Protein 3N5L (pdb70)

Organism: Pseudomonas aeruginosa (strain ATCC 15692 / DSM 22644 / CIP 104116 / JCM 14847 / LMG 12228 / 1C / PRS 101 / PAO1) (NCBI:txid208964)

Structure (mmCIF, N/CA/C/O backbone):
data_3N5L
#
_entry.id   3N5L
#
_cell.length_a   98.890
_cell.length_b   98.890
_cell.length_c   170.790
_cell.angle_alpha   90.000
_cell.angle_beta   90.000
_cell.angle_gamma   120.000
#
_symmetry.space_group_name_H-M   'P 32 2 1'
#
loop_
_entity.id
_entity.type
_entity.pdbx_description
1 polymer 'Binding protein component of ABC phosphonate transporter'
2 non-polymer 'UNKNOWN LIGAND'
3 non-polymer 'SULFATE ION'
4 non-polymer 1,2-ETHANEDIOL
5 non-polymer 'CHLORIDE ION'
6 water water
#
loop_
_atom_site.group_PDB
_atom_site.id
_atom_site.type_symbol
_atom_site.label_atom_id
_atom_site.label_alt_id
_atom_site.label_comp_id
_atom_site.label_asym_id
_atom_site.label_entity_id
_atom_site.label_seq_id
_atom_site.pdbx_PDB_ins_code
_atom_site.Cartn_x
_atom_site.Cartn_y
_atom_site.Cartn_z
_atom_site.occupancy
_atom_site.B_iso_or_equiv
_atom_site.auth_seq_id
_atom_site.auth_comp_id
_atom_site.auth_asym_id
_atom_site.auth_atom_id
_atom_site.pdbx_PDB_model_num
ATOM 1 N N . ASP A 1 2 ? -2.455 42.151 -28.197 1.00 73.52 26 ASP A N 1
ATOM 2 C CA . ASP A 1 2 ? -1.159 42.733 -27.751 1.00 72.07 26 ASP A CA 1
ATOM 3 C C . ASP A 1 2 ? -1.393 43.737 -26.602 1.00 70.47 26 ASP A C 1
ATOM 4 O O . ASP A 1 2 ? -0.746 44.791 -26.557 1.00 73.41 26 ASP A O 1
ATOM 6 N N . GLN A 1 3 ? -2.309 43.418 -25.676 1.00 66.39 27 GLN A N 1
ATOM 7 C CA . GLN A 1 3 ? -2.505 44.270 -24.471 1.00 63.06 27 GLN A CA 1
ATOM 8 C C . GLN A 1 3 ? -1.361 44.085 -23.459 1.00 57.28 27 GLN A C 1
ATOM 9 O O . GLN A 1 3 ? -0.894 42.950 -23.266 1.00 54.31 27 GLN A O 1
ATOM 15 N N . PRO A 1 4 ? -0.919 45.193 -22.814 1.00 51.38 28 PRO A N 1
ATOM 16 C CA . PRO A 1 4 ? 0.252 45.131 -21.924 1.00 47.81 28 PRO A CA 1
ATOM 17 C C . PRO A 1 4 ? 0.061 44.145 -20.753 1.00 43.18 28 PRO A C 1
ATOM 18 O O . PRO A 1 4 ? -1.064 43.985 -20.269 1.00 38.34 28 PRO A O 1
ATOM 22 N N . VAL A 1 5 ? 1.162 43.498 -20.337 1.00 40.28 29 VAL A N 1
ATOM 23 C CA . VAL A 1 5 ? 1.148 42.412 -19.345 1.00 34.97 29 VAL A CA 1
ATOM 24 C C . VAL A 1 5 ? 1.551 42.927 -17.953 1.00 33.03 29 VAL A C 1
ATOM 25 O O . VAL A 1 5 ? 2.511 43.667 -17.816 1.00 34.39 29 VAL A O 1
ATOM 29 N N . ILE A 1 6 ? 0.812 42.535 -16.923 1.00 29.41 30 ILE A N 1
ATOM 30 C CA . ILE A 1 6 ? 1.205 42.761 -15.523 1.00 26.99 30 ILE A CA 1
ATOM 31 C C . ILE A 1 6 ? 1.509 41.365 -14.936 1.00 25.20 30 ILE A C 1
ATOM 32 O O . ILE A 1 6 ? 0.658 40.470 -14.966 1.00 26.15 30 ILE A O 1
ATOM 37 N N . ASN A 1 7 ? 2.737 41.170 -14.475 1.00 22.91 31 ASN A N 1
ATOM 38 C CA . ASN A 1 7 ? 3.147 39.942 -13.825 1.00 20.95 31 ASN A CA 1
ATOM 39 C C . ASN A 1 7 ? 2.956 40.122 -12.324 1.00 19.95 31 ASN A C 1
ATOM 40 O O . ASN A 1 7 ? 3.630 40.960 -11.695 1.00 19.27 31 ASN A O 1
ATOM 45 N N . PHE A 1 8 ? 2.049 39.330 -11.771 1.00 18.78 32 PHE A N 1
ATOM 46 C CA . PHE A 1 8 ? 1.642 39.443 -10.377 1.00 17.58 32 PHE A CA 1
ATOM 47 C C . PHE A 1 8 ? 2.243 38.313 -9.527 1.00 18.77 32 PHE A C 1
ATOM 48 O O . PHE A 1 8 ? 1.870 37.161 -9.660 1.00 19.42 32 PHE A O 1
ATOM 56 N N . GLY A 1 9 ? 3.182 38.658 -8.647 1.00 18.08 33 GLY A N 1
ATOM 57 C CA . GLY A 1 9 ? 3.844 37.689 -7.803 1.00 17.60 33 GLY A CA 1
ATOM 58 C C . GLY A 1 9 ? 2.985 37.315 -6.598 1.00 17.10 33 GLY A C 1
ATOM 59 O O . GLY A 1 9 ? 2.364 38.168 -5.983 1.00 17.20 33 GLY A O 1
ATOM 60 N N . ILE A 1 10 ? 2.953 36.022 -6.302 1.00 17.17 34 ILE A N 1
ATOM 61 C CA . ILE A 1 10 ? 2.144 35.421 -5.263 1.00 16.78 34 ILE A CA 1
ATOM 62 C C . ILE A 1 10 ? 3.095 34.467 -4.486 1.00 19.15 34 ILE A C 1
ATOM 63 O O . ILE A 1 10 ? 3.557 33.454 -5.026 1.00 18.83 34 ILE A O 1
ATOM 68 N N . ILE A 1 11 ? 3.410 34.823 -3.243 1.00 18.35 35 ILE A N 1
ATOM 69 C CA . ILE A 1 11 ? 4.322 34.036 -2.411 1.00 17.81 35 ILE A CA 1
ATOM 70 C C . ILE A 1 11 ? 3.797 32.621 -2.139 1.00 16.65 35 ILE A C 1
ATOM 71 O O . ILE A 1 11 ? 2.579 32.371 -2.127 1.00 17.92 35 ILE A O 1
ATOM 76 N N . SER A 1 12 ? 4.735 31.708 -1.933 1.00 17.58 36 SER A N 1
ATOM 77 C CA . SER A 1 12 ? 4.488 30.269 -1.848 1.00 16.68 36 SER A CA 1
ATOM 78 C C . SER A 1 12 ? 4.005 29.808 -0.477 1.00 18.47 36 SER A C 1
ATOM 79 O O . SER A 1 12 ? 4.595 28.908 0.133 1.00 16.82 36 SER A O 1
ATOM 82 N N . THR A 1 13 ? 2.908 30.382 -0.002 1.00 17.69 37 THR A N 1
ATOM 83 C CA . THR A 1 13 ? 2.335 29.944 1.274 1.00 17.99 37 THR A CA 1
ATOM 84 C C . THR A 1 13 ? 1.735 28.550 1.166 1.00 16.55 37 THR A C 1
ATOM 85 O O . THR A 1 13 ? 1.692 27.816 2.140 1.00 16.60 37 THR A O 1
ATOM 89 N N . GLU A 1 14 ? 1.294 28.200 -0.043 1.00 18.63 38 GLU A N 1
ATOM 90 C CA . GLU A 1 14 ? 0.628 26.954 -0.366 1.00 18.49 38 GLU A CA 1
ATOM 91 C C . GLU A 1 14 ? 1.073 26.561 -1.784 1.00 18.73 38 GLU A C 1
ATOM 92 O O . GLU A 1 14 ? 1.715 27.345 -2.499 1.00 19.77 38 GLU A O 1
ATOM 98 N N . SER A 1 15 ? 0.688 25.373 -2.219 1.00 19.71 39 SER A N 1
ATOM 99 C CA . SER A 1 15 ? 1.052 24.921 -3.573 1.00 22.26 39 SER A CA 1
ATOM 100 C C . SER A 1 15 ? 0.454 25.884 -4.604 1.00 22.12 39 SER A C 1
ATOM 101 O O . SER A 1 15 ? -0.610 26.538 -4.355 1.00 21.31 39 SER A O 1
ATOM 104 N N . SER A 1 16 ? 1.076 25.967 -5.771 1.00 21.30 40 SER A N 1
ATOM 105 C CA A SER A 1 16 ? 0.572 26.849 -6.830 0.50 24.80 40 SER A CA 1
ATOM 106 C CA B SER A 1 16 ? 0.568 26.860 -6.820 0.50 23.70 40 SER A CA 1
ATOM 107 C C . SER A 1 16 ? -0.815 26.423 -7.302 1.00 23.00 40 SER A C 1
ATOM 108 O O . SER A 1 16 ? -1.635 27.245 -7.643 1.00 23.08 40 SER A O 1
ATOM 113 N N . GLN A 1 17 ? -1.067 25.129 -7.321 1.00 23.62 41 GLN A N 1
ATOM 114 C CA . GLN A 1 17 ? -2.382 24.624 -7.678 1.00 27.70 41 GLN A CA 1
ATOM 115 C C . GLN A 1 17 ? -3.475 25.150 -6.732 1.00 26.72 41 GLN A C 1
ATOM 116 O O . GLN A 1 17 ? -4.510 25.581 -7.190 1.00 25.92 41 GLN A O 1
ATOM 122 N N . ASN A 1 18 ? -3.237 25.091 -5.424 1.00 24.57 42 ASN A N 1
ATOM 123 C CA . ASN A 1 18 ? -4.136 25.678 -4.454 1.00 25.48 42 ASN A CA 1
ATOM 124 C C . ASN A 1 18 ? -4.314 27.203 -4.662 1.00 25.72 42 ASN A C 1
ATOM 125 O O . ASN A 1 18 ? -5.435 27.710 -4.636 1.00 23.39 42 ASN A O 1
ATOM 130 N N . LEU A 1 19 ? -3.205 27.921 -4.830 1.00 23.72 43 LEU A N 1
ATOM 131 C CA . LEU A 1 19 ? -3.245 29.371 -4.995 1.00 22.80 43 LEU A CA 1
ATOM 132 C C . LEU A 1 19 ? -3.985 29.792 -6.249 1.00 22.49 43 LEU A C 1
ATOM 133 O O . LEU A 1 19 ? -4.775 30.695 -6.177 1.00 18.77 43 LEU A O 1
ATOM 138 N N . LYS A 1 20 ? -3.771 29.113 -7.371 1.00 21.74 44 LYS A N 1
ATOM 139 C CA . LYS A 1 20 ? -4.501 29.419 -8.586 1.00 24.49 44 LYS A CA 1
ATOM 140 C C . LYS A 1 20 ? -6.001 29.391 -8.379 1.00 24.78 44 LYS A C 1
ATOM 141 O O . LYS A 1 20 ? -6.697 30.273 -8.842 1.00 23.58 44 LYS A O 1
ATOM 147 N N . SER A 1 21 ? -6.513 28.412 -7.642 1.00 25.14 45 SER A N 1
ATOM 148 C CA . SER A 1 21 ? -7.960 28.320 -7.517 1.00 28.72 45 SER A CA 1
ATOM 149 C C . SER A 1 21 ? -8.544 29.587 -6.882 1.00 26.30 45 SER A C 1
ATOM 150 O O . SER A 1 21 ? -9.626 30.010 -7.262 1.00 25.08 45 SER A O 1
ATOM 153 N N . ILE A 1 22 ? -7.822 30.230 -5.961 1.00 22.99 46 ILE A N 1
ATOM 154 C CA . ILE A 1 22 ? -8.341 31.470 -5.341 1.00 23.16 46 ILE A CA 1
ATOM 155 C C . ILE A 1 22 ? -7.801 32.772 -5.961 1.00 23.73 46 ILE A C 1
ATOM 156 O O . ILE A 1 22 ? -8.481 33.801 -5.921 1.00 23.11 46 ILE A O 1
ATOM 161 N N . TRP A 1 23 ? -6.619 32.706 -6.579 1.00 21.12 47 TRP A N 1
ATOM 162 C CA . TRP A 1 23 ? -5.989 33.872 -7.202 1.00 20.98 47 TRP A CA 1
ATOM 163 C C . TRP A 1 23 ? -6.452 34.139 -8.627 1.00 20.72 47 TRP A C 1
ATOM 164 O O . TRP A 1 23 ? -6.626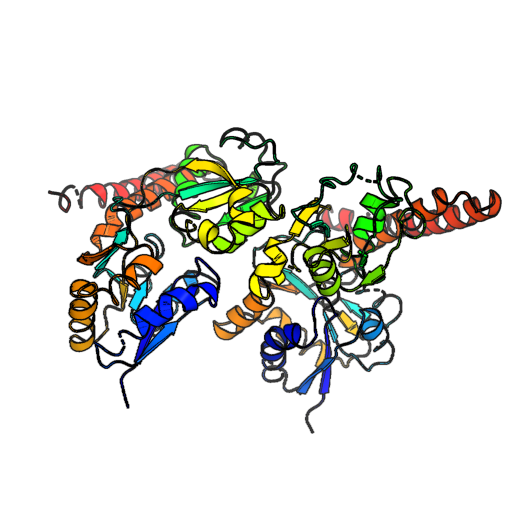 35.295 -9.037 1.00 21.58 47 TRP A O 1
ATOM 175 N N . GLU A 1 24 ? -6.673 33.087 -9.387 1.00 21.21 48 GLU A N 1
ATOM 176 C CA . GLU A 1 24 ? -7.103 33.284 -10.787 1.00 22.28 48 GLU A CA 1
ATOM 177 C C . GLU A 1 24 ? -8.388 34.138 -10.981 1.00 23.67 48 GLU A C 1
ATOM 178 O O . GLU A 1 24 ? -8.415 34.999 -11.864 1.00 22.77 48 GLU A O 1
ATOM 184 N N . PRO A 1 25 ? -9.435 33.913 -10.163 1.00 24.90 49 PRO A N 1
ATOM 185 C CA . PRO A 1 25 ? -10.614 34.783 -10.283 1.00 27.21 49 PRO A CA 1
ATOM 186 C C . PRO A 1 25 ? -10.317 36.227 -10.011 1.00 25.39 49 PRO A C 1
ATOM 187 O O . PRO A 1 25 ? -10.850 37.099 -10.683 1.00 23.69 49 PRO A O 1
ATOM 191 N N . PHE A 1 26 ? -9.456 36.490 -9.037 1.00 25.53 50 PHE A N 1
ATOM 192 C CA . PHE A 1 26 ? -9.055 37.862 -8.718 1.00 21.45 50 PHE A CA 1
ATOM 193 C C . PHE A 1 26 ? -8.266 38.511 -9.875 1.00 22.44 50 PHE A C 1
ATOM 194 O O . PHE A 1 26 ? -8.559 39.639 -10.289 1.00 22.26 50 PHE A O 1
ATOM 202 N N . LEU A 1 27 ? -7.286 37.792 -10.411 1.00 23.59 51 LEU A N 1
ATOM 203 C CA . LEU A 1 27 ? -6.443 38.324 -11.484 1.00 22.29 51 LEU A CA 1
ATOM 204 C C . LEU A 1 27 ? -7.258 38.540 -12.772 1.00 23.33 51 LEU A C 1
ATOM 205 O O . LEU A 1 27 ? -7.007 39.478 -13.526 1.00 20.41 51 LEU A O 1
ATOM 210 N N . LYS A 1 28 ? -8.253 37.696 -12.984 1.00 23.79 52 LYS A N 1
ATOM 211 C CA . LYS A 1 28 ? -9.158 37.838 -14.122 1.00 28.47 52 LYS A CA 1
ATOM 212 C C . LYS A 1 28 ? -9.936 39.158 -13.986 1.00 26.91 52 LYS A C 1
ATOM 213 O O . LYS A 1 28 ? -10.019 39.925 -14.951 1.00 26.14 52 LYS A O 1
ATOM 219 N N . ASP A 1 29 ? -10.459 39.437 -12.790 1.00 24.31 53 ASP A N 1
ATOM 220 C CA . ASP A 1 29 ? -11.155 40.703 -12.506 1.00 25.33 53 ASP A CA 1
ATOM 221 C C . ASP A 1 29 ? -10.221 41.889 -12.677 1.00 26.36 53 ASP A C 1
ATOM 222 O O . ASP A 1 29 ? -10.612 42.923 -13.232 1.00 27.86 53 ASP A O 1
ATOM 235 N N . SER A 1 31 ? -7.598 42.015 -14.645 1.00 25.41 55 SER A N 1
ATOM 236 C CA . SER A 1 31 ? -7.417 42.134 -16.107 1.00 26.73 55 SER A CA 1
ATOM 237 C C . SER A 1 31 ? -8.577 42.869 -16.781 1.00 28.09 55 SER A C 1
ATOM 238 O O . SER A 1 31 ? -8.364 43.803 -17.552 1.00 27.10 55 SER A O 1
ATOM 241 N N . GLN A 1 32 ? -9.787 42.441 -16.460 1.00 28.39 56 GLN A N 1
ATOM 242 C CA . GLN A 1 32 ? -11.003 43.060 -16.987 1.00 31.32 56 GLN A CA 1
ATOM 243 C C . GLN A 1 32 ? -11.090 44.523 -16.631 1.00 31.01 56 GLN A C 1
ATOM 244 O O . GLN A 1 32 ? -11.313 45.325 -17.516 1.00 30.59 56 GLN A O 1
ATOM 250 N N . GLN A 1 33 ? -10.873 44.878 -15.374 1.00 28.66 57 GLN A N 1
ATOM 251 C CA A GLN A 1 33 ? -11.050 46.269 -14.933 0.50 31.09 57 GLN A CA 1
ATOM 252 C CA B GLN A 1 33 ? -11.043 46.267 -14.924 0.50 31.43 57 GLN A CA 1
ATOM 253 C C . GLN A 1 33 ? -9.940 47.179 -15.407 1.00 31.71 57 GLN A C 1
ATOM 254 O O . GLN A 1 33 ? -10.198 48.317 -15.768 1.00 34.29 57 GLN A O 1
ATOM 265 N N . THR A 1 34 ? -8.700 46.704 -15.398 1.00 31.27 58 THR A N 1
ATOM 266 C CA . THR A 1 34 ? -7.591 47.575 -15.777 1.00 30.92 58 THR A CA 1
ATOM 267 C C . THR A 1 34 ? -7.306 47.613 -17.274 1.00 31.49 58 THR A C 1
ATOM 268 O O . THR A 1 34 ? -6.612 48.513 -17.729 1.00 33.30 58 THR A O 1
ATOM 272 N N . GLY A 1 35 ? -7.764 46.604 -18.010 1.00 30.48 59 GLY A N 1
ATOM 273 C CA . GLY A 1 35 ? -7.362 46.413 -19.416 1.00 30.77 59 GLY A CA 1
ATOM 274 C C . GLY A 1 35 ? -5.976 45.800 -19.663 1.00 31.63 59 GLY A C 1
ATOM 275 O O . GLY A 1 35 ? -5.554 45.694 -20.804 1.00 33.25 59 GLY A O 1
ATOM 276 N N . TYR A 1 36 ? -5.244 45.456 -18.603 1.00 30.78 60 TYR A N 1
ATOM 277 C CA . TYR A 1 36 ? -4.009 44.691 -18.721 1.00 30.98 60 TYR A CA 1
ATOM 278 C C . TYR A 1 36 ? -4.280 43.189 -18.695 1.00 29.14 60 TYR A C 1
ATOM 279 O O . TYR A 1 36 ? -5.252 42.728 -18.131 1.00 27.42 60 TYR A O 1
ATOM 288 N N . GLN A 1 37 ? -3.401 42.417 -19.311 1.00 29.79 61 GLN A N 1
ATOM 289 C CA . GLN A 1 37 ? -3.419 40.974 -19.124 1.00 31.15 61 GLN A CA 1
ATOM 290 C C . GLN A 1 37 ? -2.583 40.677 -17.881 1.00 28.28 61 GLN A C 1
ATOM 291 O O . GLN A 1 37 ? -1.395 40.912 -17.875 1.00 31.79 61 GLN A O 1
ATOM 297 N N . VAL A 1 38 ? -3.196 40.176 -16.829 1.00 27.32 62 VAL A N 1
ATOM 298 C CA . VAL A 1 38 ? -2.501 39.953 -15.569 1.00 24.58 62 VAL A CA 1
ATOM 299 C C . VAL A 1 38 ? -2.178 38.473 -15.501 1.00 26.12 62 VAL A C 1
ATOM 300 O O . VAL A 1 38 ? -3.072 37.655 -15.621 1.00 27.87 62 VAL A O 1
ATOM 304 N N . LYS A 1 39 ? -0.902 38.139 -15.343 1.00 23.37 63 LYS A N 1
ATOM 305 C CA . LYS A 1 39 ? -0.472 36.766 -15.224 1.00 25.14 63 LYS A CA 1
ATOM 306 C C . LYS A 1 39 ? 0.169 36.526 -13.859 1.00 23.69 63 LYS A C 1
ATOM 307 O O . LYS A 1 39 ? 0.985 37.318 -13.423 1.00 22.88 63 LYS A O 1
ATOM 313 N N . ALA A 1 40 ? -0.192 35.413 -13.222 1.00 21.58 64 ALA A N 1
ATOM 314 C CA . ALA A 1 40 ? 0.375 34.993 -11.963 1.00 20.39 64 ALA A CA 1
ATOM 315 C C . ALA A 1 40 ? 1.844 34.643 -12.146 1.00 22.63 64 ALA A C 1
ATOM 316 O O . ALA A 1 40 ? 2.217 34.094 -13.155 1.00 20.96 64 ALA A O 1
ATOM 318 N N . PHE A 1 41 ? 2.677 35.005 -11.179 1.00 21.05 65 PHE A N 1
ATOM 319 C CA . PHE A 1 41 ? 4.059 34.575 -11.126 1.00 21.84 65 PHE A CA 1
ATOM 320 C C . PHE A 1 41 ? 4.227 33.826 -9.795 1.00 21.91 65 PHE A C 1
ATOM 321 O O . PHE A 1 41 ? 4.145 34.432 -8.731 1.00 16.93 65 PHE A O 1
ATOM 329 N N . PHE A 1 42 ? 4.480 32.520 -9.873 1.00 19.80 66 PHE A N 1
ATOM 330 C CA . PHE A 1 42 ? 4.776 31.701 -8.702 1.00 19.65 66 PHE A CA 1
ATOM 331 C C . PHE A 1 42 ? 6.271 31.356 -8.629 1.00 20.11 66 PHE A C 1
ATOM 332 O O . PHE A 1 42 ? 6.985 31.436 -9.628 1.00 19.98 66 PHE A O 1
ATOM 340 N N . ALA A 1 43 ? 6.724 30.927 -7.453 1.00 19.08 67 ALA A N 1
ATOM 341 C CA . ALA A 1 43 ? 8.091 30.450 -7.276 1.00 17.27 67 ALA A CA 1
ATOM 342 C C . ALA A 1 43 ? 8.171 29.424 -6.142 1.00 19.23 67 ALA A C 1
ATOM 343 O O . ALA A 1 43 ? 7.273 29.326 -5.302 1.00 16.84 67 ALA A O 1
ATOM 345 N N . PRO A 1 44 ? 9.279 28.698 -6.060 1.00 21.99 68 PRO A N 1
ATOM 346 C CA . PRO A 1 44 ? 9.363 27.704 -4.998 1.00 23.24 68 PRO A CA 1
ATOM 347 C C . PRO A 1 44 ? 9.530 28.262 -3.612 1.00 21.68 68 PRO A C 1
ATOM 348 O O . PRO A 1 44 ? 9.250 27.579 -2.654 1.00 20.82 68 PRO A O 1
ATOM 352 N N . ASP A 1 45 ? 10.009 29.496 -3.498 1.00 18.82 69 ASP A N 1
ATOM 353 C CA . ASP A 1 45 ? 10.184 30.112 -2.217 1.00 18.05 69 ASP A CA 1
ATOM 354 C C . ASP A 1 45 ? 9.917 31.609 -2.396 1.00 16.50 69 ASP A C 1
ATOM 355 O O . ASP A 1 45 ? 9.743 32.074 -3.517 1.00 16.29 69 ASP A O 1
ATOM 360 N N . TYR A 1 46 ? 9.902 32.348 -1.311 1.00 16.01 70 TYR A N 1
ATOM 361 C CA . TYR A 1 46 ? 9.589 33.786 -1.384 1.00 18.17 70 TYR A CA 1
ATOM 362 C C . TYR A 1 46 ? 10.718 34.547 -2.092 1.00 19.34 70 TYR A C 1
ATOM 363 O O . TYR A 1 46 ? 10.452 35.536 -2.806 1.00 17.82 70 TYR A O 1
ATOM 372 N N . ALA A 1 47 ? 11.960 34.079 -1.920 1.00 17.74 71 ALA A N 1
ATOM 373 C CA . ALA A 1 47 ? 13.113 34.671 -2.629 1.00 17.86 71 ALA A CA 1
ATOM 374 C C . ALA A 1 47 ? 12.878 34.760 -4.144 1.00 18.07 71 ALA A C 1
ATOM 375 O O . ALA A 1 47 ? 13.281 35.741 -4.784 1.00 15.95 71 ALA A O 1
ATOM 377 N N . GLY A 1 48 ? 12.219 33.766 -4.721 1.00 16.84 72 GLY A N 1
ATOM 378 C CA . GLY A 1 48 ? 11.949 33.801 -6.172 1.00 18.45 72 GLY A CA 1
ATOM 379 C C . GLY A 1 48 ? 11.113 35.009 -6.623 1.00 18.22 72 GLY A C 1
ATOM 380 O O . GLY A 1 48 ? 11.284 35.539 -7.733 1.00 16.51 72 GLY A O 1
ATOM 381 N N . ILE A 1 49 ? 10.188 35.431 -5.769 1.00 17.94 73 ILE A N 1
ATOM 382 C CA . ILE A 1 49 ? 9.306 36.568 -6.060 1.00 16.96 73 ILE A CA 1
ATOM 383 C C . ILE A 1 49 ? 10.123 37.863 -5.890 1.00 16.29 73 ILE A C 1
ATOM 384 O O . ILE A 1 49 ? 10.140 38.723 -6.782 1.00 15.37 73 ILE A O 1
ATOM 389 N N . ILE A 1 50 ? 10.834 37.961 -4.778 1.00 16.04 74 ILE A N 1
ATOM 390 C CA . ILE A 1 50 ? 11.667 39.137 -4.465 1.00 17.26 74 ILE A CA 1
ATOM 391 C C . ILE A 1 50 ? 12.727 39.385 -5.561 1.00 19.72 74 ILE A C 1
ATOM 392 O O . ILE A 1 50 ? 12.845 40.509 -6.061 1.00 17.90 74 ILE A O 1
ATOM 397 N N . GLN A 1 51 ? 13.466 38.333 -5.940 1.00 18.52 75 GLN A N 1
ATOM 398 C CA . GLN A 1 51 ? 14.474 38.448 -6.994 1.00 20.53 75 GLN A CA 1
ATOM 399 C C . GLN A 1 51 ? 13.846 38.668 -8.375 1.00 19.74 75 GLN A C 1
ATOM 400 O O . GLN A 1 51 ? 14.399 39.374 -9.196 1.00 18.68 75 GLN A O 1
ATOM 406 N N . GLY A 1 52 ? 12.698 38.042 -8.637 1.00 18.42 76 GLY A N 1
ATOM 407 C CA . GLY A 1 52 ? 11.960 38.308 -9.863 1.00 17.96 76 GLY A CA 1
ATOM 408 C C . GLY A 1 52 ? 11.639 39.800 -9.960 1.00 18.85 76 GLY A C 1
ATOM 409 O O . GLY A 1 52 ? 11.849 40.409 -11.001 1.00 19.58 76 GLY A O 1
ATOM 418 N N . ARG A 1 54 ? 13.193 42.306 -8.392 1.00 18.59 78 ARG A N 1
ATOM 419 C CA . ARG A 1 54 ? 14.451 42.975 -8.539 1.00 20.68 78 ARG A CA 1
ATOM 420 C C . ARG A 1 54 ? 14.892 43.086 -10.006 1.00 20.91 78 ARG A C 1
ATOM 421 O O . ARG A 1 54 ? 15.454 44.105 -10.378 1.00 21.17 78 ARG A O 1
ATOM 429 N N . PHE A 1 55 ? 14.608 42.075 -10.824 1.00 20.45 79 PHE A N 1
ATOM 430 C CA . PHE A 1 55 ? 14.957 42.111 -12.262 1.00 23.14 79 PHE A CA 1
ATOM 431 C C . PHE A 1 55 ? 13.763 42.359 -13.201 1.00 20.55 79 PHE A C 1
ATOM 432 O O . PHE A 1 55 ? 13.773 41.977 -14.383 1.00 21.51 79 PHE A O 1
ATOM 440 N N . ASP A 1 56 ? 12.744 43.006 -12.642 1.00 21.14 80 ASP A N 1
ATOM 441 C CA . ASP A 1 56 ? 11.559 43.471 -13.365 1.00 21.39 80 ASP A CA 1
ATOM 442 C C . ASP A 1 56 ? 10.756 42.369 -14.050 1.00 20.44 80 ASP A C 1
ATOM 443 O O . ASP A 1 56 ? 10.050 42.624 -15.033 1.00 22.33 80 ASP A O 1
ATOM 448 N N . LYS A 1 57 ? 10.838 41.149 -13.531 1.00 19.24 81 LYS A N 1
ATOM 449 C CA . LYS A 1 57 ? 10.022 40.035 -14.038 1.00 21.25 81 LYS A CA 1
ATOM 450 C C . LYS A 1 57 ? 8.682 39.970 -13.292 1.00 19.47 81 LYS A C 1
ATOM 451 O O . LYS A 1 57 ? 7.757 39.292 -13.733 1.00 20.52 81 LYS A O 1
ATOM 457 N N . VAL A 1 58 ? 8.633 40.607 -12.129 1.00 19.18 82 VAL A N 1
ATOM 458 C CA . VAL A 1 58 ? 7.440 40.704 -11.312 1.00 19.64 82 VAL A CA 1
ATOM 459 C C . VAL A 1 58 ? 7.153 42.198 -11.153 1.00 20.12 82 VAL A C 1
ATOM 460 O O . VAL A 1 58 ? 8.030 42.946 -10.747 1.00 21.38 82 VAL A O 1
ATOM 464 N N . ASP A 1 59 ? 5.935 42.621 -11.460 1.00 19.00 83 ASP A N 1
ATOM 465 C CA . ASP A 1 59 ? 5.560 44.037 -11.450 1.00 18.79 83 ASP A CA 1
ATOM 466 C C . ASP A 1 59 ? 4.944 44.466 -10.132 1.00 19.36 83 ASP A C 1
ATOM 467 O O . ASP A 1 59 ? 5.169 45.586 -9.673 1.00 19.25 83 ASP A O 1
ATOM 472 N N . ILE A 1 60 ? 4.125 43.585 -9.578 1.00 20.26 84 ILE A N 1
ATOM 473 C CA . ILE A 1 60 ? 3.435 43.806 -8.337 1.00 18.83 84 ILE A CA 1
ATOM 474 C C . ILE A 1 60 ? 3.342 42.457 -7.645 1.00 18.50 84 ILE A C 1
ATOM 475 O O . ILE A 1 60 ? 3.276 41.421 -8.331 1.00 19.85 84 ILE A O 1
ATOM 480 N N . ALA A 1 61 ? 3.319 42.453 -6.304 1.00 15.99 85 ALA A N 1
ATOM 481 C CA . ALA A 1 61 ? 3.229 41.212 -5.569 1.00 18.47 85 ALA A CA 1
ATOM 482 C C . ALA A 1 61 ? 2.490 41.335 -4.241 1.00 16.45 85 ALA A C 1
ATOM 483 O O . ALA A 1 61 ? 2.526 42.378 -3.573 1.00 17.01 85 ALA A O 1
ATOM 485 N N . TRP A 1 62 ? 1.846 40.238 -3.874 1.00 15.63 86 TRP A N 1
ATOM 486 C CA . TRP A 1 62 ? 1.380 39.987 -2.514 1.00 17.43 86 TRP A CA 1
ATOM 487 C C . TRP A 1 62 ? 2.532 39.317 -1.764 1.00 18.59 86 TRP A C 1
ATOM 488 O O . TRP A 1 62 ? 3.010 38.233 -2.147 1.00 16.83 86 TRP A O 1
ATOM 499 N N . TYR A 1 63 ? 3.022 40.009 -0.748 1.00 16.20 87 TYR A N 1
ATOM 500 C CA . TYR A 1 63 ? 4.144 39.554 0.064 1.00 16.83 87 TYR A CA 1
ATOM 501 C C . TYR A 1 63 ? 3.681 39.513 1.522 1.00 17.69 87 TYR A C 1
ATOM 502 O O . TYR A 1 63 ? 2.756 40.219 1.900 1.00 17.33 87 TYR A O 1
ATOM 511 N N . GLY A 1 64 ? 4.340 38.715 2.344 1.00 14.26 88 GLY A N 1
ATOM 512 C CA . GLY A 1 64 ? 4.319 38.954 3.801 1.00 14.68 88 GLY A CA 1
ATOM 513 C C . GLY A 1 64 ? 5.184 40.146 4.141 1.00 14.74 88 GLY A C 1
ATOM 514 O O . GLY A 1 64 ? 5.946 40.661 3.305 1.00 15.06 88 GLY A O 1
ATOM 515 N N . ASN A 1 65 ? 5.100 40.596 5.382 1.00 15.19 89 ASN A N 1
ATOM 516 C CA . ASN A 1 65 ? 5.815 41.802 5.783 1.00 16.23 89 ASN A CA 1
ATOM 517 C C . ASN A 1 65 ? 7.347 41.706 5.659 1.00 16.21 89 ASN A C 1
ATOM 518 O O . ASN A 1 65 ? 7.981 42.651 5.226 1.00 16.81 89 ASN A O 1
ATOM 523 N N . LYS A 1 66 ? 7.939 40.576 6.039 1.00 17.89 90 LYS A N 1
ATOM 524 C CA . LYS A 1 66 ? 9.397 40.412 5.921 1.00 17.60 90 LYS A CA 1
ATOM 525 C C . LYS A 1 66 ? 9.812 40.442 4.458 1.00 15.96 90 LYS A C 1
ATOM 526 O O . LYS A 1 66 ? 10.792 41.115 4.117 1.00 16.23 90 LYS A O 1
ATOM 532 N N . ALA A 1 67 ? 9.091 39.726 3.588 1.00 15.16 91 ALA A N 1
ATOM 533 C CA . ALA A 1 67 ? 9.450 39.727 2.165 1.00 14.79 91 ALA A CA 1
ATOM 534 C C . ALA A 1 67 ? 9.276 41.121 1.551 1.00 15.10 91 ALA A C 1
ATOM 535 O O . ALA A 1 67 ? 10.049 41.493 0.622 1.00 14.80 91 ALA A O 1
ATOM 537 N N . ALA A 1 68 ? 8.227 41.851 1.990 1.00 15.97 92 ALA A N 1
ATOM 538 C CA . ALA A 1 68 ? 8.031 43.237 1.543 1.00 17.70 92 ALA A CA 1
ATOM 539 C C . ALA A 1 68 ? 9.222 44.108 1.950 1.00 17.66 92 ALA A C 1
ATOM 540 O O . ALA A 1 68 ? 9.700 44.913 1.151 1.00 16.39 92 ALA A O 1
ATOM 550 N N . GLU A 1 70 ? 12.361 43.099 2.409 1.00 16.74 94 GLU A N 1
ATOM 551 C CA . GLU A 1 70 ? 13.444 42.691 1.525 1.00 17.30 94 GLU A CA 1
ATOM 552 C C . GLU A 1 70 ? 13.213 43.285 0.130 1.00 18.23 94 GLU A C 1
ATOM 553 O O . GLU A 1 70 ? 14.173 43.685 -0.546 1.00 18.33 94 GLU A O 1
ATOM 559 N N . ALA A 1 71 ? 11.963 43.360 -0.309 1.00 15.30 95 ALA A N 1
ATOM 560 C CA . ALA A 1 71 ? 11.684 43.885 -1.667 1.00 18.42 95 ALA A CA 1
ATOM 561 C C . ALA A 1 71 ? 11.976 45.394 -1.736 1.00 18.30 95 ALA A C 1
ATOM 562 O O . ALA A 1 71 ? 12.581 45.878 -2.717 1.00 18.47 95 ALA A O 1
ATOM 564 N N . VAL A 1 72 ? 11.558 46.119 -0.698 1.00 18.53 96 VAL A N 1
ATOM 565 C CA . VAL A 1 72 ? 11.880 47.539 -0.569 1.00 17.89 96 VAL A CA 1
ATOM 566 C C . VAL A 1 72 ? 13.392 47.743 -0.519 1.00 19.36 96 VAL A C 1
ATOM 567 O O . VAL A 1 72 ? 13.906 48.638 -1.161 1.00 21.73 96 VAL A O 1
ATOM 571 N N . ASP A 1 73 ? 14.094 46.935 0.250 1.00 20.12 97 ASP A N 1
ATOM 572 C CA . ASP A 1 73 ? 15.535 47.109 0.432 1.00 19.64 97 ASP A CA 1
ATOM 573 C C . ASP A 1 73 ? 16.367 46.593 -0.744 1.00 21.09 97 ASP A C 1
ATOM 574 O O . ASP A 1 73 ? 17.416 47.124 -1.017 1.00 19.21 97 ASP A O 1
ATOM 579 N N . ARG A 1 74 ? 15.934 45.547 -1.421 1.00 20.14 98 ARG A N 1
ATOM 580 C CA . ARG A 1 74 ? 16.785 44.904 -2.421 1.00 22.10 98 ARG A CA 1
ATOM 581 C C . ARG A 1 74 ? 16.191 44.847 -3.809 1.00 22.40 98 ARG A C 1
ATOM 582 O O . ARG A 1 74 ? 16.875 44.459 -4.732 1.00 21.64 98 ARG A O 1
ATOM 590 N N . ALA A 1 75 ? 14.905 45.146 -3.967 1.00 22.11 99 ALA A N 1
ATOM 591 C CA . ALA A 1 75 ? 14.231 44.849 -5.216 1.00 19.98 99 ALA A CA 1
ATOM 592 C C . ALA A 1 75 ? 13.466 46.070 -5.757 1.00 19.93 99 ALA A C 1
ATOM 593 O O . ALA A 1 75 ? 12.555 45.924 -6.582 1.00 19.20 99 ALA A O 1
ATOM 595 N N . HIS A 1 76 ? 13.863 47.260 -5.294 1.00 20.25 100 HIS A N 1
ATOM 596 C CA A HIS A 1 76 ? 13.265 48.524 -5.739 0.50 21.23 100 HIS A CA 1
ATOM 597 C CA B HIS A 1 76 ? 13.262 48.558 -5.663 0.50 21.28 100 HIS A CA 1
ATOM 598 C C . HIS A 1 76 ? 11.734 48.591 -5.512 1.00 22.19 100 HIS A C 1
ATOM 599 O O . HIS A 1 76 ? 11.022 49.229 -6.271 1.00 20.63 100 HIS A O 1
ATOM 612 N N . GLY A 1 77 ? 11.250 47.912 -4.477 1.00 21.67 101 GLY A N 1
ATOM 613 C CA . GLY A 1 77 ? 9.826 47.814 -4.203 1.00 21.51 101 GLY A CA 1
ATOM 614 C C . GLY A 1 77 ? 9.306 48.990 -3.398 1.00 19.45 101 GLY A C 1
ATOM 615 O O . GLY A 1 77 ? 10.072 49.688 -2.746 1.00 20.52 101 GLY A O 1
ATOM 616 N N . GLU A 1 78 ? 7.999 49.184 -3.468 1.00 19.78 102 GLU A N 1
ATOM 617 C CA . GLU A 1 78 ? 7.288 50.177 -2.696 1.00 20.40 102 GLU A CA 1
ATOM 618 C C . GLU A 1 78 ? 5.910 49.633 -2.328 1.00 19.84 102 GLU A C 1
ATOM 619 O O . GLU A 1 78 ? 5.192 49.140 -3.198 1.00 17.97 102 GLU A O 1
ATOM 625 N N . ILE A 1 79 ? 5.546 49.751 -1.058 1.00 17.52 103 ILE A N 1
ATOM 626 C CA . ILE A 1 79 ? 4.203 49.399 -0.568 1.00 18.34 103 ILE A CA 1
ATOM 627 C C . ILE A 1 79 ? 3.207 50.477 -0.967 1.00 18.58 103 ILE A C 1
ATOM 628 O O . ILE A 1 79 ? 3.468 51.665 -0.801 1.00 22.15 103 ILE A O 1
ATOM 633 N N . PHE A 1 80 ? 2.085 50.058 -1.530 1.00 18.11 104 PHE A N 1
ATOM 634 C CA . PHE A 1 80 ? 1.017 50.984 -1.882 1.00 18.78 104 PHE A CA 1
ATOM 635 C C . PHE A 1 80 ? -0.307 50.582 -1.278 1.00 21.78 104 PHE A C 1
ATOM 636 O O . PHE A 1 80 ? -1.234 51.376 -1.286 1.00 23.10 104 PHE A O 1
ATOM 644 N N . ALA A 1 81 ? -0.416 49.371 -0.748 1.00 20.72 105 ALA A N 1
ATOM 645 C CA . ALA A 1 81 ? -1.681 48.915 -0.186 1.00 19.91 105 ALA A CA 1
ATOM 646 C C . ALA A 1 81 ? -1.479 47.823 0.829 1.00 19.60 105 ALA A C 1
ATOM 647 O O . ALA A 1 81 ? -0.394 47.209 0.929 1.00 18.10 105 ALA A O 1
ATOM 649 N N . GLN A 1 82 ? -2.529 47.576 1.607 1.00 19.60 106 GLN A N 1
ATOM 650 C CA . GLN A 1 82 ? -2.486 46.526 2.631 1.00 18.65 106 GLN A CA 1
ATOM 651 C C . GLN A 1 82 ? -3.801 45.774 2.634 1.00 20.27 106 GLN A C 1
ATOM 652 O O . GLN A 1 82 ? -4.857 46.390 2.492 1.00 19.78 106 GLN A O 1
ATOM 658 N N . THR A 1 83 ? -3.706 44.448 2.748 1.00 17.28 107 THR A N 1
ATOM 659 C CA . THR A 1 83 ? -4.845 43.584 2.908 1.00 19.19 107 THR A CA 1
ATOM 660 C C . THR A 1 83 ? -5.435 43.684 4.322 1.00 20.62 107 THR A C 1
ATOM 661 O O . THR A 1 83 ? -4.729 43.969 5.310 1.00 18.44 107 THR A O 1
ATOM 665 N N . VAL A 1 84 ? -6.746 43.463 4.414 1.00 20.41 108 VAL A N 1
ATOM 666 C CA . VAL A 1 84 ? -7.432 43.419 5.704 1.00 18.71 108 VAL A CA 1
ATOM 667 C C . VAL A 1 84 ? -8.187 42.097 5.786 1.00 20.29 108 VAL A C 1
ATOM 668 O O . VAL A 1 84 ? -8.876 41.702 4.840 1.00 20.50 108 VAL A O 1
ATOM 672 N N . ALA A 1 85 ? -8.079 41.436 6.935 1.00 19.73 109 ALA A N 1
ATOM 673 C CA . ALA A 1 85 ? -8.629 40.106 7.138 1.00 21.15 109 ALA A CA 1
ATOM 674 C C . ALA A 1 85 ? -10.161 40.115 6.943 1.00 20.09 109 ALA A C 1
ATOM 675 O O . ALA A 1 85 ? -10.845 41.115 7.267 1.00 18.93 109 ALA A O 1
ATOM 677 N N . ALA A 1 86 ? -10.684 39.039 6.370 1.00 22.11 110 ALA A N 1
ATOM 678 C CA . ALA A 1 86 ? -12.132 38.875 6.188 1.00 22.23 110 ALA A CA 1
ATOM 679 C C . ALA A 1 86 ? -12.871 39.025 7.542 1.00 24.61 110 ALA A C 1
ATOM 680 O O . ALA A 1 86 ? -13.936 39.593 7.599 1.00 23.65 110 ALA A O 1
ATOM 682 N N . SER A 1 87 ? -12.267 38.525 8.613 1.00 22.47 111 SER A N 1
ATOM 683 C CA . SER A 1 87 ? -12.838 38.578 9.946 1.00 22.85 111 SER A CA 1
ATOM 684 C C . SER A 1 87 ? -12.873 39.977 10.543 1.00 21.19 111 SER A C 1
ATOM 685 O O . SER A 1 87 ? -13.472 40.174 11.598 1.00 20.93 111 SER A O 1
ATOM 688 N N . GLY A 1 88 ? -12.165 40.918 9.929 1.00 21.29 112 GLY A N 1
ATOM 689 C CA . GLY A 1 88 ? -11.957 42.222 10.529 1.00 22.07 112 GLY A CA 1
ATOM 690 C C . GLY A 1 88 ? -10.792 42.265 11.519 1.00 24.45 112 GLY A C 1
ATOM 691 O O . GLY A 1 88 ? -10.539 43.311 12.092 1.00 25.59 112 GLY A O 1
ATOM 692 N N . ALA A 1 89 ? -10.092 41.149 11.752 1.00 23.51 113 ALA A N 1
ATOM 693 C CA . ALA A 1 89 ? -8.880 41.151 12.604 1.00 21.73 113 ALA A CA 1
ATOM 694 C C . ALA A 1 89 ? -7.889 42.191 12.094 1.00 21.99 113 ALA A C 1
ATOM 695 O O . ALA A 1 89 ? -7.773 42.391 10.884 1.00 20.91 113 ALA A O 1
ATOM 697 N N . PRO A 1 90 ? -7.157 42.850 13.005 1.00 22.34 114 PRO A N 1
ATOM 698 C CA . PRO A 1 90 ? -6.186 43.835 12.580 1.00 23.06 114 PRO A CA 1
ATOM 699 C C . PRO A 1 90 ? -4.830 43.214 12.186 1.00 23.13 114 PRO A C 1
ATOM 700 O O . PRO A 1 90 ? -3.867 43.942 12.011 1.00 23.76 114 PRO A O 1
ATOM 704 N N . GLY A 1 91 ? -4.778 41.891 12.013 1.00 19.96 115 GLY A N 1
ATOM 705 C CA . GLY A 1 91 ? -3.554 41.195 11.624 1.00 19.65 115 GLY A CA 1
ATOM 706 C C . GLY A 1 91 ? -3.755 39.709 11.760 1.00 20.46 115 GLY A C 1
ATOM 707 O O . GLY A 1 91 ? -4.887 39.255 11.850 1.00 19.66 115 GLY A O 1
ATOM 708 N N . TYR A 1 92 ? -2.658 38.960 11.852 1.00 17.62 116 TYR A N 1
ATOM 709 C CA . TYR A 1 92 ? -2.700 37.505 11.980 1.00 15.81 116 TYR A CA 1
ATOM 710 C C . TYR A 1 92 ? -1.585 37.088 12.950 1.00 17.88 116 TYR A C 1
ATOM 711 O O . TYR A 1 92 ? -0.838 37.940 13.486 1.00 18.68 116 TYR A O 1
ATOM 720 N N . TRP A 1 93 ? -1.471 35.798 13.195 1.00 15.56 117 TRP A N 1
ATOM 721 C CA . TRP A 1 93 ? -0.515 35.319 14.212 1.00 15.64 117 TRP A CA 1
ATOM 722 C C . TRP A 1 93 ? 0.334 34.165 13.719 1.00 15.92 117 TRP A C 1
ATOM 723 O O . TRP A 1 93 ? -0.116 33.363 12.911 1.00 16.75 117 TRP A O 1
ATOM 734 N N . SER A 1 94 ? 1.570 34.105 14.202 1.00 15.60 118 SER A N 1
ATOM 735 C CA . SER A 1 94 ? 2.447 32.961 13.975 1.00 15.17 118 SER A CA 1
ATOM 736 C C . SER A 1 94 ? 2.107 31.861 14.972 1.00 15.67 118 SER A C 1
ATOM 737 O O . SER A 1 94 ? 1.665 32.138 16.099 1.00 17.70 118 SER A O 1
ATOM 740 N N . LEU A 1 95 ? 2.322 30.630 14.557 1.00 17.21 119 LEU A N 1
ATOM 741 C CA . LEU A 1 95 ? 2.083 29.436 15.373 1.00 18.32 119 LEU A CA 1
ATOM 742 C C . LEU A 1 95 ? 3.297 28.500 15.364 1.00 19.91 119 LEU A C 1
ATOM 743 O O . LEU A 1 95 ? 4.053 28.449 14.379 1.00 18.72 119 LEU A O 1
ATOM 748 N N . LEU A 1 96 ? 3.461 27.760 16.449 1.00 18.08 120 LEU A N 1
ATOM 749 C CA . LEU A 1 96 ? 4.149 26.488 16.399 1.00 18.70 120 LEU A CA 1
ATOM 750 C C . LEU A 1 96 ? 3.104 25.382 16.472 1.00 18.63 120 LEU A C 1
ATOM 751 O O . LEU A 1 96 ? 2.207 25.425 17.320 1.00 19.11 120 LEU A O 1
ATOM 756 N N . ILE A 1 97 ? 3.259 24.387 15.602 1.00 18.24 121 ILE A N 1
ATOM 757 C CA . ILE A 1 97 ? 2.368 23.229 15.512 1.00 18.66 121 ILE A CA 1
ATOM 758 C C . ILE A 1 97 ? 3.124 21.927 15.798 1.00 19.78 121 ILE A C 1
ATOM 759 O O . ILE A 1 97 ? 4.309 21.818 15.507 1.00 21.24 121 ILE A O 1
ATOM 764 N N . ALA A 1 98 ? 2.424 20.976 16.402 1.00 19.85 122 ALA A N 1
ATOM 765 C CA . ALA A 1 98 ? 2.908 19.618 16.646 1.00 18.14 122 ALA A CA 1
ATOM 766 C C . ALA A 1 98 ? 1.749 18.689 16.254 1.00 21.67 122 ALA A C 1
ATOM 767 O O . ALA A 1 98 ? 0.586 19.133 16.079 1.00 19.82 122 ALA A O 1
ATOM 769 N N . ASN A 1 99 ? 2.027 17.392 16.157 1.00 21.15 123 ASN A N 1
ATOM 770 C CA . ASN A 1 99 ? 0.976 16.440 15.863 1.00 22.33 123 ASN A CA 1
ATOM 771 C C . ASN A 1 99 ? 0.126 16.280 17.115 1.00 23.28 123 ASN A C 1
ATOM 772 O O . ASN A 1 99 ? 0.638 16.367 18.251 1.00 22.16 123 ASN A O 1
ATOM 777 N N . LYS A 1 100 ? -1.168 16.051 16.927 1.00 24.51 124 LYS A N 1
ATOM 778 C CA . LYS A 1 100 ? -2.071 15.853 18.077 1.00 27.37 124 LYS A CA 1
ATOM 779 C C . LYS A 1 100 ? -1.640 14.715 19.007 1.00 29.31 124 LYS A C 1
ATOM 780 O O . LYS A 1 100 ? -1.995 14.727 20.182 1.00 29.15 124 LYS A O 1
ATOM 786 N N . ASP A 1 101 ? -0.899 13.729 18.490 1.00 27.66 125 ASP A N 1
ATOM 787 C CA . ASP A 1 101 ? -0.415 12.638 19.335 1.00 30.23 125 ASP A CA 1
ATOM 788 C C . ASP A 1 101 ? 0.879 12.952 20.046 1.00 31.82 125 ASP A C 1
ATOM 789 O O . ASP A 1 101 ? 1.343 12.137 20.823 1.00 32.34 125 ASP A O 1
ATOM 794 N N . SER A 1 102 ? 1.494 14.096 19.772 1.00 28.35 126 SER A N 1
ATOM 795 C CA . SER A 1 102 ? 2.768 14.414 20.399 1.00 30.21 126 SER A CA 1
ATOM 796 C C . SER A 1 102 ? 2.638 14.744 21.877 1.00 29.92 126 SER A C 1
ATOM 797 O O . SER A 1 102 ? 1.679 15.379 22.298 1.00 28.17 126 SER A O 1
ATOM 800 N N . LYS A 1 103 ? 3.654 14.344 22.638 1.00 29.21 127 LYS A N 1
ATOM 801 C CA . LYS A 1 103 ? 3.796 14.723 24.029 1.00 32.62 127 LYS A CA 1
ATOM 802 C C . LYS A 1 103 ? 4.395 16.127 24.179 1.00 31.55 127 LYS A C 1
ATOM 803 O O . LYS A 1 103 ? 4.460 16.645 25.290 1.00 30.94 127 LYS A O 1
ATOM 809 N N . ILE A 1 104 ? 4.847 16.737 23.079 1.00 29.72 128 ILE A N 1
ATOM 810 C CA . ILE A 1 104 ? 5.276 18.134 23.106 1.00 26.30 128 ILE A CA 1
ATOM 811 C C . ILE A 1 104 ? 3.987 18.946 23.077 1.00 29.35 128 ILE A C 1
ATOM 812 O O . ILE A 1 104 ? 3.208 18.857 22.110 1.00 27.27 128 ILE A O 1
ATOM 817 N N . ASP A 1 105 ? 3.738 19.684 24.160 1.00 29.00 129 ASP A N 1
ATOM 818 C CA A ASP A 1 105 ? 2.510 20.460 24.242 0.60 29.33 129 ASP A CA 1
ATOM 819 C CA B ASP A 1 105 ? 2.496 20.429 24.373 0.40 29.66 129 ASP A CA 1
ATOM 820 C C . ASP A 1 105 ? 2.721 21.937 24.509 1.00 29.84 129 ASP A C 1
ATOM 821 O O . ASP A 1 105 ? 1.755 22.679 24.673 1.00 29.55 129 ASP A O 1
ATOM 830 N N . SER A 1 106 ? 3.979 22.375 24.511 1.00 26.95 130 SER A N 1
ATOM 831 C CA . SER A 1 106 ? 4.302 23.762 24.817 1.00 26.78 130 SER A CA 1
ATOM 832 C C . SER A 1 106 ? 5.668 24.097 24.312 1.00 26.18 130 SER A C 1
ATOM 833 O O . SER A 1 106 ? 6.459 23.216 23.985 1.00 24.98 130 SER A O 1
ATOM 836 N N . LEU A 1 107 ? 5.946 25.393 24.301 1.00 25.42 131 LEU A N 1
ATOM 837 C CA . LEU A 1 107 ? 7.251 25.904 23.958 1.00 26.00 131 LEU A CA 1
ATOM 838 C C . LEU A 1 107 ? 8.289 25.318 24.908 1.00 26.45 131 LEU A C 1
ATOM 839 O O . LEU A 1 107 ? 9.342 24.863 24.472 1.00 25.49 131 LEU A O 1
ATOM 844 N N . GLU A 1 108 ? 8.000 25.283 26.208 1.00 25.95 132 GLU A N 1
ATOM 845 C CA A GLU A 1 108 ? 8.968 24.746 27.166 0.50 25.86 132 GLU A CA 1
ATOM 846 C CA B GLU A 1 108 ? 8.953 24.745 27.180 0.50 25.96 132 GLU A CA 1
ATOM 847 C C . GLU A 1 108 ? 9.256 23.272 26.909 1.00 25.81 132 GLU A C 1
ATOM 848 O O . GLU A 1 108 ? 10.408 22.835 27.055 1.00 27.35 132 GLU A O 1
ATOM 859 N N . ASP A 1 109 ? 8.224 22.495 26.563 1.00 25.03 133 ASP A N 1
ATOM 860 C CA . ASP A 1 109 ? 8.449 21.072 26.237 1.00 24.51 133 ASP A CA 1
ATOM 861 C C . ASP A 1 109 ? 9.379 20.946 25.047 1.00 24.17 133 ASP A C 1
ATOM 862 O O . ASP A 1 109 ? 10.270 20.101 25.040 1.00 27.14 133 ASP A O 1
ATOM 875 N N . LEU A 1 111 ? 11.656 23.179 23.826 1.00 25.35 135 LEU A N 1
ATOM 876 C CA . LEU A 1 111 ? 13.029 23.630 24.137 1.00 26.04 135 LEU A CA 1
ATOM 877 C C . LEU A 1 111 ? 13.742 22.620 25.045 1.00 25.82 135 LEU A C 1
ATOM 878 O O . LEU A 1 111 ? 14.892 22.275 24.793 1.00 27.61 135 LEU A O 1
ATOM 883 N N . ALA A 1 112 ? 13.023 22.085 26.034 1.00 26.33 136 ALA A N 1
ATOM 884 C CA . ALA A 1 112 ? 13.573 21.109 26.968 1.00 27.00 136 ALA A CA 1
ATOM 885 C C . ALA A 1 112 ? 14.002 19.832 26.258 1.00 31.02 136 ALA A C 1
ATOM 886 O O . ALA A 1 112 ? 14.953 19.188 26.687 1.00 35.21 136 ALA A O 1
ATOM 888 N N . ASN A 1 113 ? 13.322 19.483 25.164 1.00 28.18 137 ASN A N 1
ATOM 889 C CA . ASN A 1 113 ? 13.560 18.216 24.453 1.00 28.53 137 ASN A CA 1
ATOM 890 C C . ASN A 1 113 ? 14.168 18.357 23.040 1.00 28.57 137 ASN A C 1
ATOM 891 O O . ASN A 1 113 ? 14.173 17.387 22.257 1.00 28.30 137 ASN A O 1
ATOM 896 N N . ALA A 1 114 ? 14.668 19.555 22.724 1.00 26.45 138 ALA A N 1
ATOM 897 C CA . ALA A 1 114 ? 15.049 19.893 21.365 1.00 25.46 138 ALA A CA 1
ATOM 898 C C . ALA A 1 114 ? 15.941 18.853 20.700 1.00 24.77 138 ALA A C 1
ATOM 899 O O . ALA A 1 114 ? 15.701 18.493 19.545 1.00 24.76 138 ALA A O 1
ATOM 901 N N . LYS A 1 115 ? 16.963 18.382 21.413 1.00 27.78 139 LYS A N 1
ATOM 902 C CA . LYS A 1 115 ? 17.955 17.448 20.835 1.00 30.04 139 LYS A CA 1
ATOM 903 C C . LYS A 1 115 ? 17.342 16.160 20.292 1.00 28.53 139 LYS A C 1
ATOM 904 O O . LYS A 1 115 ? 17.942 15.511 19.438 1.00 28.89 139 LYS A O 1
ATOM 910 N N . SER A 1 116 ? 16.149 15.818 20.765 1.00 27.11 140 SER A N 1
ATOM 911 C CA A SER A 1 116 ? 15.453 14.614 20.325 0.60 29.51 140 SER A CA 1
ATOM 912 C CA B SER A 1 116 ? 15.467 14.609 20.314 0.40 28.52 140 SER A CA 1
ATOM 913 C C . SER A 1 116 ? 14.419 14.898 19.242 1.00 28.10 140 SER A C 1
ATOM 914 O O . SER A 1 116 ? 13.794 13.982 18.753 1.00 29.27 140 SER A O 1
ATOM 919 N N . LEU A 1 117 ? 14.249 16.165 18.857 1.00 25.96 141 LEU A N 1
ATOM 920 C CA . LEU A 1 117 ? 13.161 16.564 17.932 1.00 24.47 141 LEU A CA 1
ATOM 921 C C . LEU A 1 117 ? 13.645 17.051 16.575 1.00 24.38 141 LEU A C 1
ATOM 922 O O . LEU A 1 117 ? 14.762 17.578 16.433 1.00 21.95 141 LEU A O 1
ATOM 927 N N . THR A 1 118 ? 12.781 16.870 15.581 1.00 22.51 142 THR A N 1
ATOM 928 C CA A THR A 1 118 ? 13.011 17.432 14.272 0.60 21.83 142 THR A CA 1
ATOM 929 C CA B THR A 1 118 ? 12.980 17.407 14.250 0.40 21.89 142 THR A CA 1
ATOM 930 C C . THR A 1 118 ? 12.121 18.676 14.157 1.00 23.32 142 THR A C 1
ATOM 931 O O . THR A 1 118 ? 10.960 18.681 14.584 1.00 21.64 142 THR A O 1
ATOM 938 N N . PHE A 1 119 ? 12.695 19.747 13.622 1.00 20.51 143 PHE A N 1
ATOM 939 C CA . PHE A 1 119 ? 12.033 21.050 13.552 1.00 19.52 143 PHE A CA 1
ATOM 940 C C . PHE A 1 119 ? 11.907 21.517 12.113 1.00 19.32 143 PHE A C 1
ATOM 941 O O . PHE A 1 119 ? 12.905 21.614 11.389 1.00 19.69 143 PHE A O 1
ATOM 949 N N . GLY A 1 120 ? 10.685 21.812 11.696 1.00 16.62 144 GLY A N 1
ATOM 950 C CA . GLY A 1 120 ? 10.441 22.444 10.412 1.00 18.28 144 GLY A CA 1
ATOM 951 C C . GLY A 1 120 ? 10.418 23.961 10.544 1.00 19.97 144 GLY A C 1
ATOM 952 O O . GLY A 1 120 ? 9.407 24.539 10.911 1.00 17.67 144 GLY A O 1
ATOM 953 N N . ASN A 1 121 ? 11.541 24.613 10.250 1.00 17.98 145 ASN A N 1
ATOM 954 C CA . ASN A 1 121 ? 11.568 26.054 10.272 1.00 17.12 145 ASN A CA 1
ATOM 955 C C . ASN A 1 121 ? 10.943 26.553 8.981 1.00 18.30 145 ASN A C 1
ATOM 956 O O . ASN A 1 121 ? 10.675 25.758 8.058 1.00 15.75 145 ASN A O 1
ATOM 961 N N . GLY A 1 122 ? 10.699 27.859 8.897 1.00 18.59 146 GLY A N 1
ATOM 962 C CA . GLY A 1 122 ? 10.019 28.395 7.736 1.00 16.73 146 GLY A CA 1
ATOM 963 C C . GLY A 1 122 ? 10.968 28.897 6.672 1.00 16.44 146 GLY A C 1
ATOM 964 O O . GLY A 1 122 ? 12.201 28.772 6.775 1.00 15.44 146 GLY A O 1
ATOM 965 N N . ASP A 1 123 ? 10.358 29.417 5.623 1.00 15.57 147 ASP A N 1
ATOM 966 C CA . ASP A 1 123 ? 11.044 30.116 4.551 1.00 16.78 147 ASP A CA 1
ATOM 967 C C . ASP A 1 123 ? 11.806 31.279 5.204 1.00 17.63 147 ASP A C 1
ATOM 968 O O . ASP A 1 123 ? 11.227 32.025 5.999 1.00 17.89 147 ASP A O 1
ATOM 973 N N . PRO A 1 124 ? 13.115 31.449 4.881 1.00 18.81 148 PRO A N 1
ATOM 974 C CA . PRO A 1 124 ? 13.876 32.498 5.565 1.00 19.28 148 PRO A CA 1
ATOM 975 C C . PRO A 1 124 ? 13.369 33.913 5.304 1.00 20.13 148 PRO A C 1
ATOM 976 O O . PRO A 1 124 ? 13.704 34.826 6.056 1.00 17.21 148 PRO A O 1
ATOM 980 N N . ASN A 1 125 ? 12.541 34.093 4.269 1.00 17.43 149 ASN A N 1
ATOM 981 C CA . ASN A 1 125 ? 11.896 35.408 4.045 1.00 17.03 149 ASN A CA 1
ATOM 982 C C . ASN A 1 125 ? 10.458 35.523 4.572 1.00 15.90 149 ASN A C 1
ATOM 983 O O . ASN A 1 125 ? 9.764 36.506 4.271 1.00 16.61 149 ASN A O 1
ATOM 988 N N . SER A 1 126 ? 10.049 34.578 5.427 1.00 15.71 150 SER A N 1
ATOM 989 C CA . SER A 1 126 ? 8.696 34.572 6.043 1.00 17.16 150 SER A CA 1
ATOM 990 C C . SER A 1 126 ? 8.690 35.289 7.385 1.00 18.33 150 SER A C 1
ATOM 991 O O . SER A 1 126 ? 9.584 35.090 8.234 1.00 14.74 150 SER A O 1
ATOM 994 N N . THR A 1 127 ? 7.667 36.106 7.577 1.00 16.10 151 THR A N 1
ATOM 995 C CA . THR A 1 127 ? 7.446 36.799 8.831 1.00 15.02 151 THR A CA 1
ATOM 996 C C . THR A 1 127 ? 7.039 35.790 9.921 1.00 16.68 151 THR A C 1
ATOM 997 O O . THR A 1 127 ? 7.706 35.662 10.961 1.00 14.77 151 THR A O 1
ATOM 1001 N N . SER A 1 128 ? 5.930 35.086 9.678 1.00 17.62 152 SER A N 1
ATOM 1002 C CA . SER A 1 128 ? 5.366 34.158 10.657 1.00 15.23 152 SER A CA 1
ATOM 1003 C C . SER A 1 128 ? 6.153 32.858 10.704 1.00 16.08 152 SER A C 1
ATOM 1004 O O . SER A 1 128 ? 6.146 32.182 11.733 1.00 16.18 152 SER A O 1
ATOM 1007 N N . GLY A 1 129 ? 6.827 32.521 9.610 1.00 14.75 153 GLY A N 1
ATOM 1008 C CA . GLY A 1 129 ? 7.489 31.236 9.507 1.00 16.03 153 GLY A CA 1
ATOM 1009 C C . GLY A 1 129 ? 8.925 31.229 9.985 1.00 17.89 153 GLY A C 1
ATOM 1010 O O . GLY A 1 129 ? 9.476 30.155 10.278 1.00 17.47 153 GLY A O 1
ATOM 1011 N N . TYR A 1 130 ? 9.515 32.418 10.123 1.00 17.78 154 TYR A N 1
ATOM 1012 C CA . TYR A 1 130 ? 10.953 32.548 10.406 1.00 16.34 154 TYR A CA 1
ATOM 1013 C C . TYR A 1 130 ? 11.292 33.678 11.352 1.00 17.31 154 TYR A C 1
ATOM 1014 O O . TYR A 1 130 ? 11.834 33.437 12.423 1.00 17.02 154 TYR A O 1
ATOM 1023 N N . LEU A 1 131 ? 10.957 34.916 10.977 1.00 17.56 155 LEU A N 1
ATOM 1024 C CA . LEU A 1 131 ? 11.326 36.076 11.799 1.00 16.92 155 LEU A CA 1
ATOM 1025 C C . LEU A 1 131 ? 10.696 36.074 13.196 1.00 16.97 155 LEU A C 1
ATOM 1026 O O . LEU A 1 131 ? 11.393 36.187 14.184 1.00 17.84 155 LEU A O 1
ATOM 1031 N N . VAL A 1 132 ? 9.386 35.920 13.250 1.00 15.78 156 VAL A N 1
ATOM 1032 C CA . VAL A 1 132 ? 8.624 36.042 14.515 1.00 15.20 156 VAL A CA 1
ATOM 1033 C C . VAL A 1 132 ? 9.007 34.951 15.537 1.00 16.95 156 VAL A C 1
ATOM 1034 O O . VAL A 1 132 ? 9.467 35.280 16.619 1.00 17.51 156 VAL A O 1
ATOM 1038 N N . PRO A 1 133 ? 8.885 33.665 15.168 1.00 15.86 157 PRO A N 1
ATOM 1039 C CA . PRO A 1 133 ? 9.387 32.637 16.063 1.00 19.21 157 PRO A CA 1
ATOM 1040 C C . PRO A 1 133 ? 10.899 32.744 16.256 1.00 19.16 157 PRO A C 1
ATOM 1041 O O . PRO A 1 133 ? 11.403 32.515 17.354 1.00 19.91 157 PRO A O 1
ATOM 1045 N N . GLY A 1 134 ? 11.617 33.138 15.205 1.00 17.75 158 GLY A N 1
ATOM 1046 C CA . GLY A 1 134 ? 13.063 33.327 15.309 1.00 17.81 158 GLY A CA 1
ATOM 1047 C C . GLY A 1 134 ? 13.438 34.235 16.479 1.00 19.63 158 GLY A C 1
ATOM 1048 O O . GLY A 1 134 ? 14.411 33.987 17.180 1.00 17.55 158 GLY A O 1
ATOM 1049 N N . TYR A 1 135 ? 12.658 35.291 16.681 1.00 18.23 159 TYR A N 1
ATOM 1050 C CA . TYR A 1 135 ? 12.892 36.184 17.801 1.00 19.40 159 TYR A CA 1
ATOM 1051 C C . TYR A 1 135 ? 12.269 35.664 19.111 1.00 19.73 159 TYR A C 1
ATOM 1052 O O . TYR A 1 135 ? 12.981 35.414 20.085 1.00 18.44 159 TYR A O 1
ATOM 1061 N N . TYR A 1 136 ? 10.943 35.495 19.134 1.00 19.86 160 TYR A N 1
ATOM 1062 C CA . TYR A 1 136 ? 10.259 35.198 20.409 1.00 19.75 160 TYR A CA 1
ATOM 1063 C C . TYR A 1 136 ? 10.501 33.805 20.936 1.00 20.46 160 TYR A C 1
ATOM 1064 O O . TYR A 1 136 ? 10.575 33.612 22.143 1.00 21.54 160 TYR A O 1
ATOM 1073 N N . VAL A 1 137 ? 10.682 32.841 20.052 1.00 18.58 161 VAL A N 1
ATOM 1074 C CA . VAL A 1 137 ? 10.898 31.468 20.493 1.00 19.35 161 VAL A CA 1
ATOM 1075 C C . VAL A 1 137 ? 12.396 31.218 20.708 1.00 22.42 161 VAL A C 1
ATOM 1076 O O . VAL A 1 137 ? 12.813 30.788 21.799 1.00 23.18 161 VAL A O 1
ATOM 1080 N N . PHE A 1 138 ? 13.192 31.545 19.699 1.00 20.13 162 PHE A N 1
ATOM 1081 C CA . PHE A 1 138 ? 14.603 31.158 19.690 1.00 19.12 162 PHE A CA 1
ATOM 1082 C C . PHE A 1 138 ? 15.608 32.177 20.275 1.00 18.52 162 PHE A C 1
ATOM 1083 O O . PHE A 1 138 ? 16.305 31.867 21.245 1.00 19.59 162 PHE A O 1
ATOM 1091 N N . ALA A 1 139 ? 15.655 33.376 19.731 1.00 18.44 163 ALA A N 1
ATOM 1092 C CA . ALA A 1 139 ? 16.609 34.372 20.214 1.00 17.79 163 ALA A CA 1
ATOM 1093 C C . ALA A 1 139 ? 16.363 34.706 21.687 1.00 19.24 163 ALA A C 1
ATOM 1094 O O . ALA A 1 139 ? 17.303 34.765 22.488 1.00 18.98 163 ALA A O 1
ATOM 1096 N N . LYS A 1 140 ? 15.111 34.909 22.066 1.00 19.46 164 LYS A N 1
ATOM 1097 C CA A LYS A 1 140 ? 14.814 35.349 23.429 0.50 20.19 164 LYS A CA 1
ATOM 1098 C CA B LYS A 1 140 ? 14.794 35.341 23.433 0.50 20.43 164 LYS A CA 1
ATOM 1099 C C . LYS A 1 140 ? 15.177 34.279 24.456 1.00 19.86 164 LYS A C 1
ATOM 1100 O O . LYS A 1 140 ? 15.470 34.606 25.603 1.00 20.79 164 LYS A O 1
ATOM 1111 N N . ASN A 1 141 ? 15.122 33.012 24.046 1.00 18.36 165 ASN A N 1
ATOM 1112 C CA . ASN A 1 141 ? 15.450 31.877 24.902 1.00 19.58 165 ASN A CA 1
ATOM 1113 C C . ASN A 1 141 ? 16.868 31.292 24.713 1.00 21.75 165 ASN A C 1
ATOM 1114 O O . ASN A 1 141 ? 17.230 30.309 25.340 1.00 20.55 165 ASN A O 1
ATOM 1119 N N . ASN A 1 142 ? 17.671 31.971 23.887 1.00 19.69 166 ASN A N 1
ATOM 1120 C CA . ASN A 1 142 ? 19.015 31.610 23.559 1.00 20.08 166 ASN A CA 1
ATOM 1121 C C . ASN A 1 142 ? 19.105 30.149 23.114 1.00 20.33 166 ASN A C 1
ATOM 1122 O O . ASN A 1 142 ? 19.920 29.393 23.626 1.00 21.32 166 ASN A O 1
ATOM 1127 N N . VAL A 1 143 ? 18.252 29.756 22.179 1.00 19.93 167 VAL A N 1
ATOM 1128 C CA . VAL A 1 143 ? 18.301 28.409 21.600 1.00 21.07 167 VAL A CA 1
ATOM 1129 C C . VAL A 1 143 ? 18.402 28.627 20.102 1.00 21.72 167 VAL A C 1
ATOM 1130 O O . VAL A 1 143 ? 17.597 29.361 19.530 1.00 21.46 167 VAL A O 1
ATOM 1134 N N . ASP A 1 144 ? 19.421 28.026 19.490 1.00 20.33 168 ASP A N 1
ATOM 1135 C CA . ASP A 1 144 ? 19.702 28.218 18.054 1.00 20.83 168 ASP A CA 1
ATOM 1136 C C . ASP A 1 144 ? 19.090 27.053 17.283 1.00 19.67 168 ASP A C 1
ATOM 1137 O O . ASP A 1 144 ? 19.518 25.886 17.459 1.00 20.17 168 ASP A O 1
ATOM 1142 N N . PRO A 1 145 ? 18.099 27.344 16.426 1.00 20.03 169 PRO A N 1
ATOM 1143 C CA . PRO A 1 145 ? 17.451 26.258 15.705 1.00 24.46 169 PRO A CA 1
ATOM 1144 C C . PRO A 1 145 ? 18.376 25.550 14.739 1.00 27.18 169 PRO A C 1
ATOM 1145 O O . PRO A 1 145 ? 18.117 24.414 14.433 1.00 29.24 169 PRO A O 1
ATOM 1149 N N . VAL A 1 146 ? 19.484 26.154 14.324 1.00 26.23 170 VAL A N 1
ATOM 1150 C CA . VAL A 1 146 ? 20.381 25.415 13.427 1.00 28.92 170 VAL A CA 1
ATOM 1151 C C . VAL A 1 146 ? 21.258 24.397 14.162 1.00 30.69 170 VAL A C 1
ATOM 1152 O O . VAL A 1 146 ? 21.862 23.571 13.500 1.00 32.93 170 VAL A O 1
ATOM 1156 N N . LYS A 1 147 ? 21.314 24.452 15.503 1.00 28.33 171 LYS A N 1
ATOM 1157 C CA . LYS A 1 147 ? 22.144 23.543 16.333 1.00 29.29 171 LYS A CA 1
ATOM 1158 C C . LYS A 1 147 ? 21.358 22.687 17.333 1.00 28.21 171 LYS A C 1
ATOM 1159 O O . LYS A 1 147 ? 21.811 21.615 17.721 1.00 25.23 171 LYS A O 1
ATOM 1165 N N . ALA A 1 148 ? 20.202 23.158 17.780 1.00 23.73 172 ALA A N 1
ATOM 1166 C CA . ALA A 1 148 ? 19.550 22.576 18.961 1.00 22.97 172 ALA A CA 1
ATOM 1167 C C . ALA A 1 148 ? 18.815 21.285 18.653 1.00 23.45 172 ALA A C 1
ATOM 1168 O O . ALA A 1 148 ? 18.640 20.448 19.526 1.00 24.82 172 ALA A O 1
ATOM 1170 N N . PHE A 1 149 ? 18.351 21.128 17.422 1.00 22.25 173 PHE A N 1
ATOM 1171 C CA . PHE A 1 149 ? 17.499 20.000 17.089 1.00 21.72 173 PHE A CA 1
ATOM 1172 C C . PHE A 1 149 ? 18.257 18.838 16.471 1.00 22.50 173 PHE A C 1
ATOM 1173 O O . PHE A 1 149 ? 19.354 18.999 16.007 1.00 23.51 173 PHE A O 1
ATOM 1181 N N . LYS A 1 150 ? 17.634 17.670 16.468 1.00 24.16 174 LYS A N 1
ATOM 1182 C CA . LYS A 1 150 ? 18.170 16.482 15.810 1.00 25.57 174 LYS A CA 1
ATOM 1183 C C . LYS A 1 150 ? 18.375 16.799 14.347 1.00 27.01 174 LYS A C 1
ATOM 1184 O O . LYS A 1 150 ? 19.408 16.468 13.776 1.00 25.39 174 LYS A O 1
ATOM 1190 N N . ARG A 1 151 ? 17.405 17.510 13.777 1.00 24.93 175 ARG A N 1
ATOM 1191 C CA A ARG A 1 151 ? 17.427 17.889 12.373 0.50 24.88 175 ARG A CA 1
ATOM 1192 C CA B ARG A 1 151 ? 17.377 17.825 12.364 0.50 24.68 175 ARG A CA 1
ATOM 1193 C C . ARG A 1 151 ? 16.441 19.038 12.186 1.00 22.84 175 ARG A C 1
ATOM 1194 O O . ARG A 1 151 ? 15.453 19.147 12.912 1.00 18.96 175 ARG A O 1
ATOM 1209 N N . THR A 1 152 ? 16.778 19.948 11.265 1.00 21.30 176 THR A N 1
ATOM 1210 C CA A THR A 1 152 ? 15.891 21.040 10.835 0.50 22.59 176 THR A CA 1
ATOM 1211 C CA B THR A 1 152 ? 15.909 21.053 10.864 0.50 23.83 176 THR A CA 1
ATOM 1212 C C . THR A 1 152 ? 15.757 21.069 9.330 1.00 23.82 176 THR A C 1
ATOM 1213 O O . THR A 1 152 ? 16.647 20.612 8.601 1.00 24.86 176 THR A O 1
ATOM 1220 N N . LEU A 1 153 ? 14.634 21.593 8.874 1.00 21.47 177 LEU A N 1
ATOM 1221 C CA . LEU A 1 153 ? 14.339 21.827 7.477 1.00 22.81 177 LEU A CA 1
ATOM 1222 C C . LEU A 1 153 ? 13.851 23.271 7.355 1.00 19.93 177 LEU A C 1
ATOM 1223 O O . LEU A 1 153 ? 13.508 23.900 8.366 1.00 18.93 177 LEU A O 1
ATOM 1228 N N . ASN A 1 154 ? 13.815 23.806 6.136 1.00 17.78 178 ASN A N 1
ATOM 1229 C CA . ASN A 1 154 ? 13.173 25.110 5.890 1.00 18.32 178 ASN A CA 1
ATOM 1230 C C . ASN A 1 154 ? 12.208 24.880 4.747 1.00 20.20 178 ASN A C 1
ATOM 1231 O O . ASN A 1 154 ? 12.621 24.389 3.670 1.00 21.57 178 ASN A O 1
ATOM 1236 N N . SER A 1 155 ? 10.937 25.158 5.021 1.00 17.25 179 SER A N 1
ATOM 1237 C CA . SER A 1 155 ? 9.837 24.823 4.133 1.00 19.15 179 SER A CA 1
ATOM 1238 C C . SER A 1 155 ? 8.746 25.860 4.201 1.00 18.08 179 SER A C 1
ATOM 1239 O O . SER A 1 155 ? 8.680 26.631 5.162 1.00 16.69 179 SER A O 1
ATOM 1242 N N . SER A 1 156 ? 7.883 25.852 3.180 1.00 18.15 180 SER A N 1
ATOM 1243 C CA . SER A 1 156 ? 6.709 26.710 3.149 1.00 17.50 180 SER A CA 1
ATOM 1244 C C . SER A 1 156 ? 5.740 26.340 4.256 1.00 15.52 180 SER A C 1
ATOM 1245 O O . SER A 1 156 ? 5.824 25.262 4.858 1.00 17.03 180 SER A O 1
ATOM 1248 N N . HIS A 1 157 ? 4.790 27.221 4.516 1.00 14.09 181 HIS A N 1
ATOM 1249 C CA . HIS A 1 157 ? 3.784 26.948 5.532 1.00 15.10 181 HIS A CA 1
ATOM 1250 C C . HIS A 1 157 ? 3.033 25.647 5.280 1.00 17.68 181 HIS A C 1
ATOM 1251 O O . HIS A 1 157 ? 2.871 24.779 6.195 1.00 17.48 181 HIS A O 1
ATOM 1258 N N . GLU A 1 158 ? 2.573 25.471 4.046 1.00 19.75 182 GLU A N 1
ATOM 1259 C CA . GLU A 1 158 ? 1.774 24.287 3.781 1.00 19.78 182 GLU A CA 1
ATOM 1260 C C . GLU A 1 158 ? 2.622 23.016 3.899 1.00 20.52 182 GLU A C 1
ATOM 1261 O O . GLU A 1 158 ? 2.143 21.993 4.417 1.00 20.78 182 GLU A O 1
ATOM 1267 N N . VAL A 1 159 ? 3.866 23.055 3.407 1.00 19.78 183 VAL A N 1
ATOM 1268 C CA . VAL A 1 159 ? 4.749 21.875 3.501 1.00 19.36 183 VAL A CA 1
ATOM 1269 C C . VAL A 1 159 ? 5.019 21.523 4.987 1.00 21.24 183 VAL A C 1
ATOM 1270 O O . VAL A 1 159 ? 4.973 20.350 5.383 1.00 19.74 183 VAL A O 1
ATOM 1274 N N . ASN A 1 160 ? 5.244 22.533 5.826 1.00 18.48 184 ASN A N 1
ATOM 1275 C CA . ASN A 1 160 ? 5.399 22.282 7.264 1.00 17.30 184 ASN A CA 1
ATOM 1276 C C . ASN A 1 160 ? 4.152 21.651 7.901 1.00 19.13 184 ASN A C 1
ATOM 1277 O O . ASN A 1 160 ? 4.256 20.681 8.647 1.00 19.13 184 ASN A O 1
ATOM 1282 N N . ALA A 1 161 ? 2.967 22.200 7.586 1.00 19.24 185 ALA A N 1
ATOM 1283 C CA . ALA A 1 161 ? 1.727 21.687 8.150 1.00 18.65 185 ALA A CA 1
ATOM 1284 C C . ALA A 1 161 ? 1.543 20.197 7.785 1.00 18.23 185 ALA A C 1
ATOM 1285 O O . ALA A 1 161 ? 1.182 19.377 8.622 1.00 20.70 185 ALA A O 1
ATOM 1287 N N . LEU A 1 162 ? 1.803 19.864 6.537 1.00 20.41 186 LEU A N 1
ATOM 1288 C CA . LEU A 1 162 ? 1.619 18.497 6.061 1.00 20.68 186 LEU A CA 1
ATOM 1289 C C . LEU A 1 162 ? 2.666 17.572 6.690 1.00 21.30 186 LEU A C 1
ATOM 1290 O O . LEU A 1 162 ? 2.350 16.444 7.019 1.00 24.01 186 LEU A O 1
ATOM 1295 N N . ALA A 1 163 ? 3.907 18.056 6.851 1.00 20.00 187 ALA A N 1
ATOM 1296 C CA . ALA A 1 163 ? 4.987 17.265 7.424 1.00 21.79 187 ALA A CA 1
ATOM 1297 C C . ALA A 1 163 ? 4.680 16.916 8.882 1.00 20.63 187 ALA A C 1
ATOM 1298 O O . ALA A 1 163 ? 4.934 15.790 9.320 1.00 23.27 187 ALA A O 1
ATOM 1300 N N . VAL A 1 164 ? 4.135 17.868 9.629 1.00 19.02 188 VAL A N 1
ATOM 1301 C CA . VAL A 1 164 ? 3.697 17.596 11.012 1.00 19.00 188 VAL A CA 1
ATOM 1302 C C . VAL A 1 164 ? 2.485 16.659 11.075 1.00 22.42 188 VAL A C 1
ATOM 1303 O O . VAL A 1 164 ? 2.426 15.761 11.935 1.00 22.11 188 VAL A O 1
ATOM 1307 N N . ALA A 1 165 ? 1.538 16.862 10.157 1.00 21.43 189 ALA A N 1
ATOM 1308 C CA . ALA A 1 165 ? 0.340 16.044 10.085 1.00 22.07 189 ALA A CA 1
ATOM 1309 C C . ALA A 1 165 ? 0.712 14.604 9.791 1.00 23.16 189 ALA A C 1
ATOM 1310 O O . ALA A 1 165 ? 0.130 13.713 10.372 1.00 23.09 189 ALA A O 1
ATOM 1312 N N . ASN A 1 166 ? 1.692 14.408 8.902 1.00 25.24 190 ASN A N 1
ATOM 1313 C CA . ASN A 1 166 ? 2.137 13.096 8.434 1.00 25.31 190 ASN A CA 1
ATOM 1314 C C . ASN A 1 166 ? 3.263 12.482 9.285 1.00 27.65 190 ASN A C 1
ATOM 1315 O O . ASN A 1 166 ? 3.847 11.474 8.919 1.00 25.86 190 ASN A O 1
ATOM 1320 N N . LYS A 1 167 ? 3.564 13.107 10.412 1.00 26.89 191 LYS A N 1
ATOM 1321 C CA . LYS A 1 167 ? 4.560 12.625 11.356 1.00 28.16 191 LYS A CA 1
ATOM 1322 C C . LYS A 1 167 ? 5.969 12.505 10.810 1.00 28.52 191 LYS A C 1
ATOM 1323 O O . LYS A 1 167 ? 6.693 11.622 11.212 1.00 28.89 191 LYS A O 1
ATOM 1329 N N . GLN A 1 168 ? 6.345 13.399 9.902 1.00 25.41 192 GLN A N 1
ATOM 1330 C CA . GLN A 1 168 ? 7.699 13.474 9.351 1.00 26.08 192 GLN A CA 1
ATOM 1331 C C . GLN A 1 168 ? 8.574 14.494 10.087 1.00 26.09 192 GLN A C 1
ATOM 1332 O O . GLN A 1 168 ? 9.787 14.419 10.023 1.00 27.59 192 GLN A O 1
ATOM 1338 N N . VAL A 1 169 ? 7.956 15.498 10.708 1.00 22.77 193 VAL A N 1
ATOM 1339 C CA A VAL A 1 169 ? 8.634 16.484 11.510 0.50 22.70 193 VAL A CA 1
ATOM 1340 C CA B VAL A 1 169 ? 8.676 16.426 11.553 0.50 22.05 193 VAL A CA 1
ATOM 1341 C C . VAL A 1 169 ? 7.868 16.604 12.833 1.00 23.57 193 VAL A C 1
ATOM 1342 O O . VAL A 1 169 ? 6.633 16.560 12.834 1.00 23.93 193 VAL A O 1
ATOM 1349 N N . ASP A 1 170 ? 8.566 16.771 13.947 1.00 22.66 194 ASP A N 1
ATOM 1350 C CA . ASP A 1 170 ? 7.877 16.881 15.234 1.00 22.52 194 ASP A CA 1
ATOM 1351 C C . ASP A 1 170 ? 7.157 18.209 15.478 1.00 24.26 194 ASP A C 1
ATOM 1352 O O . ASP A 1 170 ? 6.032 18.207 15.964 1.00 23.99 194 ASP A O 1
ATOM 1357 N N . VAL A 1 171 ? 7.859 19.320 15.258 1.00 20.88 195 VAL A N 1
ATOM 1358 C CA A VAL A 1 171 ? 7.287 20.648 15.460 0.50 20.73 195 VAL A CA 1
ATOM 1359 C CA B VAL A 1 171 ? 7.329 20.654 15.490 0.50 21.91 195 VAL A CA 1
ATOM 1360 C C . VAL A 1 171 ? 7.692 21.520 14.287 1.00 19.99 195 VAL A C 1
ATOM 1361 O O . VAL A 1 171 ? 8.768 21.337 13.704 1.00 20.98 195 VAL A O 1
ATOM 1368 N N . ALA A 1 172 ? 6.804 22.431 13.900 1.00 17.81 196 ALA A N 1
ATOM 1369 C CA . ALA A 1 172 ? 7.092 23.346 12.793 1.00 17.08 196 ALA A CA 1
ATOM 1370 C C . ALA A 1 172 ? 6.456 24.696 13.014 1.00 19.45 196 ALA A C 1
ATOM 1371 O O . ALA A 1 172 ? 5.527 24.834 13.822 1.00 18.92 196 ALA A O 1
ATOM 1373 N N . THR A 1 173 ? 6.917 25.681 12.236 1.00 18.40 197 THR A N 1
ATOM 1374 C CA . THR A 1 173 ? 6.288 26.990 12.217 1.00 17.39 197 THR A CA 1
ATOM 1375 C C . THR A 1 173 ? 5.121 26.993 11.224 1.00 16.35 197 THR A C 1
ATOM 1376 O O . THR A 1 173 ? 5.054 26.202 10.305 1.00 17.37 197 THR A O 1
ATOM 1380 N N . PHE A 1 174 ? 4.178 27.877 11.464 1.00 16.36 198 PHE A N 1
ATOM 1381 C CA . PHE A 1 174 ? 2.941 27.953 10.711 1.00 17.23 198 PHE A CA 1
ATOM 1382 C C . PHE A 1 174 ? 2.284 29.292 11.074 1.00 16.69 198 PHE A C 1
ATOM 1383 O O . PHE A 1 174 ? 2.912 30.141 11.744 1.00 15.88 198 PHE A O 1
ATOM 1391 N N . ASN A 1 175 ? 1.056 29.518 10.615 1.00 15.71 199 ASN A N 1
ATOM 1392 C CA . ASN A 1 175 ? 0.366 30.752 10.931 1.00 16.06 199 ASN A CA 1
ATOM 1393 C C . ASN A 1 175 ? -1.146 30.527 10.870 1.00 17.86 199 ASN A C 1
ATOM 1394 O O . ASN A 1 175 ? -1.622 29.508 10.334 1.00 16.67 199 ASN A O 1
ATOM 1399 N N . THR A 1 176 ? -1.880 31.447 11.471 1.00 17.68 200 THR A N 1
ATOM 1400 C CA . THR A 1 176 ? -3.331 31.311 11.588 1.00 19.59 200 THR A CA 1
ATOM 1401 C C . THR A 1 176 ? -4.083 31.374 10.262 1.00 19.72 200 THR A C 1
ATOM 1402 O O . THR A 1 176 ? -5.136 30.773 10.131 1.00 20.50 200 THR A O 1
ATOM 1406 N N . GLU A 1 177 ? -3.570 32.116 9.288 1.00 18.57 201 GLU A N 1
ATOM 1407 C CA . GLU A 1 177 ? -4.210 32.174 7.971 1.00 19.37 201 GLU A CA 1
ATOM 1408 C C . GLU A 1 177 ? -4.032 30.846 7.206 1.00 21.50 201 GLU A C 1
ATOM 1409 O O . GLU A 1 177 ? -4.973 30.334 6.597 1.00 18.72 201 GLU A O 1
ATOM 1415 N N . GLY A 1 178 ? -2.815 30.312 7.245 1.00 18.03 202 GLY A N 1
ATOM 1416 C CA . GLY A 1 178 ? -2.532 28.990 6.665 1.00 18.50 202 GLY A CA 1
ATOM 1417 C C . GLY A 1 178 ? -3.372 27.894 7.308 1.00 19.15 202 GLY A C 1
ATOM 1418 O O . GLY A 1 178 ? -3.812 26.995 6.621 1.00 18.43 202 GLY A O 1
ATOM 1427 N N . GLU A 1 180 ? -6.403 28.241 8.693 1.00 19.41 204 GLU A N 1
ATOM 1428 C CA . GLU A 1 180 ? -7.752 28.354 8.158 1.00 20.82 204 GLU A CA 1
ATOM 1429 C C . GLU A 1 180 ? -7.825 27.785 6.752 1.00 19.51 204 GLU A C 1
ATOM 1430 O O . GLU A 1 180 ? -8.772 27.084 6.438 1.00 20.52 204 GLU A O 1
ATOM 1436 N N . ARG A 1 181 ? -6.822 28.062 5.924 1.00 18.88 205 ARG A N 1
ATOM 1437 C CA . ARG A 1 181 ? -6.779 27.485 4.585 1.00 21.81 205 ARG A CA 1
ATOM 1438 C C . ARG A 1 181 ? -6.701 25.959 4.575 1.00 21.05 205 ARG A C 1
ATOM 1439 O O . ARG A 1 181 ? -7.391 25.303 3.769 1.00 20.86 205 ARG A O 1
ATOM 1447 N N . LEU A 1 182 ? -5.871 25.394 5.445 1.00 22.09 206 LEU A N 1
ATOM 1448 C CA . LEU A 1 182 ? -5.695 23.950 5.500 1.00 21.99 206 LEU A CA 1
ATOM 1449 C C . LEU A 1 182 ? -6.979 23.298 6.012 1.00 21.70 206 LEU A C 1
ATOM 1450 O O . LEU A 1 182 ? -7.347 22.215 5.551 1.00 20.04 206 LEU A O 1
ATOM 1455 N N . GLU A 1 183 ? -7.655 23.958 6.965 1.00 19.57 207 GLU A N 1
ATOM 1456 C CA . GLU A 1 183 ? -8.920 23.454 7.504 1.00 18.90 207 GLU A CA 1
ATOM 1457 C C . GLU A 1 183 ? -9.948 23.323 6.369 1.00 22.93 207 GLU A C 1
ATOM 1458 O O . GLU A 1 183 ? -10.742 22.408 6.358 1.00 21.40 207 GLU A O 1
ATOM 1464 N N . LEU A 1 184 ? -9.917 24.249 5.416 1.00 25.60 208 LEU A N 1
ATOM 1465 C CA . LEU A 1 184 ? -10.797 24.179 4.253 1.00 27.11 208 LEU A CA 1
ATOM 1466 C C . LEU A 1 184 ? -10.320 23.153 3.223 1.00 29.95 208 LEU A C 1
ATOM 1467 O O . LEU A 1 184 ? -11.097 22.303 2.821 1.00 33.02 208 LEU A O 1
ATOM 1472 N N . THR A 1 185 ? -9.064 23.239 2.787 1.00 28.28 209 THR A N 1
ATOM 1473 C CA . THR A 1 185 ? -8.620 22.433 1.665 1.00 28.20 209 THR A CA 1
ATOM 1474 C C . THR A 1 185 ? -8.293 21.000 2.085 1.00 28.03 209 THR A C 1
ATOM 1475 O O . THR A 1 185 ? -8.507 20.094 1.308 1.00 26.33 209 THR A O 1
ATOM 1479 N N . GLN A 1 186 ? -7.731 20.796 3.280 1.00 26.58 210 GLN A N 1
ATOM 1480 C CA . GLN A 1 186 ? -7.350 19.447 3.750 1.00 24.02 210 GLN A CA 1
ATOM 1481 C C . GLN A 1 186 ? -7.665 19.213 5.223 1.00 24.85 210 GLN A C 1
ATOM 1482 O O . GLN A 1 186 ? -6.753 19.043 6.068 1.00 21.79 210 GLN A O 1
ATOM 1488 N N . PRO A 1 187 ? -8.961 19.203 5.549 1.00 22.51 211 PRO A N 1
ATOM 1489 C CA . PRO A 1 187 ? -9.376 19.023 6.916 1.00 24.29 211 PRO A CA 1
ATOM 1490 C C . PRO A 1 187 ? -8.792 17.778 7.582 1.00 25.32 211 PRO A C 1
ATOM 1491 O O . PRO A 1 187 ? -8.526 17.834 8.770 1.00 24.42 211 PRO A O 1
ATOM 1495 N N . GLU A 1 188 ? -8.594 16.677 6.842 1.00 26.27 212 GLU A N 1
ATOM 1496 C CA . GLU A 1 188 ? -7.985 15.465 7.429 1.00 26.05 212 GLU A CA 1
ATOM 1497 C C . GLU A 1 188 ? -6.570 15.725 7.965 1.00 25.99 212 GLU A C 1
ATOM 1498 O O . GLU A 1 188 ? -6.170 15.157 8.984 1.00 23.31 212 GLU A O 1
ATOM 1504 N N . LYS A 1 189 ? -5.830 16.601 7.296 1.00 23.70 213 LYS A N 1
ATOM 1505 C CA . LYS A 1 189 ? -4.511 17.016 7.803 1.00 23.60 213 LYS A CA 1
ATOM 1506 C C . LYS A 1 189 ? -4.606 17.994 8.964 1.00 23.70 213 LYS A C 1
ATOM 1507 O O . LYS A 1 189 ? -3.879 17.835 9.940 1.00 22.02 213 LYS A O 1
ATOM 1513 N N . ALA A 1 190 ? -5.511 18.979 8.887 1.00 22.91 214 ALA A N 1
ATOM 1514 C CA . ALA A 1 190 ? -5.697 19.951 9.987 1.00 20.12 214 ALA A CA 1
ATOM 1515 C C . ALA A 1 190 ? -6.079 19.217 11.259 1.00 20.81 214 ALA A C 1
ATOM 1516 O O . ALA A 1 190 ? -5.660 19.593 12.363 1.00 20.41 214 ALA A O 1
ATOM 1518 N N . ARG A 1 191 ? -6.846 18.142 11.109 1.00 21.72 215 ARG A N 1
ATOM 1519 C CA . ARG A 1 191 ? -7.269 17.342 12.262 1.00 24.06 215 ARG A CA 1
ATOM 1520 C C . ARG A 1 191 ? -6.104 16.638 12.973 1.00 24.71 215 ARG A C 1
ATOM 1521 O O . ARG A 1 191 ? -6.268 16.211 14.119 1.00 22.96 215 ARG A O 1
ATOM 1529 N N . GLN A 1 192 ? -4.958 16.497 12.297 1.00 22.96 216 GLN A N 1
ATOM 1530 C CA . GLN A 1 192 ? -3.774 15.868 12.899 1.00 23.84 216 GLN A CA 1
ATOM 1531 C C . GLN A 1 192 ? -2.938 16.877 13.696 1.00 24.58 216 GLN A C 1
ATOM 1532 O O . GLN A 1 192 ? -1.986 16.478 14.384 1.00 24.93 216 GLN A O 1
ATOM 1538 N N . LEU A 1 193 ? -3.266 18.172 13.584 1.00 22.26 217 LEU A N 1
ATOM 1539 C CA . LEU A 1 193 ? -2.438 19.243 14.139 1.00 20.51 217 LEU A CA 1
ATOM 1540 C C . LEU A 1 193 ? -3.005 19.828 15.434 1.00 23.66 217 LEU A C 1
ATOM 1541 O O . LEU A 1 193 ? -4.224 19.945 15.595 1.00 23.83 217 LEU A O 1
ATOM 1546 N N . LYS A 1 194 ? -2.108 20.174 16.360 1.00 22.61 218 LYS A N 1
ATOM 1547 C CA . LYS A 1 194 ? -2.457 21.008 17.505 1.00 24.32 218 LYS A CA 1
ATOM 1548 C C . LYS A 1 194 ? -1.512 22.205 17.545 1.00 23.49 218 LYS A C 1
ATOM 1549 O O . LYS A 1 194 ? -0.381 22.113 17.077 1.00 23.39 218 LYS A O 1
ATOM 1555 N N . VAL A 1 195 ? -1.969 23.310 18.116 1.00 22.22 219 VAL A N 1
ATOM 1556 C CA . VAL A 1 195 ? -1.149 24.511 18.257 1.00 21.82 219 VAL A CA 1
ATOM 1557 C C . VAL A 1 195 ? -0.528 24.502 19.642 1.00 21.59 219 VAL A C 1
ATOM 1558 O O . VAL A 1 195 ? -1.230 24.377 20.633 1.00 21.97 219 VAL A O 1
ATOM 1562 N N . ILE A 1 196 ? 0.793 24.632 19.720 1.00 21.59 220 ILE A N 1
ATOM 1563 C CA . ILE A 1 196 ? 1.482 24.664 21.010 1.00 21.19 220 ILE A CA 1
ATOM 1564 C C . ILE A 1 196 ? 2.060 26.018 21.373 1.00 21.65 220 ILE A C 1
ATOM 1565 O O . ILE A 1 196 ? 2.579 26.187 22.480 1.00 21.07 220 ILE A O 1
ATOM 1570 N N . TRP A 1 197 ? 2.005 26.967 20.446 1.00 19.10 221 TRP A N 1
ATOM 1571 C CA . TRP A 1 197 ? 2.486 28.333 20.704 1.00 20.20 221 TRP A CA 1
ATOM 1572 C C . TRP A 1 197 ? 1.840 29.301 19.735 1.00 19.48 221 TRP A C 1
ATOM 1573 O O . TRP A 1 197 ? 1.622 28.955 18.579 1.00 19.97 221 TRP A O 1
ATOM 1584 N N . LYS A 1 198 ? 1.541 30.506 20.222 1.00 20.48 222 LYS A N 1
ATOM 1585 C CA . LYS A 1 198 ? 0.991 31.579 19.416 1.00 18.82 222 LYS A CA 1
ATOM 1586 C C . LYS A 1 198 ? 1.743 32.873 19.685 1.00 17.87 222 LYS A C 1
ATOM 1587 O O . LYS A 1 198 ? 1.961 33.268 20.838 1.00 18.09 222 LYS A O 1
ATOM 1593 N N . SER A 1 199 ? 2.100 33.564 18.609 1.00 19.23 223 SER A N 1
ATOM 1594 C CA . SER A 1 199 ? 2.919 34.783 18.684 1.00 17.06 223 SER A CA 1
ATOM 1595 C C . SER A 1 199 ? 2.084 36.018 18.985 1.00 18.29 223 SER A C 1
ATOM 1596 O O . SER A 1 199 ? 0.854 35.953 19.011 1.00 15.89 223 SER A O 1
ATOM 1599 N N . PRO A 1 200 ? 2.746 37.154 19.189 1.00 18.37 224 PRO A N 1
ATOM 1600 C CA . PRO A 1 200 ? 2.023 38.400 19.131 1.00 16.55 224 PRO A CA 1
ATOM 1601 C C . PRO A 1 200 ? 1.521 38.709 17.709 1.00 17.96 224 PRO A C 1
ATOM 1602 O O . PRO A 1 200 ? 1.967 38.118 16.717 1.00 15.04 224 PRO A O 1
ATOM 1606 N N . LEU A 1 201 ? 0.553 39.609 17.621 1.00 18.50 225 LEU A N 1
ATOM 1607 C CA . LEU A 1 201 ? -0.063 39.987 16.354 1.00 17.03 225 LEU A CA 1
ATOM 1608 C C . LEU A 1 201 ? 0.958 40.529 15.356 1.00 17.85 225 LEU A C 1
ATOM 1609 O O . LEU A 1 201 ? 1.864 41.270 15.726 1.00 18.10 225 LEU A O 1
ATOM 1614 N N . ILE A 1 202 ? 0.789 40.129 14.100 1.00 16.97 226 ILE A N 1
ATOM 1615 C CA . ILE A 1 202 ? 1.568 40.569 12.969 1.00 16.28 226 ILE A CA 1
ATOM 1616 C C . ILE A 1 202 ? 0.594 41.345 12.066 1.00 17.11 226 ILE A C 1
ATOM 1617 O O . ILE A 1 202 ? -0.525 40.898 11.860 1.00 18.70 226 ILE A O 1
ATOM 1622 N N . PRO A 1 203 ? 1.002 42.514 11.552 1.00 18.28 227 PRO A N 1
ATOM 1623 C CA . PRO A 1 203 ? 0.115 43.331 10.740 1.00 17.83 227 PRO A CA 1
ATOM 1624 C C . PRO A 1 203 ? -0.200 42.652 9.413 1.00 18.36 227 PRO A C 1
ATOM 1625 O O . PRO A 1 203 ? 0.530 41.739 9.008 1.00 16.26 227 PRO A O 1
ATOM 1629 N N . GLY A 1 204 ? -1.275 43.095 8.763 1.00 17.70 228 GLY A N 1
ATOM 1630 C CA . GLY A 1 204 ? -1.704 42.525 7.498 1.00 18.62 228 GLY A CA 1
ATOM 1631 C C . GLY A 1 204 ? -0.653 42.680 6.407 1.00 16.67 228 GLY A C 1
ATOM 1632 O O . GLY A 1 204 ? 0.148 43.619 6.420 1.00 16.54 228 GLY A O 1
ATOM 1633 N N . ASP A 1 205 ? -0.664 41.734 5.495 1.00 17.97 229 ASP A N 1
ATOM 1634 C CA . ASP A 1 205 ? 0.256 41.696 4.344 1.00 17.75 229 ASP A CA 1
ATOM 1635 C C . ASP A 1 205 ? 0.088 42.895 3.428 1.00 18.05 229 ASP A C 1
ATOM 1636 O O . ASP A 1 205 ? -1.048 43.278 3.102 1.00 19.70 229 ASP A O 1
ATOM 1641 N N . PRO A 1 206 ? 1.205 43.492 2.985 1.00 16.64 230 PRO A N 1
ATOM 1642 C CA . PRO A 1 206 ? 1.133 44.576 2.047 1.00 15.67 230 PRO A CA 1
ATOM 1643 C C . PRO A 1 206 ? 1.123 44.092 0.616 1.00 18.83 230 PRO A C 1
ATOM 1644 O O . PRO A 1 206 ? 1.463 42.935 0.352 1.00 19.04 230 PRO A O 1
ATOM 1648 N N . LEU A 1 207 ? 0.699 44.971 -0.289 1.00 19.24 231 LEU A N 1
ATOM 1649 C CA A LEU A 1 207 ? 0.907 44.790 -1.724 0.50 18.94 231 LEU A CA 1
ATOM 1650 C CA B LEU A 1 207 ? 0.902 44.794 -1.734 0.50 18.59 231 LEU A CA 1
ATOM 1651 C C . LEU A 1 207 ? 2.031 45.748 -2.135 1.00 18.55 231 LEU A C 1
ATOM 1652 O O . LEU A 1 207 ? 2.078 46.917 -1.707 1.00 16.64 231 LEU A O 1
ATOM 1661 N N . VAL A 1 208 ? 2.938 45.269 -2.957 1.00 19.33 232 VAL A N 1
ATOM 1662 C CA . VAL A 1 208 ? 4.155 46.015 -3.285 1.00 17.20 232 VAL A CA 1
ATOM 1663 C C . VAL A 1 208 ? 4.306 46.048 -4.787 1.00 17.41 232 VAL A C 1
ATOM 1664 O O . VAL A 1 208 ? 4.042 45.054 -5.452 1.00 19.18 232 VAL A O 1
ATOM 1668 N N . TRP A 1 209 ? 4.701 47.188 -5.331 1.00 17.91 233 TRP A N 1
ATOM 1669 C CA 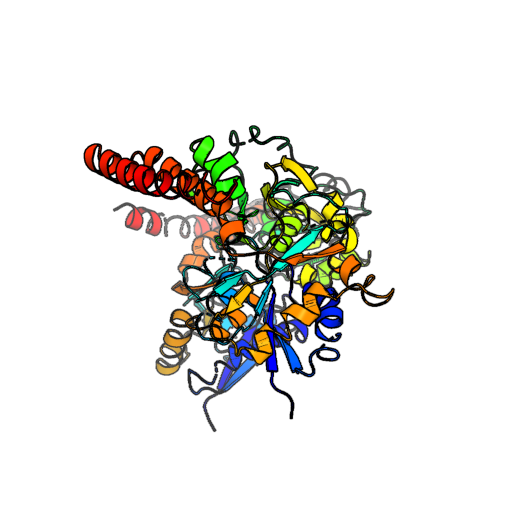. TRP A 1 209 ? 5.067 47.254 -6.739 1.00 18.47 233 TRP A CA 1
ATOM 1670 C C . TRP A 1 209 ? 6.513 47.650 -6.874 1.00 21.35 233 TRP A C 1
ATOM 1671 O O . TRP A 1 209 ? 7.120 48.238 -5.961 1.00 19.67 233 TRP A O 1
ATOM 1682 N N . ARG A 1 210 ? 7.069 47.314 -8.026 1.00 22.71 234 ARG A N 1
ATOM 1683 C CA . ARG A 1 210 ? 8.385 47.801 -8.358 1.00 21.43 234 ARG A CA 1
ATOM 1684 C C . ARG A 1 210 ? 8.240 49.290 -8.669 1.00 20.66 234 ARG A C 1
ATOM 1685 O O . ARG A 1 210 ? 7.305 49.709 -9.350 1.00 18.34 234 ARG A O 1
ATOM 1693 N N . ASN A 1 211 ? 9.135 50.098 -8.123 1.00 20.64 235 ASN A N 1
ATOM 1694 C CA . ASN A 1 211 ? 8.935 51.548 -8.162 1.00 23.65 235 ASN A CA 1
ATOM 1695 C C . ASN A 1 211 ? 9.202 52.190 -9.521 1.00 22.62 235 ASN A C 1
ATOM 1696 O O . ASN A 1 211 ? 8.889 53.345 -9.705 1.00 23.55 235 ASN A O 1
ATOM 1701 N N . ASN A 1 212 ? 9.716 51.418 -10.480 1.00 24.39 236 ASN A N 1
ATOM 1702 C CA . ASN A 1 212 ? 9.847 51.862 -11.878 1.00 23.84 236 ASN A CA 1
ATOM 1703 C C . ASN A 1 212 ? 8.707 51.446 -12.780 1.00 25.68 236 ASN A C 1
ATOM 1704 O O . ASN A 1 212 ? 8.813 51.600 -13.986 1.00 24.46 236 ASN A O 1
ATOM 1709 N N . LEU A 1 213 ? 7.630 50.891 -12.221 1.00 22.19 237 LEU A N 1
ATOM 1710 C CA . LEU A 1 213 ? 6.390 50.690 -12.986 1.00 25.43 237 LEU A CA 1
ATOM 1711 C C . LEU A 1 213 ? 5.929 52.058 -13.512 1.00 24.28 237 LEU A C 1
ATOM 1712 O O . LEU A 1 213 ? 6.199 53.081 -12.866 1.00 25.41 237 LEU A O 1
ATOM 1717 N N . SER A 1 214 ? 5.258 52.094 -14.663 1.00 23.94 238 SER A N 1
ATOM 1718 C CA . SER A 1 214 ? 4.795 53.372 -15.239 1.00 26.36 238 SER A CA 1
ATOM 1719 C C . SER A 1 214 ? 3.726 54.021 -14.350 1.00 25.12 238 SER A C 1
ATOM 1720 O O . SER A 1 214 ? 2.973 53.337 -13.641 1.00 23.39 238 SER A O 1
ATOM 1723 N N . ASP A 1 215 ? 3.628 55.339 -14.447 1.00 26.21 239 ASP A N 1
ATOM 1724 C CA . ASP A 1 215 ? 2.565 56.080 -13.791 1.00 25.53 239 ASP A CA 1
ATOM 1725 C C . ASP A 1 215 ? 1.191 55.519 -14.089 1.00 25.39 239 ASP A C 1
ATOM 1726 O O . ASP A 1 215 ? 0.362 55.354 -13.178 1.00 22.38 239 ASP A O 1
ATOM 1731 N N . GLU A 1 216 ? 0.943 55.232 -15.357 1.00 25.48 240 GLU A N 1
ATOM 1732 C CA . GLU A 1 216 ? -0.347 54.717 -15.767 1.00 27.92 240 GLU A CA 1
ATOM 1733 C C . GLU A 1 216 ? -0.684 53.412 -15.046 1.00 27.44 240 GLU A C 1
ATOM 1734 O O . GLU A 1 216 ? -1.801 53.243 -14.553 1.00 27.98 240 GLU A O 1
ATOM 1740 N N . GLN A 1 217 ? 0.275 52.493 -14.978 1.00 26.33 241 GLN A N 1
ATOM 1741 C CA . GLN A 1 217 ? 0.051 51.228 -14.330 1.00 26.18 241 GLN A CA 1
ATOM 1742 C C . GLN A 1 217 ? -0.190 51.432 -12.831 1.00 24.97 241 GLN A C 1
ATOM 1743 O O . GLN A 1 217 ? -1.120 50.866 -12.292 1.00 23.86 241 GLN A O 1
ATOM 1749 N N . LYS A 1 218 ? 0.636 52.257 -12.178 1.00 23.87 242 LYS A N 1
ATOM 1750 C CA . LYS A 1 218 ? 0.485 52.548 -10.767 1.00 22.88 242 LYS A CA 1
ATOM 1751 C C . LYS A 1 218 ? -0.900 53.116 -10.488 1.00 24.67 242 LYS A C 1
ATOM 1752 O O . LYS A 1 218 ? -1.577 52.695 -9.560 1.00 22.22 242 LYS A O 1
ATOM 1758 N N . ASN A 1 219 ? -1.337 54.065 -11.299 1.00 23.17 243 ASN A N 1
ATOM 1759 C CA . ASN A 1 219 ? -2.619 54.696 -11.031 1.00 24.52 243 ASN A CA 1
ATOM 1760 C C . ASN A 1 219 ? -3.795 53.751 -11.249 1.00 25.27 243 ASN A C 1
ATOM 1761 O O . ASN A 1 219 ? -4.744 53.757 -10.452 1.00 23.95 243 ASN A O 1
ATOM 1766 N N . LYS A 1 220 ? -3.746 52.948 -12.313 1.00 24.12 244 LYS A N 1
ATOM 1767 C CA A LYS A 1 220 ? -4.819 51.986 -12.578 0.50 25.87 244 LYS A CA 1
ATOM 1768 C CA B LYS A 1 220 ? -4.823 51.990 -12.575 0.50 25.88 244 LYS A CA 1
ATOM 1769 C C . LYS A 1 220 ? -4.850 50.910 -11.499 1.00 25.40 244 LYS A C 1
ATOM 1770 O O . LYS A 1 220 ? -5.907 50.468 -11.097 1.00 24.60 244 LYS A O 1
ATOM 1781 N N . LEU A 1 221 ? -3.684 50.505 -11.024 1.00 25.26 245 LEU A N 1
ATOM 1782 C CA A LEU A 1 221 ? -3.638 49.494 -9.956 0.50 25.21 245 LEU A CA 1
ATOM 1783 C CA B LEU A 1 221 ? -3.603 49.502 -9.943 0.50 25.42 245 LEU A CA 1
ATOM 1784 C C . LEU A 1 221 ? -4.160 50.051 -8.628 1.00 24.86 245 LEU A C 1
ATOM 1785 O O . LEU A 1 221 ? -4.878 49.369 -7.916 1.00 26.66 245 LEU A O 1
ATOM 1794 N N . ARG A 1 222 ? -3.820 51.290 -8.298 1.00 25.12 246 ARG A N 1
ATOM 1795 C CA . ARG A 1 222 ? -4.381 51.913 -7.119 1.00 26.65 246 ARG A CA 1
ATOM 1796 C C . ARG A 1 222 ? -5.876 51.974 -7.231 1.00 27.73 246 ARG A C 1
ATOM 1797 O O . ARG A 1 222 ? -6.569 51.631 -6.271 1.00 30.30 246 ARG A O 1
ATOM 1805 N N . ASP A 1 223 ? -6.376 52.442 -8.372 1.00 25.55 247 ASP A N 1
ATOM 1806 C CA . ASP A 1 223 ? -7.811 52.537 -8.574 1.00 27.18 247 ASP A CA 1
ATOM 1807 C C . ASP A 1 223 ? -8.453 51.157 -8.392 1.00 26.60 247 ASP A C 1
ATOM 1808 O O . ASP A 1 223 ? -9.483 51.033 -7.754 1.00 30.08 247 ASP A O 1
ATOM 1813 N N . PHE A 1 224 ? -7.848 50.120 -8.963 1.00 26.47 248 PHE A N 1
ATOM 1814 C CA . PHE A 1 224 ? -8.436 48.779 -8.900 1.00 27.02 248 PHE A CA 1
ATOM 1815 C C . PHE A 1 224 ? -8.553 48.261 -7.447 1.00 23.82 248 PHE A C 1
ATOM 1816 O O . PHE A 1 224 ? -9.607 47.823 -7.016 1.00 22.47 248 PHE A O 1
ATOM 1824 N N . PHE A 1 225 ? -7.452 48.297 -6.731 1.00 23.04 249 PHE A N 1
ATOM 1825 C CA . PHE A 1 225 ? -7.410 47.745 -5.386 1.00 24.45 249 PHE A CA 1
ATOM 1826 C C . PHE A 1 225 ? -8.325 48.494 -4.437 1.00 24.27 249 PHE A C 1
ATOM 1827 O O . PHE A 1 225 ? -9.035 47.878 -3.643 1.00 21.89 249 PHE A O 1
ATOM 1835 N N . PHE A 1 226 ? -8.310 49.822 -4.495 1.00 24.93 250 PHE A N 1
ATOM 1836 C CA . PHE A 1 226 ? -9.081 50.572 -3.502 1.00 24.69 250 PHE A CA 1
ATOM 1837 C C . PHE A 1 226 ? -10.561 50.551 -3.765 1.00 27.50 250 PHE A C 1
ATOM 1838 O O . PHE A 1 226 ? -11.340 50.654 -2.834 1.00 29.12 250 PHE A O 1
ATOM 1846 N N . LYS A 1 227 ? -10.952 50.383 -5.021 1.00 28.35 251 LYS A N 1
ATOM 1847 C CA . LYS A 1 227 ? -12.392 50.288 -5.388 1.00 30.18 251 LYS A CA 1
ATOM 1848 C C . LYS A 1 227 ? -12.937 48.851 -5.372 1.00 30.49 251 LYS A C 1
ATOM 1849 O O . LYS A 1 227 ? -14.134 48.676 -5.437 1.00 32.31 251 LYS A O 1
ATOM 1855 N N . TYR A 1 228 ? -12.076 47.828 -5.203 1.00 26.71 252 TYR A N 1
ATOM 1856 C CA . TYR A 1 228 ? -12.522 46.435 -5.247 1.00 25.37 252 TYR A CA 1
ATOM 1857 C C . TYR A 1 228 ? -13.388 46.014 -4.066 1.00 27.66 252 TYR A C 1
ATOM 1858 O O . TYR A 1 228 ? -13.103 46.387 -2.919 1.00 27.27 252 TYR A O 1
ATOM 1867 N N . GLY A 1 229 ? -14.381 45.162 -4.357 1.00 27.81 253 GLY A N 1
ATOM 1868 C CA . GLY A 1 229 ? -15.333 44.659 -3.375 1.00 28.92 253 GLY A CA 1
ATOM 1869 C C . GLY A 1 229 ? -16.718 45.288 -3.477 1.00 30.89 253 GLY A C 1
ATOM 1870 O O . GLY A 1 229 ? -17.497 45.212 -2.546 1.00 31.87 253 GLY A O 1
ATOM 1871 N N . ALA A 1 230 ? -17.035 45.838 -4.637 1.00 32.16 254 ALA A N 1
ATOM 1872 C CA . ALA A 1 230 ? -18.252 46.625 -4.845 1.00 35.01 254 ALA A CA 1
ATOM 1873 C C . ALA A 1 230 ? -19.531 45.785 -5.032 1.00 35.66 254 ALA A C 1
ATOM 1874 O O . ALA A 1 230 ? -20.621 46.307 -4.926 1.00 38.78 254 ALA A O 1
ATOM 1876 N N . ASN A 1 231 ? -19.419 44.505 -5.356 1.00 32.92 255 ASN A N 1
ATOM 1877 C CA . ASN A 1 231 ? -20.609 43.685 -5.645 1.00 32.91 255 ASN A CA 1
ATOM 1878 C C . ASN A 1 231 ? -20.404 42.252 -5.161 1.00 31.58 255 ASN A C 1
ATOM 1879 O O . ASN A 1 231 ? -19.357 41.937 -4.632 1.00 26.82 255 ASN A O 1
ATOM 1884 N N . ALA A 1 232 ? -21.396 41.392 -5.367 1.00 29.40 256 ALA A N 1
ATOM 1885 C CA . ALA A 1 232 ? -21.376 40.014 -4.860 1.00 29.74 256 ALA A CA 1
ATOM 1886 C C . ALA A 1 232 ? -20.196 39.219 -5.380 1.00 27.92 256 ALA A C 1
ATOM 1887 O O . ALA A 1 232 ? -19.521 38.536 -4.625 1.00 26.36 256 ALA A O 1
ATOM 1889 N N . GLU A 1 233 ? -19.985 39.288 -6.687 1.00 27.68 257 GLU A N 1
ATOM 1890 C CA . GLU A 1 233 ? -18.882 38.601 -7.359 1.00 28.76 257 GLU A CA 1
ATOM 1891 C C . GLU A 1 233 ? -17.512 38.950 -6.731 1.00 25.18 257 GLU A C 1
ATOM 1892 O O . GLU A 1 233 ? -16.709 38.065 -6.396 1.00 24.04 257 GLU A O 1
ATOM 1898 N N . GLN A 1 234 ? -17.262 40.239 -6.530 1.00 24.54 258 GLN A N 1
ATOM 1899 C CA . GLN A 1 234 ? -15.985 40.684 -5.976 1.00 25.28 258 GLN A CA 1
ATOM 1900 C C . GLN A 1 234 ? -15.859 40.340 -4.496 1.00 24.67 258 GLN A C 1
ATOM 1901 O O . GLN A 1 234 ? -14.784 39.980 -4.032 1.00 24.53 258 GLN A O 1
ATOM 1907 N N . LYS A 1 235 ? -16.964 40.457 -3.774 1.00 24.38 259 LYS A N 1
ATOM 1908 C CA . LYS A 1 235 ? -17.004 40.081 -2.371 1.00 26.28 259 LYS A CA 1
ATOM 1909 C C . LYS A 1 235 ? -16.681 38.592 -2.190 1.00 24.69 259 LYS A C 1
ATOM 1910 O O . LYS A 1 235 ? -15.980 38.236 -1.248 1.00 23.59 259 LYS A O 1
ATOM 1916 N N . LYS A 1 236 ? -17.149 37.731 -3.105 1.00 23.82 260 LYS A N 1
ATOM 1917 C CA . LYS A 1 236 ? -16.825 36.320 -3.025 1.00 23.72 260 LYS A CA 1
ATOM 1918 C C . LYS A 1 236 ? -15.327 36.095 -3.248 1.00 23.76 260 LYS A C 1
ATOM 1919 O O . LYS A 1 236 ? -14.693 35.341 -2.492 1.00 20.89 260 LYS A O 1
ATOM 1925 N N . VAL A 1 237 ? -14.773 36.750 -4.268 1.00 23.27 261 VAL A N 1
ATOM 1926 C CA . VAL A 1 237 ? -13.337 36.675 -4.549 1.00 22.07 261 VAL A CA 1
ATOM 1927 C C . VAL A 1 237 ? -12.521 37.049 -3.314 1.00 20.87 261 VAL A C 1
ATOM 1928 O O . VAL A 1 237 ? -11.605 36.305 -2.933 1.00 22.27 261 VAL A O 1
ATOM 1932 N N . LEU A 1 238 ? -12.865 38.177 -2.689 1.00 22.66 262 LEU A N 1
ATOM 1933 C CA . LEU A 1 238 ? -12.167 38.634 -1.493 1.00 20.87 262 LEU A CA 1
ATOM 1934 C C . LEU A 1 238 ? -12.281 37.590 -0.375 1.00 21.02 262 LEU A C 1
ATOM 1935 O O . LEU A 1 238 ? -11.298 37.224 0.238 1.00 20.81 262 LEU A O 1
ATOM 1940 N N . ALA A 1 239 ? -13.490 37.101 -0.129 1.00 22.61 263 ALA A N 1
ATOM 1941 C CA . ALA A 1 239 ? -13.731 36.142 0.941 1.00 21.12 263 ALA A CA 1
ATOM 1942 C C . ALA A 1 239 ? -12.891 34.886 0.724 1.00 22.40 263 ALA A C 1
ATOM 1943 O O . ALA A 1 239 ? -12.284 34.349 1.678 1.00 22.10 263 ALA A O 1
ATOM 1945 N N . ASP A 1 240 ? -12.803 34.414 -0.515 1.00 20.75 264 ASP A N 1
ATOM 1946 C CA . ASP A 1 240 ? -12.016 33.207 -0.793 1.00 22.42 264 ASP A CA 1
ATOM 1947 C C . ASP A 1 240 ? -10.503 33.434 -0.593 1.00 21.83 264 ASP A C 1
ATOM 1948 O O . ASP A 1 240 ? -9.766 32.488 -0.305 1.00 23.59 264 ASP A O 1
ATOM 1953 N N . LEU A 1 241 ? -10.064 34.682 -0.738 1.00 20.05 265 LEU A N 1
ATOM 1954 C CA . LEU A 1 241 ? -8.686 35.076 -0.408 1.00 19.53 265 LEU A CA 1
ATOM 1955 C C . LEU A 1 241 ? -8.509 35.408 1.080 1.00 20.54 265 LEU A C 1
ATOM 1956 O O . LEU A 1 241 ? -7.439 35.810 1.503 1.00 19.93 265 LEU A O 1
ATOM 1961 N N . GLN A 1 242 ? -9.575 35.281 1.868 1.00 21.35 266 GLN A N 1
ATOM 1962 C CA . GLN A 1 242 ? -9.548 35.543 3.323 1.00 21.27 266 GLN A CA 1
ATOM 1963 C C . GLN A 1 242 ? -9.413 37.016 3.696 1.00 21.70 266 GLN A C 1
ATOM 1964 O O . GLN A 1 242 ? -8.960 37.370 4.815 1.00 19.72 266 GLN A O 1
ATOM 1970 N N . TRP A 1 243 ? -9.883 37.864 2.789 1.00 17.88 267 TRP A N 1
ATOM 1971 C CA . TRP A 1 243 ? -9.858 39.294 2.974 1.00 19.34 267 TRP A CA 1
ATOM 1972 C C . TRP A 1 243 ? -11.253 39.868 2.966 1.00 21.48 267 TRP A C 1
ATOM 1973 O O . TRP A 1 243 ? -12.169 39.269 2.408 1.00 22.84 267 TRP A O 1
ATOM 1984 N N . SER A 1 244 ? -11.379 41.039 3.567 1.00 21.38 268 SER A N 1
ATOM 1985 C CA . SER A 1 244 ? -12.569 41.882 3.490 1.00 24.30 268 SER A CA 1
ATOM 1986 C C . SER A 1 244 ? -12.400 43.025 2.523 1.00 25.97 268 SER A C 1
ATOM 1987 O O . SER A 1 244 ? -13.382 43.458 1.904 1.00 27.47 268 SER A O 1
ATOM 1990 N N . LYS A 1 245 ? -11.186 43.566 2.424 1.00 22.52 269 LYS A N 1
ATOM 1991 C CA . LYS A 1 245 ? -10.915 44.737 1.584 1.00 24.61 269 LYS A CA 1
ATOM 1992 C C . LYS A 1 245 ? -9.421 45.029 1.484 1.00 24.29 269 LYS A C 1
ATOM 1993 O O . LYS A 1 245 ? -8.613 44.388 2.159 1.00 22.33 269 LYS A O 1
ATOM 1999 N N . PHE A 1 246 ? -9.076 45.997 0.644 1.00 22.97 270 PHE A N 1
ATOM 2000 C CA . PHE A 1 246 ? -7.727 46.541 0.584 1.00 21.54 270 PHE A CA 1
ATOM 2001 C C . PHE A 1 246 ? -7.802 47.973 1.050 1.00 23.54 270 PHE A C 1
ATOM 2002 O O . PHE A 1 246 ? -8.765 48.705 0.733 1.00 26.17 270 PHE A O 1
ATOM 2010 N N . GLN A 1 247 ? -6.773 48.401 1.758 1.00 21.41 271 GLN A N 1
ATOM 2011 C CA . GLN A 1 247 ? -6.667 49.767 2.181 1.00 19.87 271 GLN A CA 1
ATOM 2012 C C . GLN A 1 247 ? -5.318 50.370 1.820 1.00 20.00 271 GLN A C 1
ATOM 2013 O O . GLN A 1 247 ? -4.349 49.647 1.549 1.00 17.34 271 GLN A O 1
ATOM 2019 N N . ALA A 1 248 ? -5.240 51.701 1.842 1.00 20.75 272 ALA A N 1
ATOM 2020 C CA . ALA A 1 248 ? -4.015 52.355 1.431 1.00 21.47 272 ALA A CA 1
ATOM 2021 C C . ALA A 1 248 ? -2.949 52.076 2.486 1.00 21.59 272 ALA A C 1
ATOM 2022 O O . ALA A 1 248 ? -3.264 51.981 3.660 1.00 18.69 272 ALA A O 1
ATOM 2024 N N . SER A 1 249 ? -1.697 51.912 2.057 1.00 20.01 273 SER A N 1
ATOM 2025 C CA . SER A 1 249 ? -0.575 51.775 2.988 1.00 21.77 273 SER A CA 1
ATOM 2026 C C . SER A 1 249 ? 0.674 52.335 2.344 1.00 20.86 273 SER A C 1
ATOM 2027 O O . SER A 1 249 ? 0.632 52.774 1.198 1.00 22.95 273 SER A O 1
ATOM 2030 N N . ASP A 1 250 ? 1.785 52.318 3.063 1.00 20.83 274 ASP A N 1
ATOM 2031 C CA . ASP A 1 250 ? 3.053 52.845 2.535 1.00 22.33 274 ASP A CA 1
ATOM 2032 C C . ASP A 1 250 ? 4.213 52.106 3.201 1.00 22.14 274 ASP A C 1
ATOM 2033 O O . ASP A 1 250 ? 3.992 51.241 4.049 1.00 18.82 274 ASP A O 1
ATOM 2038 N N . ASP A 1 251 ? 5.443 52.471 2.851 1.00 21.60 275 ASP A N 1
ATOM 2039 C CA . ASP A 1 251 ? 6.616 51.773 3.391 1.00 20.97 275 ASP A CA 1
ATOM 2040 C C . ASP A 1 251 ? 6.727 51.855 4.884 1.00 21.00 275 ASP A C 1
ATOM 2041 O O . ASP A 1 251 ? 7.390 51.029 5.492 1.00 18.57 275 ASP A O 1
ATOM 2046 N N . ASP A 1 252 ? 6.140 52.863 5.513 1.00 22.09 276 ASP A N 1
ATOM 2047 C CA . ASP A 1 252 ? 6.220 52.948 6.993 1.00 20.59 276 ASP A CA 1
ATOM 2048 C C . ASP A 1 252 ? 5.432 51.861 7.746 1.00 20.12 276 ASP A C 1
ATOM 2049 O O . ASP A 1 252 ? 5.589 51.695 8.954 1.00 19.50 276 ASP A O 1
ATOM 2054 N N . GLN A 1 253 ? 4.570 51.143 7.048 1.00 20.36 277 GLN A N 1
ATOM 2055 C CA . GLN A 1 253 ? 3.958 49.935 7.579 1.00 20.63 277 GLN A CA 1
ATOM 2056 C C . GLN A 1 253 ? 5.054 49.018 8.125 1.00 23.08 277 GLN A C 1
ATOM 2057 O O . GLN A 1 253 ? 4.822 48.288 9.084 1.00 21.95 277 GLN A O 1
ATOM 2063 N N . LEU A 1 254 ? 6.219 49.018 7.473 1.00 20.16 278 LEU A N 1
ATOM 2064 C CA . LEU A 1 254 ? 7.321 48.123 7.849 1.00 20.23 278 LEU A CA 1
ATOM 2065 C C . LEU A 1 254 ? 8.134 48.566 9.053 1.00 21.32 278 LEU A C 1
ATOM 2066 O O . LEU A 1 254 ? 8.984 47.813 9.524 1.00 20.01 278 LEU A O 1
ATOM 2071 N N . LEU A 1 255 ? 7.886 49.752 9.604 1.00 22.22 279 LEU A N 1
ATOM 2072 C CA . LEU A 1 255 ? 8.752 50.216 10.709 1.00 20.53 279 LEU A CA 1
ATOM 2073 C C . LEU A 1 255 ? 8.852 49.216 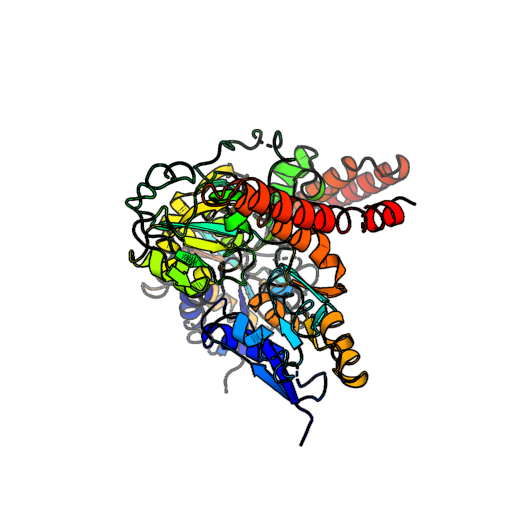11.902 1.00 20.75 279 LEU A C 1
ATOM 2074 O O . LEU A 1 255 ? 9.955 48.909 12.328 1.00 19.54 279 LEU A O 1
ATOM 2079 N N . PRO A 1 256 ? 7.714 48.714 12.443 1.00 19.55 280 PRO A N 1
ATOM 2080 C CA . PRO A 1 256 ? 7.798 47.714 13.520 1.00 19.92 280 PRO A CA 1
ATOM 2081 C C . PRO A 1 256 ? 8.372 46.378 13.090 1.00 19.19 280 PRO A C 1
ATOM 2082 O O . PRO A 1 256 ? 8.906 45.644 13.923 1.00 20.53 280 PRO A O 1
ATOM 2086 N N . ILE A 1 257 ? 8.260 46.049 11.804 1.00 17.67 281 ILE A N 1
ATOM 2087 C CA . ILE A 1 257 ? 8.825 44.812 11.267 1.00 16.39 281 ILE A CA 1
ATOM 2088 C C . ILE A 1 257 ? 10.352 44.935 11.215 1.00 17.64 281 ILE A C 1
ATOM 2089 O O . ILE A 1 257 ? 11.094 44.039 11.601 1.00 16.46 281 ILE A O 1
ATOM 2094 N N . ARG A 1 258 ? 10.823 46.063 10.735 1.00 18.36 282 ARG A N 1
ATOM 2095 C CA . ARG A 1 258 ? 12.227 46.387 10.769 1.00 18.14 282 ARG A CA 1
ATOM 2096 C C . ARG A 1 258 ? 12.768 46.389 12.223 1.00 18.66 282 ARG A C 1
ATOM 2097 O O . ARG A 1 258 ? 13.892 45.936 12.500 1.00 17.13 282 ARG A O 1
ATOM 2105 N N . GLN A 1 259 ? 11.984 46.904 13.147 1.00 19.56 283 GLN A N 1
ATOM 2106 C CA . GLN A 1 259 ? 12.385 46.901 14.546 1.00 19.65 283 GLN A CA 1
ATOM 2107 C C . GLN A 1 259 ? 12.563 45.466 15.057 1.00 19.62 283 GLN A C 1
ATOM 2108 O O . GLN A 1 259 ? 13.586 45.151 15.681 1.00 20.00 283 GLN A O 1
ATOM 2114 N N . LEU A 1 260 ? 11.587 44.602 14.776 1.00 20.21 284 LEU A N 1
ATOM 2115 C CA . LEU A 1 260 ? 11.665 43.195 15.172 1.00 18.98 284 LEU A CA 1
ATOM 2116 C C . LEU A 1 260 ? 12.858 42.520 14.514 1.00 20.05 284 LEU A C 1
ATOM 2117 O O . LEU A 1 260 ? 13.588 41.762 15.165 1.00 17.36 284 LEU A O 1
ATOM 2122 N N . GLU A 1 261 ? 13.063 42.785 13.216 1.00 16.98 285 GLU A N 1
ATOM 2123 C CA . GLU A 1 261 ? 14.231 42.238 12.520 1.00 17.93 285 GLU A CA 1
ATOM 2124 C C . GLU A 1 261 ? 15.529 42.626 13.215 1.00 18.82 285 GLU A C 1
ATOM 2125 O O . GLU A 1 261 ? 16.418 41.811 13.388 1.00 18.71 285 GLU A O 1
ATOM 2131 N N . LEU A 1 262 ? 15.641 43.878 13.625 1.00 19.38 286 LEU A N 1
ATOM 2132 C CA . LEU A 1 262 ? 16.883 44.341 14.248 1.00 21.70 286 LEU A CA 1
ATOM 2133 C C . LEU A 1 262 ? 16.997 43.792 15.682 1.00 21.36 286 LEU A C 1
ATOM 2134 O O . LEU A 1 262 ? 18.104 43.443 16.149 1.00 19.40 286 LEU A O 1
ATOM 2139 N N . PHE A 1 263 ? 15.876 43.687 16.395 1.00 18.33 287 PHE A N 1
ATOM 2140 C CA . PHE A 1 263 ? 15.890 43.031 17.715 1.00 19.18 287 PHE A CA 1
ATOM 2141 C C . PHE A 1 263 ? 16.428 41.593 17.600 1.00 20.23 287 PHE A C 1
ATOM 2142 O O . PHE A 1 263 ? 17.226 41.128 18.440 1.00 19.03 287 PHE A O 1
ATOM 2150 N N . LYS A 1 264 ? 15.955 40.880 16.585 1.00 19.79 288 LYS A N 1
ATOM 2151 C CA . LYS A 1 264 ? 16.427 39.526 16.316 1.00 20.64 288 LYS A CA 1
ATOM 2152 C C . LYS A 1 264 ? 17.910 39.470 15.990 1.00 21.07 288 LYS A C 1
ATOM 2153 O O . LYS A 1 264 ? 18.648 38.688 16.595 1.00 21.77 288 LYS A O 1
ATOM 2159 N N . GLN A 1 265 ? 18.356 40.279 15.040 1.00 19.91 289 GLN A N 1
ATOM 2160 C CA A GLN A 1 265 ? 19.771 40.268 14.636 0.60 20.81 289 GLN A CA 1
ATOM 2161 C CA B GLN A 1 265 ? 19.767 40.275 14.634 0.40 20.66 289 GLN A CA 1
ATOM 2162 C C . GLN A 1 265 ? 20.672 40.599 15.825 1.00 19.87 289 GLN A C 1
ATOM 2163 O O . GLN A 1 265 ? 21.661 39.940 16.051 1.00 18.94 289 GLN A O 1
ATOM 2174 N N . ARG A 1 266 ? 20.292 41.611 16.577 1.00 18.85 290 ARG A N 1
ATOM 2175 C CA . ARG A 1 266 ? 21.034 42.043 17.766 1.00 22.10 290 ARG A CA 1
ATOM 2176 C C . ARG A 1 266 ? 21.126 40.968 18.856 1.00 21.60 290 ARG A C 1
ATOM 2177 O O . ARG A 1 266 ? 22.200 40.713 19.427 1.00 21.32 290 ARG A O 1
ATOM 2185 N N . THR A 1 267 ? 19.987 40.364 19.165 1.00 18.23 291 THR A N 1
ATOM 2186 C CA . THR A 1 267 ? 19.929 39.317 20.163 1.00 18.63 291 THR A CA 1
ATOM 2187 C C . THR A 1 267 ? 20.696 38.090 19.662 1.00 18.36 291 THR A C 1
ATOM 2188 O O . THR A 1 267 ? 21.446 37.499 20.413 1.00 18.45 291 THR A O 1
ATOM 2192 N N . ASP A 1 268 ? 20.538 37.737 18.394 1.00 17.29 292 ASP A N 1
ATOM 2193 C CA . ASP A 1 268 ? 21.304 36.644 17.813 1.00 17.93 292 ASP A CA 1
ATOM 2194 C C . ASP A 1 268 ? 22.834 36.872 17.950 1.00 20.52 292 ASP A C 1
ATOM 2195 O O . ASP A 1 268 ? 23.583 35.938 18.252 1.00 19.92 292 ASP A O 1
ATOM 2200 N N . VAL A 1 269 ? 23.281 38.090 17.673 1.00 20.51 293 VAL A N 1
ATOM 2201 C CA . VAL A 1 269 ? 24.708 38.445 17.805 1.00 21.51 293 VAL A CA 1
ATOM 2202 C C . VAL A 1 269 ? 25.132 38.363 19.283 1.00 22.28 293 VAL A C 1
ATOM 2203 O O . VAL A 1 269 ? 26.159 37.766 19.599 1.00 19.55 293 VAL A O 1
ATOM 2207 N N . ALA A 1 270 ? 24.328 38.926 20.180 1.00 22.44 294 ALA A N 1
ATOM 2208 C CA . ALA A 1 270 ? 24.654 38.912 21.599 1.00 21.86 294 ALA A CA 1
ATOM 2209 C C . ALA A 1 270 ? 24.728 37.480 22.123 1.00 20.71 294 ALA A C 1
ATOM 2210 O O . ALA A 1 270 ? 25.621 37.150 22.891 1.00 22.25 294 ALA A O 1
ATOM 2212 N N . ASN A 1 271 ? 23.821 36.633 21.651 1.00 20.30 295 ASN A N 1
ATOM 2213 C CA . ASN A 1 271 ? 23.784 35.213 22.034 1.00 21.41 295 ASN A CA 1
ATOM 2214 C C . ASN A 1 271 ? 24.956 34.393 21.506 1.00 19.51 295 ASN A C 1
ATOM 2215 O O . ASN A 1 271 ? 25.221 33.294 22.001 1.00 23.22 295 ASN A O 1
ATOM 2220 N N . ASN A 1 272 ? 25.651 34.909 20.509 1.00 20.20 296 ASN A N 1
ATOM 2221 C CA . ASN A 1 272 ? 26.611 34.099 19.787 1.00 22.26 296 ASN A CA 1
ATOM 2222 C C . ASN A 1 272 ? 27.905 34.040 20.589 1.00 21.48 296 ASN A C 1
ATOM 2223 O O . ASN A 1 272 ? 28.688 34.993 20.604 1.00 22.37 296 ASN A O 1
ATOM 2228 N N . ALA A 1 273 ? 28.111 32.910 21.268 1.00 23.33 297 ALA A N 1
ATOM 2229 C CA . ALA A 1 273 ? 29.322 32.704 22.085 1.00 22.45 297 ALA A CA 1
ATOM 2230 C C . ALA A 1 273 ? 30.567 32.436 21.253 1.00 25.67 297 ALA A C 1
ATOM 2231 O O . ALA A 1 273 ? 31.666 32.339 21.797 1.00 24.83 297 ALA A O 1
ATOM 2233 N N . ASN A 1 274 ? 30.433 32.308 19.936 1.00 24.76 298 ASN A N 1
ATOM 2234 C CA . ASN A 1 274 ? 31.626 32.086 19.105 1.00 26.28 298 ASN A CA 1
ATOM 2235 C C . ASN A 1 274 ? 32.374 33.362 18.776 1.00 27.25 298 ASN A C 1
ATOM 2236 O O . ASN A 1 274 ? 33.528 33.309 18.325 1.00 27.33 298 ASN A O 1
ATOM 2241 N N . LEU A 1 275 ? 31.708 34.501 18.904 1.00 25.35 299 LEU A N 1
ATOM 2242 C CA . LEU A 1 275 ? 32.284 35.763 18.482 1.00 27.36 299 LEU A CA 1
ATOM 2243 C C . LEU A 1 275 ? 33.281 36.249 19.532 1.00 28.66 299 LEU A C 1
ATOM 2244 O O . LEU A 1 275 ? 33.079 36.042 20.705 1.00 28.59 299 LEU A O 1
ATOM 2249 N N . GLY A 1 276 ? 34.378 36.861 19.099 1.00 32.04 300 GLY A N 1
ATOM 2250 C CA . GLY A 1 276 ? 35.318 37.507 20.025 1.00 32.27 300 GLY A CA 1
ATOM 2251 C C . GLY A 1 276 ? 34.729 38.795 20.588 1.00 31.98 300 GLY A C 1
ATOM 2252 O O . GLY A 1 276 ? 33.727 39.312 20.065 1.00 28.17 300 GLY A O 1
ATOM 2253 N N . ALA A 1 277 ? 35.339 39.296 21.665 1.00 32.50 301 ALA A N 1
ATOM 2254 C CA . ALA A 1 277 ? 34.821 40.463 22.381 1.00 29.74 301 ALA A CA 1
ATOM 2255 C C . ALA A 1 277 ? 34.702 41.673 21.466 1.00 29.46 301 ALA A C 1
ATOM 2256 O O . ALA A 1 277 ? 33.671 42.346 21.460 1.00 26.82 301 ALA A O 1
ATOM 2258 N N . GLU A 1 278 ? 35.727 41.925 20.669 1.00 29.89 302 GLU A N 1
ATOM 2259 C CA . GLU A 1 278 ? 35.753 43.114 19.816 1.00 32.41 302 GLU A CA 1
ATOM 2260 C C . GLU A 1 278 ? 34.851 42.971 18.598 1.00 32.30 302 GLU A C 1
ATOM 2261 O O . GLU A 1 278 ? 34.189 43.903 18.195 1.00 33.81 302 GLU A O 1
ATOM 2267 N N . GLU A 1 279 ? 34.861 41.789 18.016 1.00 32.67 303 GLU A N 1
ATOM 2268 C CA . GLU A 1 279 ? 33.977 41.449 16.895 1.00 34.12 303 GLU A CA 1
ATOM 2269 C C . GLU A 1 279 ? 32.507 41.638 17.331 1.00 30.41 303 GLU A C 1
ATOM 2270 O O . GLU A 1 279 ? 31.705 42.274 16.648 1.00 30.25 303 GLU A O 1
ATOM 2276 N N . LYS A 1 280 ? 32.163 41.115 18.501 1.00 29.78 304 LYS A N 1
ATOM 2277 C CA . LYS A 1 280 ? 30.786 41.266 18.993 1.00 26.42 304 LYS A CA 1
ATOM 2278 C C . LYS A 1 280 ? 30.454 42.739 19.267 1.00 27.24 304 LYS A C 1
ATOM 2279 O O . LYS A 1 280 ? 29.402 43.210 18.842 1.00 25.42 304 LYS A O 1
ATOM 2285 N N . ALA A 1 281 ? 31.350 43.459 19.956 1.00 27.98 305 ALA A N 1
ATOM 2286 C CA . ALA A 1 281 ? 31.102 44.856 20.334 1.00 28.64 305 ALA A CA 1
ATOM 2287 C C . ALA A 1 281 ? 30.898 45.709 19.086 1.00 29.30 305 ALA A C 1
ATOM 2288 O O . ALA A 1 281 ? 30.005 46.550 19.067 1.00 27.39 305 ALA A O 1
ATOM 2290 N N . ALA A 1 282 ? 31.683 45.440 18.044 1.00 29.57 306 ALA A N 1
ATOM 2291 C CA . ALA A 1 282 ? 31.613 46.178 16.782 1.00 30.05 306 ALA A CA 1
ATOM 2292 C C . ALA A 1 282 ? 30.260 45.937 16.095 1.00 31.42 306 ALA A C 1
ATOM 2293 O O . ALA A 1 282 ? 29.592 46.894 15.670 1.00 32.02 306 ALA A O 1
ATOM 2295 N N . LYS A 1 283 ? 29.851 44.673 15.999 1.00 28.46 307 LYS A N 1
ATOM 2296 C CA . LYS A 1 283 ? 28.545 44.345 15.387 1.00 29.62 307 LYS A CA 1
ATOM 2297 C C . LYS A 1 283 ? 27.355 44.940 16.149 1.00 29.65 307 LYS A C 1
ATOM 2298 O O . LYS A 1 283 ? 26.418 45.521 15.535 1.00 26.38 307 LYS A O 1
ATOM 2304 N N . LEU A 1 284 ? 27.360 44.788 17.479 1.00 25.89 308 LEU A N 1
ATOM 2305 C CA . LEU A 1 284 ? 26.273 45.343 18.284 1.00 25.11 308 LEU A CA 1
ATOM 2306 C C . LEU A 1 284 ? 26.237 46.863 18.221 1.00 27.16 308 LEU A C 1
ATOM 2307 O O . LEU A 1 284 ? 25.162 47.456 18.211 1.00 26.38 308 LEU A O 1
ATOM 2312 N N . LYS A 1 285 ? 27.398 47.523 18.192 1.00 28.45 309 LYS A N 1
ATOM 2313 C CA . LYS A 1 285 ? 27.384 48.985 18.052 1.00 30.96 309 LYS A CA 1
ATOM 2314 C C . LYS A 1 285 ? 26.669 49.393 16.747 1.00 31.39 309 LYS A C 1
ATOM 2315 O O . LYS A 1 285 ? 25.825 50.289 16.751 1.00 30.64 309 LYS A O 1
ATOM 2321 N N . ALA A 1 286 ? 27.045 48.742 15.647 1.00 31.81 310 ALA A N 1
ATOM 2322 C CA . ALA A 1 286 ? 26.420 48.981 14.333 1.00 32.85 310 ALA A CA 1
ATOM 2323 C C . ALA A 1 286 ? 24.904 48.743 14.381 1.00 30.25 310 ALA A C 1
ATOM 2324 O O . ALA A 1 286 ? 24.125 49.613 13.998 1.00 30.15 310 ALA A O 1
ATOM 2326 N N . LEU A 1 287 ? 24.491 47.601 14.914 1.00 28.70 311 LEU A N 1
ATOM 2327 C CA . LEU A 1 287 ? 23.054 47.290 15.042 1.00 28.43 311 LEU A CA 1
ATOM 2328 C C . LEU A 1 287 ? 22.312 48.269 15.934 1.00 30.43 311 LEU A C 1
ATOM 2329 O O . LEU A 1 287 ? 21.188 48.674 15.597 1.00 26.67 311 LEU A O 1
ATOM 2334 N N . ASP A 1 288 ? 22.923 48.674 17.066 1.00 30.76 312 ASP A N 1
ATOM 2335 C CA . ASP A 1 288 ? 22.288 49.676 17.925 1.00 29.86 312 ASP A CA 1
ATOM 2336 C C . ASP A 1 288 ? 22.157 51.045 17.264 1.00 32.09 312 ASP A C 1
ATOM 2337 O O . ASP A 1 288 ? 21.176 51.762 17.537 1.00 31.09 312 ASP A O 1
ATOM 2342 N N . GLU A 1 289 ? 23.114 51.421 16.409 1.00 33.41 313 GLU A N 1
ATOM 2343 C CA . GLU A 1 289 ? 22.972 52.669 15.627 1.00 36.87 313 GLU A CA 1
ATOM 2344 C C . GLU A 1 289 ? 21.787 52.578 14.646 1.00 35.39 313 GLU A C 1
ATOM 2345 O O . GLU A 1 289 ? 20.990 53.521 14.539 1.00 35.67 313 GLU A O 1
ATOM 2351 N N . GLU A 1 290 ? 21.664 51.451 13.942 1.00 34.21 314 GLU A N 1
ATOM 2352 C CA . GLU A 1 290 ? 20.508 51.250 13.052 1.00 34.75 314 GLU A CA 1
ATOM 2353 C C . GLU A 1 290 ? 19.210 51.309 13.843 1.00 30.75 314 GLU A C 1
ATOM 2354 O O . GLU A 1 290 ? 18.263 51.933 13.401 1.00 31.67 314 GLU A O 1
ATOM 2360 N N . LEU A 1 291 ? 19.174 50.688 15.023 1.00 30.20 315 LEU A N 1
ATOM 2361 C CA . LEU A 1 291 ? 17.961 50.718 15.871 1.00 30.23 315 LEU A CA 1
ATOM 2362 C C . LEU A 1 291 ? 17.627 52.136 16.345 1.00 32.59 315 LEU A C 1
ATOM 2363 O O . LEU A 1 291 ? 16.453 52.527 16.328 1.00 31.82 315 LEU A O 1
ATOM 2368 N N . ALA A 1 292 ? 18.659 52.896 16.743 1.00 32.95 316 ALA A N 1
ATOM 2369 C CA . ALA A 1 292 ? 18.477 54.288 17.181 1.00 37.05 316 ALA A CA 1
ATOM 2370 C C . ALA A 1 292 ? 17.852 55.124 16.058 1.00 37.63 316 ALA A C 1
ATOM 2371 O O . ALA A 1 292 ? 16.844 55.789 16.273 1.00 39.44 316 ALA A O 1
ATOM 2373 N N . LYS A 1 293 ? 18.425 55.041 14.855 1.00 36.79 317 LYS A N 1
ATOM 2374 C CA A LYS A 1 293 ? 17.881 55.739 13.689 0.60 38.69 317 LYS A CA 1
ATOM 2375 C CA B LYS A 1 293 ? 17.879 55.739 13.686 0.40 38.14 317 LYS A CA 1
ATOM 2376 C C . LYS A 1 293 ? 16.415 55.341 13.414 1.00 37.41 317 LYS A C 1
ATOM 2377 O O . LYS A 1 293 ? 15.577 56.194 13.134 1.00 36.83 317 LYS A O 1
ATOM 2382 N N . LEU A 1 294 ? 16.107 54.044 13.499 1.00 32.62 318 LEU A N 1
ATOM 2383 C CA . LEU A 1 294 ? 14.765 53.557 13.224 1.00 29.99 318 LEU A CA 1
ATOM 2384 C C . LEU A 1 294 ? 13.788 54.075 14.265 1.00 31.85 318 LEU A C 1
ATOM 2385 O O . LEU A 1 294 ? 12.697 54.522 13.938 1.00 30.51 318 LEU A O 1
ATOM 2390 N N . GLU A 1 295 ? 14.178 54.018 15.529 1.00 34.73 319 GLU A N 1
ATOM 2391 C CA . GLU A 1 295 ? 13.263 54.388 16.604 1.00 37.13 319 GLU A CA 1
ATOM 2392 C C . GLU A 1 295 ? 13.009 55.895 16.656 1.00 40.63 319 GLU A C 1
ATOM 2393 O O . GLU A 1 295 ? 11.930 56.313 17.076 1.00 39.60 319 GLU A O 1
ATOM 2399 N N . LYS A 1 296 ? 13.981 56.687 16.209 1.00 41.49 320 LYS A N 1
ATOM 2400 C CA . LYS A 1 296 ? 13.773 58.120 16.019 1.00 45.84 320 LYS A CA 1
ATOM 2401 C C . LYS A 1 296 ? 12.702 58.343 14.963 1.00 45.99 320 LYS A C 1
ATOM 2402 O O . LYS A 1 296 ? 11.774 59.110 15.191 1.00 46.86 320 LYS A O 1
ATOM 2405 N N . ARG A 1 297 ? 12.808 57.669 13.818 1.00 43.65 321 ARG A N 1
ATOM 2406 C CA A ARG A 1 297 ? 11.797 57.802 12.760 0.60 43.45 321 ARG A CA 1
ATOM 2407 C CA B ARG A 1 297 ? 11.808 57.814 12.768 0.40 43.54 321 ARG A CA 1
ATOM 2408 C C . ARG A 1 297 ? 10.427 57.396 13.286 1.00 41.12 321 ARG A C 1
ATOM 2409 O O . ARG A 1 297 ? 9.425 58.041 12.984 1.00 42.04 321 ARG A O 1
ATOM 2432 N N . ALA A 1 299 ? 9.417 57.471 16.414 1.00 45.63 323 ALA A N 1
ATOM 2433 C CA . ALA A 1 299 ? 9.009 58.504 17.364 1.00 51.27 323 ALA A CA 1
ATOM 2434 C C . ALA A 1 299 ? 8.441 59.717 16.632 1.00 55.71 323 ALA A C 1
ATOM 2435 O O . ALA A 1 299 ? 7.456 60.299 17.077 1.00 59.60 323 ALA A O 1
ATOM 2437 N N . GLU A 1 300 ? 9.067 60.089 15.518 1.00 59.09 324 GLU A N 1
ATOM 2438 C CA . GLU A 1 300 ? 8.623 61.222 14.708 1.00 64.50 324 GLU A CA 1
ATOM 2439 C C . GLU A 1 300 ? 7.207 61.028 14.210 1.00 67.63 324 GLU A C 1
ATOM 2440 O O . GLU A 1 300 ? 6.378 61.933 14.308 1.00 70.57 324 GLU A O 1
ATOM 2446 N N . ARG A 1 301 ? 6.951 59.831 13.689 1.00 69.47 325 ARG A N 1
ATOM 2447 C CA . ARG A 1 301 ? 5.649 59.435 13.159 1.00 71.19 325 ARG A CA 1
ATOM 2448 C C . ARG A 1 301 ? 4.536 59.417 14.250 1.00 75.24 325 ARG A C 1
ATOM 2449 O O . ARG A 1 301 ? 3.429 59.932 14.026 1.00 74.70 325 ARG A O 1
ATOM 2457 N N . GLU A 1 302 ? 4.839 58.846 15.419 1.00 78.83 326 GLU A N 1
ATOM 2458 C CA . GLU A 1 302 ? 3.911 58.837 16.572 1.00 83.45 326 GLU A CA 1
ATOM 2459 C C . GLU A 1 302 ? 3.622 60.245 17.175 1.00 88.29 326 GLU A C 1
ATOM 2460 O O . GLU A 1 302 ? 2.503 60.508 17.649 1.00 89.42 326 GLU A O 1
ATOM 2466 N N . GLN A 1 303 ? 4.628 61.127 17.164 1.00 91.69 327 GLN A N 1
ATOM 2467 C CA . GLN A 1 303 ? 4.489 62.516 17.658 1.00 95.40 327 GLN A CA 1
ATOM 2468 C C . GLN A 1 303 ? 3.770 63.461 16.691 1.00 97.46 327 GLN A C 1
ATOM 2469 O O . GLN A 1 303 ? 3.224 64.481 17.128 1.00 99.99 327 GLN A O 1
ATOM 2475 N N . LYS A 1 304 ? 3.796 63.150 15.393 1.00 96.96 328 LYS A N 1
ATOM 2476 C CA . LYS A 1 304 ? 2.990 63.891 14.410 1.00 99.00 328 LYS A CA 1
ATOM 2477 C C . LYS A 1 304 ? 1.505 63.495 14.531 1.00 99.67 328 LYS A C 1
ATOM 2478 O O . LYS A 1 304 ? 0.618 64.325 14.290 1.00 101.88 328 LYS A O 1
ATOM 2484 N N . THR A 1 305 ? 1.244 62.235 14.900 1.00 98.62 329 THR A N 1
ATOM 2485 C CA . THR A 1 305 ? -0.112 61.782 15.269 1.00 98.53 329 THR A CA 1
ATOM 2486 C C . THR A 1 305 ? -0.553 62.407 16.624 1.00 100.88 329 THR A C 1
ATOM 2487 O O . THR A 1 305 ? -1.747 62.663 16.832 1.00 101.70 329 THR A O 1
ATOM 2491 N N . ALA A 1 306 ? 0.407 62.669 17.521 1.00 101.22 330 ALA A N 1
ATOM 2492 C CA . ALA A 1 306 ? 0.154 63.433 18.752 1.00 102.76 330 ALA A CA 1
ATOM 2493 C C . ALA A 1 306 ? -0.211 64.908 18.463 1.00 105.16 330 ALA A C 1
ATOM 2494 O O . ALA A 1 306 ? -1.294 65.351 18.845 1.00 106.84 330 ALA A O 1
ATOM 2496 N N . ALA A 1 307 ? 0.676 65.650 17.783 1.00 105.43 331 ALA A N 1
ATOM 2497 C CA . ALA A 1 307 ? 0.471 67.090 17.505 1.00 106.95 331 ALA A CA 1
ATOM 2498 C C . ALA A 1 307 ? 0.058 67.331 16.061 1.00 105.89 331 ALA A C 1
ATOM 2499 O O . ALA A 1 307 ? -1.026 66.931 15.646 1.00 104.55 331 ALA A O 1
ATOM 2501 N N . ASP B 1 2 ? -34.180 22.569 -20.115 1.00 80.41 26 ASP B N 1
ATOM 2502 C CA . ASP B 1 2 ? -35.621 22.863 -20.352 1.00 81.02 26 ASP B CA 1
ATOM 2503 C C . ASP B 1 2 ? -36.346 23.341 -19.076 1.00 80.45 26 ASP B C 1
ATOM 2504 O O . ASP B 1 2 ? -37.283 24.146 -19.159 1.00 82.10 26 ASP B O 1
ATOM 2506 N N . GLN B 1 3 ? -35.905 22.876 -17.902 1.00 77.57 27 GLN B N 1
ATOM 2507 C CA . GLN B 1 3 ? -36.685 23.048 -16.650 1.00 73.95 27 GLN B CA 1
ATOM 2508 C C . GLN B 1 3 ? -36.508 24.412 -15.965 1.00 68.36 27 GLN B C 1
ATOM 2509 O O . GLN B 1 3 ? -35.414 24.990 -15.986 1.00 66.04 27 GLN B O 1
ATOM 2515 N N . PRO B 1 4 ? -37.575 24.907 -15.309 1.00 63.47 28 PRO B N 1
ATOM 2516 C CA . PRO B 1 4 ? -37.424 26.149 -14.531 1.00 58.95 28 PRO B CA 1
ATOM 2517 C C . PRO B 1 4 ? -36.475 25.936 -13.348 1.00 53.55 28 PRO B C 1
ATOM 2518 O O . PRO B 1 4 ? -36.392 24.831 -12.796 1.00 50.91 28 PRO B O 1
ATOM 2522 N N . VAL B 1 5 ? -35.754 26.989 -12.984 1.00 50.69 29 VAL B N 1
ATOM 2523 C CA . VAL B 1 5 ? -34.722 26.907 -11.955 1.00 46.43 29 VAL B CA 1
ATOM 2524 C C . VAL B 1 5 ? -35.239 27.434 -10.622 1.00 44.31 29 VAL B C 1
ATOM 2525 O O . VAL B 1 5 ? -35.926 28.458 -10.580 1.00 44.33 29 VAL B O 1
ATOM 2529 N N . ILE B 1 6 ? -34.923 26.718 -9.540 1.00 40.19 30 ILE B N 1
ATOM 2530 C CA . ILE B 1 6 ? -35.147 27.207 -8.192 1.00 35.73 30 ILE B CA 1
ATOM 2531 C C . ILE B 1 6 ? -33.783 27.441 -7.575 1.00 34.89 30 ILE B C 1
ATOM 2532 O O . ILE B 1 6 ? -33.011 26.498 -7.427 1.00 34.51 30 ILE B O 1
ATOM 2537 N N . ASN B 1 7 ? -33.497 28.695 -7.222 1.00 32.52 31 ASN B N 1
ATOM 2538 C CA . ASN B 1 7 ? -32.265 29.051 -6.557 1.00 31.26 31 ASN B CA 1
ATOM 2539 C C . ASN B 1 7 ? -32.470 28.982 -5.063 1.00 30.85 31 ASN B C 1
ATOM 2540 O O . ASN B 1 7 ? -33.215 29.783 -4.498 1.00 30.15 31 ASN B O 1
ATOM 2545 N N . PHE B 1 8 ? -31.828 27.987 -4.440 1.00 30.49 32 PHE B N 1
ATOM 2546 C CA . PHE B 1 8 ? -32.038 27.693 -3.025 1.00 27.56 32 PHE B CA 1
ATOM 2547 C C . PHE B 1 8 ? -30.889 28.251 -2.160 1.00 28.68 32 PHE B C 1
ATOM 2548 O O . PHE B 1 8 ? -29.785 27.710 -2.148 1.00 27.76 32 PHE B O 1
ATOM 2556 N N . GLY B 1 9 ? -31.175 29.285 -1.373 1.00 27.25 33 GLY B N 1
ATOM 2557 C CA . GLY B 1 9 ? -30.141 29.889 -0.516 1.00 24.46 33 GLY B CA 1
ATOM 2558 C C . GLY B 1 9 ? -29.863 29.075 0.727 1.00 23.37 33 GLY B C 1
ATOM 2559 O O . GLY B 1 9 ? -30.786 28.598 1.370 1.00 24.58 33 GLY B O 1
ATOM 2560 N N . ILE B 1 10 ? -28.579 28.937 1.079 1.00 24.50 34 ILE B N 1
ATOM 2561 C CA . ILE B 1 10 ? -28.135 28.147 2.226 1.00 23.92 34 ILE B CA 1
ATOM 2562 C C . ILE B 1 10 ? -27.125 29.019 2.979 1.00 23.79 34 ILE B C 1
ATOM 2563 O O . ILE B 1 10 ? -26.065 29.323 2.446 1.00 23.50 34 ILE B O 1
ATOM 2568 N N . ILE B 1 11 ? -27.488 29.467 4.184 1.00 23.69 35 ILE B N 1
ATOM 2569 C CA . ILE B 1 11 ? -26.652 30.369 4.973 1.00 23.22 35 ILE B CA 1
ATOM 2570 C C . ILE B 1 11 ? -25.316 29.721 5.353 1.00 21.46 35 ILE B C 1
ATOM 2571 O O . ILE B 1 11 ? -25.201 28.483 5.517 1.00 20.64 35 ILE B O 1
ATOM 2576 N N . SER B 1 12 ? -24.312 30.584 5.501 1.00 22.90 36 SER B N 1
ATOM 2577 C CA . SER B 1 12 ? -22.898 30.175 5.671 1.00 22.76 36 SER B CA 1
ATOM 2578 C C . SER B 1 12 ? -22.524 29.719 7.083 1.00 25.48 36 SER B C 1
ATOM 2579 O O . SER B 1 12 ? -21.572 30.250 7.672 1.00 25.33 36 SER B O 1
ATOM 2582 N N . THR B 1 13 ? -23.251 28.740 7.629 1.00 24.75 37 THR B N 1
ATOM 2583 C CA . THR B 1 13 ? -22.919 28.178 8.943 1.00 22.76 37 THR B CA 1
ATOM 2584 C C . THR B 1 13 ? -21.618 27.363 8.879 1.00 23.41 37 THR B C 1
ATOM 2585 O O . THR B 1 13 ? -20.943 27.155 9.899 1.00 20.84 37 THR B O 1
ATOM 2589 N N . GLU B 1 14 ? -21.319 26.853 7.684 1.00 24.93 38 GLU B N 1
ATOM 2590 C CA . GLU B 1 14 ? -20.110 26.075 7.418 1.00 26.27 38 GLU B CA 1
ATOM 2591 C C . GLU B 1 14 ? -19.635 26.415 6.008 1.00 25.06 38 GLU B C 1
ATOM 2592 O O . GLU B 1 14 ? -20.313 27.113 5.274 1.00 28.31 38 GLU B O 1
ATOM 2598 N N . SER B 1 15 ? -18.483 25.896 5.607 1.00 28.25 39 SER B N 1
ATOM 2599 C CA . SER B 1 15 ? -18.006 26.075 4.222 1.00 27.73 39 SER B CA 1
ATOM 2600 C C . SER B 1 15 ? -19.021 25.505 3.207 1.00 27.15 39 SER B C 1
ATOM 2601 O O . SER B 1 15 ? -19.750 24.549 3.502 1.00 27.35 39 SER B O 1
ATOM 2604 N N . SER B 1 16 ? -19.053 26.100 2.021 1.00 27.80 40 SER B N 1
ATOM 2605 C CA A SER B 1 16 ? -19.860 25.572 0.918 0.60 30.54 40 SER B CA 1
ATOM 2606 C CA B SER B 1 16 ? -19.891 25.573 0.945 0.40 28.78 40 SER B CA 1
ATOM 2607 C C . SER B 1 16 ? -19.588 24.100 0.660 1.00 31.42 40 SER B C 1
ATOM 2608 O O . SER B 1 16 ? -20.507 23.328 0.374 1.00 30.54 40 SER B O 1
ATOM 2613 N N . GLN B 1 17 ? -18.320 23.689 0.745 1.00 31.35 41 GLN B N 1
ATOM 2614 C CA . GLN B 1 17 ? -18.011 22.283 0.445 1.00 33.11 41 GLN B CA 1
ATOM 2615 C C . GLN B 1 17 ? -18.656 21.383 1.498 1.00 32.47 41 GLN B C 1
ATOM 2616 O O . GLN B 1 17 ? -19.179 20.321 1.172 1.00 34.23 41 GLN B O 1
ATOM 2622 N N . ASN B 1 18 ? -18.674 21.817 2.755 1.00 30.02 42 ASN B N 1
ATOM 2623 C CA . ASN B 1 18 ? -19.342 21.027 3.781 1.00 29.87 42 ASN B CA 1
ATOM 2624 C C . ASN B 1 18 ? -20.840 21.009 3.535 1.00 30.80 42 ASN B C 1
ATOM 2625 O O . ASN B 1 18 ? -21.472 19.949 3.612 1.00 31.97 42 ASN B O 1
ATOM 2630 N N . LEU B 1 19 ? -21.405 22.191 3.274 1.00 28.06 43 LEU B N 1
ATOM 2631 C CA . LEU B 1 19 ? -22.862 22.312 3.080 1.00 27.90 43 LEU B CA 1
ATOM 2632 C C . LEU B 1 19 ? -23.319 21.458 1.892 1.00 30.92 43 LEU B C 1
ATOM 2633 O O . LEU B 1 19 ? -24.316 20.693 1.989 1.00 30.49 43 LEU B O 1
ATOM 2638 N N . LYS B 1 20 ? -22.570 21.546 0.789 1.00 30.64 44 LYS B N 1
ATOM 2639 C CA . LYS B 1 20 ? -22.895 20.747 -0.400 1.00 32.32 44 LYS B CA 1
ATOM 2640 C C . LYS B 1 20 ? -23.085 19.278 -0.049 1.00 33.23 44 LYS B C 1
ATOM 2641 O O . LYS B 1 20 ? -24.024 18.649 -0.533 1.00 34.23 44 LYS B O 1
ATOM 2647 N N . SER B 1 21 ? -22.211 18.741 0.801 1.00 34.07 45 SER B N 1
ATOM 2648 C CA . SER B 1 21 ? -22.201 17.299 1.082 1.00 36.84 45 SER B CA 1
ATOM 2649 C C . SER B 1 21 ? -23.502 16.827 1.696 1.00 35.80 45 SER B C 1
ATOM 2650 O O . SER B 1 21 ? -23.960 15.730 1.377 1.00 39.03 45 SER B O 1
ATOM 2653 N N . ILE B 1 22 ? -24.109 17.642 2.554 1.00 33.67 46 ILE B N 1
ATOM 2654 C CA . ILE B 1 22 ? -25.414 17.278 3.140 1.00 32.36 46 ILE B CA 1
ATOM 2655 C C . ILE B 1 22 ? -26.646 17.880 2.416 1.00 32.96 46 ILE B C 1
ATOM 2656 O O . ILE B 1 22 ? -27.753 17.326 2.504 1.00 32.76 46 ILE B O 1
ATOM 2661 N N . TRP B 1 23 ? -26.449 18.986 1.702 1.00 31.30 47 TRP B N 1
ATOM 2662 C CA . TRP B 1 23 ? -27.521 19.647 0.989 1.00 28.63 47 TRP B CA 1
ATOM 2663 C C . TRP B 1 23 ? -27.795 19.094 -0.407 1.00 30.35 47 TRP B C 1
ATOM 2664 O O . TRP B 1 23 ? -28.948 18.983 -0.791 1.00 31.97 47 TRP B O 1
ATOM 2675 N N . GLU B 1 24 ? -26.767 18.767 -1.182 1.00 31.52 48 GLU B N 1
ATOM 2676 C CA . GLU B 1 24 ? -27.005 18.331 -2.560 1.00 32.08 48 GLU B CA 1
ATOM 2677 C C . GLU B 1 24 ? -27.976 17.151 -2.702 1.00 35.11 48 GLU B C 1
ATOM 2678 O O . GLU B 1 24 ? -28.737 17.127 -3.667 1.00 37.88 48 GLU B O 1
ATOM 2684 N N . PRO B 1 25 ? -27.944 16.167 -1.771 1.00 36.49 49 PRO B N 1
ATOM 2685 C CA . PRO B 1 25 ? -28.887 15.051 -1.829 1.00 37.27 49 PRO B CA 1
ATOM 2686 C C . PRO B 1 25 ? -30.348 15.482 -1.658 1.00 37.13 49 PRO B C 1
ATOM 2687 O O . PRO B 1 25 ? -31.261 14.925 -2.302 1.00 35.26 49 PRO B O 1
ATOM 2691 N N . PHE B 1 26 ? -30.543 16.466 -0.783 1.00 35.44 50 PHE B N 1
ATOM 2692 C CA . PHE B 1 26 ? -31.845 17.030 -0.504 1.00 32.41 50 PHE B CA 1
ATOM 2693 C C . PHE B 1 26 ? -32.342 17.823 -1.700 1.00 32.34 50 PHE B C 1
ATOM 2694 O O . PHE B 1 26 ? -33.505 17.668 -2.114 1.00 34.03 50 PHE B O 1
ATOM 2702 N N . LEU B 1 27 ? -31.470 18.657 -2.258 1.00 31.58 51 LEU B N 1
ATOM 2703 C CA . LEU B 1 27 ? -31.791 19.444 -3.445 1.00 30.95 51 LEU B CA 1
ATOM 2704 C C . LEU B 1 27 ? -32.060 18.535 -4.660 1.00 33.41 51 LEU B C 1
ATOM 2705 O O . LEU B 1 27 ? -32.957 18.810 -5.445 1.00 32.27 51 LEU B O 1
ATOM 2710 N N . LYS B 1 28 ? -31.324 17.440 -4.775 1.00 34.27 52 LYS B N 1
ATOM 2711 C CA . LYS B 1 28 ? -31.532 16.472 -5.858 1.00 37.88 52 LYS B CA 1
ATOM 2712 C C . LYS B 1 28 ? -32.967 15.898 -5.800 1.00 37.72 52 LYS B C 1
ATOM 2713 O O . LYS B 1 28 ? -33.691 15.902 -6.814 1.00 38.02 52 LYS B O 1
ATOM 2719 N N . ASP B 1 29 ? -33.368 15.420 -4.616 1.00 36.85 53 ASP B N 1
ATOM 2720 C CA . ASP B 1 29 ? -34.729 14.934 -4.371 1.00 36.99 53 ASP B CA 1
ATOM 2721 C C . ASP B 1 29 ? -35.774 15.990 -4.686 1.00 37.62 53 ASP B C 1
ATOM 2722 O O . ASP B 1 29 ? -36.823 15.674 -5.270 1.00 39.70 53 ASP B O 1
ATOM 2735 N N . SER B 1 31 ? -35.545 18.504 -6.823 1.00 36.74 55 SER B N 1
ATOM 2736 C CA . SER B 1 31 ? -35.628 18.599 -8.279 1.00 38.18 55 SER B CA 1
ATOM 2737 C C . SER B 1 31 ? -36.463 17.450 -8.854 1.00 38.98 55 SER B C 1
ATOM 2738 O O . SER B 1 31 ? -37.392 17.687 -9.654 1.00 39.60 55 SER B O 1
ATOM 2741 N N . GLN B 1 32 ? -36.160 16.228 -8.406 1.00 39.81 56 GLN B N 1
ATOM 2742 C CA . GLN B 1 32 ? -36.868 15.020 -8.870 1.00 43.33 56 GLN B CA 1
ATOM 2743 C C . GLN B 1 32 ? -38.356 15.079 -8.561 1.00 43.61 56 GLN B C 1
ATOM 2744 O O . GLN B 1 32 ? -39.164 14.681 -9.389 1.00 42.60 56 GLN B O 1
ATOM 2747 N N . GLN B 1 33 ? -38.715 15.570 -7.378 1.00 40.88 57 GLN B N 1
ATOM 2748 C CA A GLN B 1 33 ? -40.120 15.603 -6.978 0.50 41.98 57 GLN B CA 1
ATOM 2749 C CA B GLN B 1 33 ? -40.112 15.625 -6.956 0.50 42.20 57 GLN B CA 1
ATOM 2750 C C . GLN B 1 33 ? -40.847 16.792 -7.579 1.00 42.04 57 GLN B C 1
ATOM 2751 O O . GLN B 1 33 ? -41.940 16.652 -8.038 1.00 44.11 57 GLN B O 1
ATOM 2762 N N . THR B 1 34 ? -40.236 17.955 -7.586 1.00 42.99 58 THR B N 1
ATOM 2763 C CA . THR B 1 34 ? -40.933 19.125 -8.084 1.00 41.69 58 THR B CA 1
ATOM 2764 C C . THR B 1 34 ? -40.872 19.291 -9.584 1.00 41.77 58 THR B C 1
ATOM 2765 O O . THR B 1 34 ? -41.666 20.027 -10.141 1.00 44.19 58 THR B O 1
ATOM 2769 N N . GLY B 1 35 ? -39.901 18.653 -10.231 1.00 44.09 59 GLY B N 1
ATOM 2770 C CA . GLY B 1 35 ? -39.643 18.890 -11.653 1.00 42.10 59 GLY B CA 1
ATOM 2771 C C . GLY B 1 35 ? -38.938 20.209 -11.952 1.00 43.12 59 GLY B C 1
ATOM 2772 O O . GLY B 1 35 ? -38.866 20.622 -13.114 1.00 43.34 59 GLY B O 1
ATOM 2773 N N . TYR B 1 36 ? -38.411 20.885 -10.926 1.00 40.16 60 TYR B N 1
ATOM 2774 C CA . TYR B 1 36 ? -37.624 22.107 -11.134 1.00 41.04 60 TYR B CA 1
ATOM 2775 C C . TYR B 1 36 ? -36.143 21.750 -11.071 1.00 40.33 60 TYR B C 1
ATOM 2776 O O . TYR B 1 36 ? -35.772 20.774 -10.431 1.00 38.31 60 TYR B O 1
ATOM 2785 N N . GLN B 1 37 ? -35.292 22.527 -11.730 1.00 40.90 61 GLN B N 1
ATOM 2786 C CA . GLN B 1 37 ? -33.841 22.364 -11.544 1.00 41.59 61 GLN B CA 1
ATOM 2787 C C . GLN B 1 37 ? -33.426 23.193 -10.308 1.00 39.98 61 GLN B C 1
ATOM 2788 O O . GLN B 1 37 ? -33.251 24.415 -10.410 1.00 43.56 61 GLN B O 1
ATOM 2794 N N . VAL B 1 38 ? -33.267 22.541 -9.155 1.00 38.11 62 VAL B N 1
ATOM 2795 C CA . VAL B 1 38 ? -32.870 23.243 -7.899 1.00 35.51 62 VAL B CA 1
ATOM 2796 C C . VAL B 1 38 ? -31.344 23.421 -7.806 1.00 35.99 62 VAL B C 1
ATOM 2797 O O . VAL B 1 38 ? -30.614 22.439 -7.841 1.00 38.82 62 VAL B O 1
ATOM 2801 N N . LYS B 1 39 ? -30.868 24.664 -7.715 1.00 35.11 63 LYS B N 1
ATOM 2802 C CA . LYS B 1 39 ? -29.424 24.977 -7.588 1.00 34.27 63 LYS B CA 1
ATOM 2803 C C . LYS B 1 39 ? -29.126 25.687 -6.254 1.00 32.21 63 LYS B C 1
ATOM 2804 O O . LYS B 1 39 ? -29.792 26.677 -5.930 1.00 33.05 63 LYS B O 1
ATOM 2810 N N . ALA B 1 40 ? -28.124 25.204 -5.511 1.00 30.56 64 ALA B N 1
ATOM 2811 C CA . ALA B 1 40 ? -27.683 25.842 -4.244 1.00 29.12 64 ALA B CA 1
ATOM 2812 C C . ALA B 1 40 ? -27.206 27.230 -4.550 1.00 29.46 64 ALA B C 1
ATOM 2813 O O . ALA B 1 40 ? -26.593 27.427 -5.577 1.00 29.36 64 ALA B O 1
ATOM 2815 N N . PHE B 1 41 ? -27.483 28.193 -3.662 1.00 27.63 65 PHE B N 1
ATOM 2816 C CA . PHE B 1 41 ? -26.933 29.567 -3.751 1.00 27.23 65 PHE B CA 1
ATOM 2817 C C . PHE B 1 41 ? -26.234 29.865 -2.418 1.00 28.30 65 PHE B C 1
ATOM 2818 O O . PHE B 1 41 ? -26.880 29.822 -1.361 1.00 23.81 65 PHE B O 1
ATOM 2826 N N . PHE B 1 42 ? -24.927 30.128 -2.466 1.00 27.33 66 PHE B N 1
ATOM 2827 C CA . PHE B 1 42 ? -24.120 30.359 -1.277 1.00 25.68 66 PHE B CA 1
ATOM 2828 C C . PHE B 1 42 ? -23.617 31.795 -1.280 1.00 26.17 66 PHE B C 1
ATOM 2829 O O . PHE B 1 42 ? -23.626 32.463 -2.306 1.00 25.94 66 PHE B O 1
ATOM 2837 N N . ALA B 1 43 ? -23.171 32.277 -0.123 1.00 26.28 67 ALA B N 1
ATOM 2838 C CA . ALA B 1 43 ? -22.535 33.592 -0.046 1.00 25.97 67 ALA B CA 1
ATOM 2839 C C . ALA B 1 43 ? -21.553 33.591 1.115 1.00 23.73 67 ALA B C 1
ATOM 2840 O O . ALA B 1 43 ? -21.624 32.720 1.958 1.00 24.54 67 ALA B O 1
ATOM 2842 N N . PRO B 1 44 ? -20.634 34.568 1.166 1.00 26.93 68 PRO B N 1
ATOM 2843 C CA . PRO B 1 44 ? -19.652 34.620 2.258 1.00 25.74 68 PRO B CA 1
ATOM 2844 C C . PRO B 1 44 ? -20.255 34.834 3.630 1.00 25.09 68 PRO B C 1
ATOM 2845 O O . PRO B 1 44 ? -19.666 34.435 4.629 1.00 22.40 68 PRO B O 1
ATOM 2849 N N . ASP B 1 45 ? -21.416 35.489 3.685 1.00 24.71 69 ASP B N 1
ATOM 2850 C CA . ASP B 1 45 ? -22.081 35.779 4.950 1.00 22.58 69 ASP B CA 1
ATOM 2851 C C . ASP B 1 45 ? -23.588 35.673 4.754 1.00 22.34 69 ASP B C 1
ATOM 2852 O O . ASP B 1 45 ? -24.076 35.445 3.621 1.00 22.57 69 ASP B O 1
ATOM 2857 N N . TYR B 1 46 ? -24.336 35.802 5.832 1.00 22.09 70 TYR B N 1
ATOM 2858 C CA . TYR B 1 46 ? -25.798 35.642 5.735 1.00 21.70 70 TYR B CA 1
ATOM 2859 C C . TYR B 1 46 ? -26.425 36.782 4.892 1.00 20.05 70 TYR B C 1
ATOM 2860 O O . TYR B 1 46 ? -27.380 36.535 4.152 1.00 19.49 70 TYR B O 1
ATOM 2869 N N . ALA B 1 47 ? -25.843 37.988 4.958 1.00 20.84 71 ALA B N 1
ATOM 2870 C CA . ALA B 1 47 ? -26.290 39.136 4.169 1.00 23.07 71 ALA B CA 1
ATOM 2871 C C . ALA B 1 47 ? -26.332 38.866 2.661 1.00 25.19 71 ALA B C 1
ATOM 2872 O O . ALA B 1 47 ? -27.213 39.398 1.965 1.00 25.09 71 ALA B O 1
ATOM 2874 N N . GLY B 1 48 ? -25.419 38.034 2.160 1.00 23.66 72 GLY B N 1
ATOM 2875 C CA . GLY B 1 48 ? -25.406 37.684 0.735 1.00 25.34 72 GLY B CA 1
ATOM 2876 C C . GLY B 1 48 ? -26.653 36.917 0.281 1.00 25.97 72 GLY B C 1
ATOM 2877 O O . GLY B 1 48 ? -27.095 37.045 -0.867 1.00 26.91 72 GLY B O 1
ATOM 2878 N N . ILE B 1 49 ? -27.204 36.094 1.172 1.00 24.96 73 ILE B N 1
ATOM 2879 C CA . ILE B 1 49 ? -28.431 35.361 0.888 1.00 23.44 73 ILE B CA 1
ATOM 2880 C C . ILE B 1 49 ? -29.601 36.333 0.908 1.00 24.50 73 ILE B C 1
ATOM 2881 O O . ILE B 1 49 ? -30.419 36.344 -0.024 1.00 23.59 73 ILE B O 1
ATOM 2886 N N . ILE B 1 50 ? -29.650 37.177 1.937 1.00 23.15 74 ILE B N 1
ATOM 2887 C CA . ILE B 1 50 ? -30.729 38.167 2.115 1.00 23.25 74 ILE B CA 1
ATOM 2888 C C . ILE B 1 50 ? -30.817 39.123 0.924 1.00 24.60 74 ILE B C 1
ATOM 2889 O O . ILE B 1 50 ? -31.893 39.315 0.336 1.00 25.31 74 ILE B O 1
ATOM 2894 N N . GLN B 1 51 ? -29.689 39.701 0.556 1.00 25.86 75 GLN B N 1
ATOM 2895 C CA . GLN B 1 51 ? -29.598 40.601 -0.595 1.00 27.01 75 GLN B CA 1
ATOM 2896 C C . GLN B 1 51 ? -29.873 39.887 -1.917 1.00 28.80 75 GLN B C 1
ATOM 2897 O O . GLN B 1 51 ? -30.495 40.447 -2.791 1.00 30.77 75 GLN B O 1
ATOM 2903 N N . GLY B 1 52 ? -29.434 38.643 -2.036 1.00 28.55 76 GLY B N 1
ATOM 2904 C CA . GLY B 1 52 ? -29.778 37.810 -3.162 1.00 28.27 76 GLY B CA 1
ATOM 2905 C C . GLY B 1 52 ? -31.291 37.667 -3.311 1.00 27.97 76 GLY B C 1
ATOM 2906 O O . GLY B 1 52 ? -31.839 37.778 -4.420 1.00 27.77 76 GLY B O 1
ATOM 2915 N N . ARG B 1 54 ? -33.478 39.693 -2.022 1.00 25.97 78 ARG B N 1
ATOM 2916 C CA . ARG B 1 54 ? -34.023 41.007 -2.267 1.00 27.74 78 ARG B CA 1
ATOM 2917 C C . ARG B 1 54 ? -34.058 41.348 -3.767 1.00 30.86 78 ARG B C 1
ATOM 2918 O O . ARG B 1 54 ? -34.951 42.059 -4.218 1.00 30.14 78 ARG B O 1
ATOM 2926 N N . PHE B 1 55 ? -33.106 40.847 -4.538 1.00 31.06 79 PHE B N 1
ATOM 2927 C CA . PHE B 1 55 ? -33.093 41.116 -5.988 1.00 32.05 79 PHE B CA 1
ATOM 2928 C C . PHE B 1 55 ? -33.522 39.901 -6.810 1.00 33.10 79 PHE B C 1
ATOM 2929 O O . PHE B 1 55 ? -33.206 39.806 -7.978 1.00 33.28 79 PHE B O 1
ATOM 2937 N N . ASP B 1 56 ? -34.294 39.003 -6.190 1.00 33.66 80 ASP B N 1
ATOM 2938 C CA . ASP B 1 56 ? -34.896 37.849 -6.853 1.00 32.70 80 ASP B CA 1
ATOM 2939 C C . ASP B 1 56 ? -33.880 36.900 -7.464 1.00 33.05 80 ASP B C 1
ATOM 2940 O O . ASP B 1 56 ? -34.191 36.163 -8.413 1.00 32.57 80 ASP B O 1
ATOM 2945 N N . LYS B 1 57 ? -32.681 36.883 -6.891 1.00 31.26 81 LYS B N 1
ATOM 2946 C CA . LYS B 1 57 ? -31.637 35.925 -7.264 1.00 30.61 81 LYS B CA 1
ATOM 2947 C C . LYS B 1 57 ? -31.671 34.667 -6.397 1.00 30.72 81 LYS B C 1
ATOM 2948 O O . LYS B 1 57 ? -31.046 33.661 -6.711 1.00 31.91 81 LYS B O 1
ATOM 2954 N N . VAL B 1 58 ? -32.429 34.723 -5.303 1.00 31.09 82 VAL B N 1
ATOM 2955 C CA . VAL B 1 58 ? -32.672 33.571 -4.430 1.00 28.70 82 VAL B CA 1
ATOM 2956 C C . VAL B 1 58 ? -34.197 33.460 -4.323 1.00 29.87 82 VAL B C 1
ATOM 2957 O O . VAL B 1 58 ? -34.857 34.461 -4.033 1.00 29.26 82 VAL B O 1
ATOM 2961 N N . ASP B 1 59 ? -34.750 32.268 -4.531 1.00 27.71 83 ASP B N 1
ATOM 2962 C CA . ASP B 1 59 ? -36.204 32.067 -4.522 1.00 28.56 83 ASP B CA 1
ATOM 2963 C C . ASP B 1 59 ? -36.725 31.542 -3.189 1.00 27.94 83 ASP B C 1
ATOM 2964 O O . ASP B 1 59 ? -37.846 31.850 -2.776 1.00 28.64 83 ASP B O 1
ATOM 2969 N N . ILE B 1 60 ? -35.931 30.682 -2.572 1.00 28.10 84 ILE B N 1
ATOM 2970 C CA . ILE B 1 60 ? -36.241 30.076 -1.287 1.00 27.41 84 ILE B CA 1
ATOM 2971 C C . ILE B 1 60 ? -34.910 29.892 -0.571 1.00 26.89 84 ILE B C 1
ATOM 2972 O O . ILE B 1 60 ? -33.866 29.624 -1.221 1.00 24.90 84 ILE B O 1
ATOM 2977 N N . ALA B 1 61 ? -34.925 30.065 0.748 1.00 23.41 85 ALA B N 1
ATOM 2978 C CA . ALA B 1 61 ? -33.691 29.939 1.545 1.00 23.93 85 ALA B CA 1
ATOM 2979 C C . ALA B 1 61 ? -33.955 29.269 2.875 1.00 22.77 85 ALA B C 1
ATOM 2980 O O . ALA B 1 61 ? -35.051 29.367 3.432 1.00 21.89 85 ALA B O 1
ATOM 2982 N N . TRP B 1 62 ? -32.945 28.565 3.350 1.00 21.16 86 TRP B N 1
ATOM 2983 C CA . TRP B 1 62 ? -32.875 28.140 4.726 1.00 22.45 86 TRP B CA 1
ATOM 2984 C C . TRP B 1 62 ? -32.123 29.243 5.449 1.00 22.79 86 TRP B C 1
ATOM 2985 O O . TRP B 1 62 ? -30.986 29.530 5.113 1.00 24.15 86 TRP B O 1
ATOM 2996 N N . TYR B 1 63 ? -32.761 29.854 6.440 1.00 23.54 87 TYR B N 1
ATOM 2997 C CA . TYR B 1 63 ? -32.176 30.950 7.209 1.00 22.74 87 TYR B CA 1
ATOM 2998 C C . TYR B 1 63 ? -32.255 30.631 8.688 1.00 22.80 87 TYR B C 1
ATOM 2999 O O . TYR B 1 63 ? -33.139 29.913 9.115 1.00 20.98 87 TYR B O 1
ATOM 3008 N N . GLY B 1 64 ? -31.399 31.263 9.486 1.00 20.78 88 GLY B N 1
ATOM 3009 C CA . GLY B 1 64 ? -31.641 31.353 10.918 1.00 20.66 88 GLY B CA 1
ATOM 3010 C C . GLY B 1 64 ? -32.735 32.399 11.152 1.00 19.76 88 GLY B C 1
ATOM 3011 O O . GLY B 1 64 ? -33.127 33.139 10.233 1.00 18.77 88 GLY B O 1
ATOM 3012 N N . ASN B 1 65 ? -33.216 32.483 12.384 1.00 20.68 89 ASN B N 1
ATOM 3013 C CA . ASN B 1 65 ? -34.364 33.333 12.696 1.00 18.79 89 ASN B CA 1
ATOM 3014 C C . ASN B 1 65 ? -34.115 34.826 12.478 1.00 19.49 89 ASN B C 1
ATOM 3015 O O . ASN B 1 65 ? -34.958 35.512 11.882 1.00 20.91 89 ASN B O 1
ATOM 3020 N N . LYS B 1 66 ? -32.949 35.326 12.904 1.00 22.72 90 LYS B N 1
ATOM 3021 C CA . LYS B 1 66 ? -32.625 36.729 12.672 1.00 22.93 90 LYS B CA 1
ATOM 3022 C C . LYS B 1 66 ? -32.542 37.011 11.173 1.00 21.17 90 LYS B C 1
ATOM 3023 O O . LYS B 1 66 ? -33.047 38.032 10.724 1.00 21.52 90 LYS B O 1
ATOM 3029 N N . ALA B 1 67 ? -31.892 36.145 10.402 1.00 21.68 91 ALA B N 1
ATOM 3030 C CA . ALA B 1 67 ? -31.782 36.396 8.959 1.00 20.51 91 ALA B CA 1
ATOM 3031 C C . ALA B 1 67 ? -33.153 36.351 8.280 1.00 20.99 91 ALA B C 1
ATOM 3032 O O . ALA B 1 67 ? -33.415 37.137 7.363 1.00 22.91 91 ALA B O 1
ATOM 3034 N N . ALA B 1 68 ? -34.027 35.443 8.731 1.00 21.31 92 ALA B N 1
ATOM 3035 C CA . ALA B 1 68 ? -35.395 35.375 8.225 1.00 21.54 92 ALA B CA 1
ATOM 3036 C C . ALA B 1 68 ? -36.160 36.683 8.483 1.00 22.84 92 ALA B C 1
ATOM 3037 O O . ALA B 1 68 ? -36.896 37.179 7.600 1.00 23.68 92 ALA B O 1
ATOM 3047 N N . GLU B 1 70 ? -34.791 39.691 8.829 1.00 22.09 94 GLU B N 1
ATOM 3048 C CA . GLU B 1 70 ? -34.265 40.677 7.887 1.00 21.23 94 GLU B CA 1
ATOM 3049 C C . GLU B 1 70 ? -34.811 40.440 6.490 1.00 22.52 94 GLU B C 1
ATOM 3050 O O . GLU B 1 70 ? -35.073 41.388 5.773 1.00 24.37 94 GLU B O 1
ATOM 3056 N N . ALA B 1 71 ? -34.957 39.173 6.097 1.00 22.44 95 ALA B N 1
ATOM 3057 C CA . ALA B 1 71 ? -35.487 38.840 4.761 1.00 24.12 95 ALA B CA 1
ATOM 3058 C C . ALA B 1 71 ? -36.965 39.247 4.610 1.00 23.78 95 ALA B C 1
ATOM 3059 O O . ALA B 1 71 ? -37.374 39.726 3.561 1.00 23.76 95 ALA B O 1
ATOM 3061 N N . VAL B 1 72 ? -37.753 39.011 5.649 1.00 23.32 96 VAL B N 1
ATOM 3062 C CA . VAL B 1 72 ? -39.149 39.457 5.683 1.00 23.49 96 VAL B CA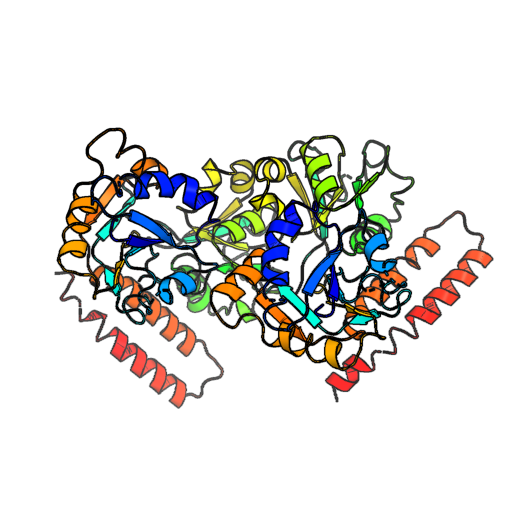 1
ATOM 3063 C C . VAL B 1 72 ? -39.201 40.981 5.609 1.00 25.79 96 VAL B C 1
ATOM 3064 O O . VAL B 1 72 ? -40.037 41.521 4.895 1.00 26.87 96 VAL B O 1
ATOM 3068 N N . ASP B 1 73 ? -38.319 41.669 6.333 1.00 24.52 97 ASP B N 1
ATOM 3069 C CA . ASP B 1 73 ? -38.364 43.136 6.392 1.00 25.22 97 ASP B CA 1
ATOM 3070 C C . ASP B 1 73 ? -37.707 43.839 5.212 1.00 26.39 97 ASP B C 1
ATOM 3071 O O . ASP B 1 73 ? -38.109 44.940 4.902 1.00 27.82 97 ASP B O 1
ATOM 3076 N N . ARG B 1 74 ? -36.698 43.248 4.577 1.00 25.43 98 ARG B N 1
ATOM 3077 C CA A ARG B 1 74 ? -35.911 43.955 3.535 0.60 27.53 98 ARG B CA 1
ATOM 3078 C CA B ARG B 1 74 ? -35.939 43.956 3.523 0.40 27.25 98 ARG B CA 1
ATOM 3079 C C . ARG B 1 74 ? -35.881 43.232 2.179 1.00 27.26 98 ARG B C 1
ATOM 3080 O O . ARG B 1 74 ? -35.484 43.825 1.185 1.00 29.16 98 ARG B O 1
ATOM 3095 N N . ALA B 1 75 ? -36.270 41.953 2.139 1.00 26.80 99 ALA B N 1
ATOM 3096 C CA . ALA B 1 75 ? -36.124 41.123 0.912 1.00 26.82 99 ALA B CA 1
ATOM 3097 C C . ALA B 1 75 ? -37.428 40.486 0.452 1.00 27.80 99 ALA B C 1
ATOM 3098 O O . ALA B 1 75 ? -37.423 39.470 -0.252 1.00 27.27 99 ALA B O 1
ATOM 3100 N N . HIS B 1 76 ? -38.552 41.104 0.834 1.00 29.34 100 HIS B N 1
ATOM 3101 C CA . HIS B 1 76 ? -39.895 40.596 0.544 1.00 28.48 100 HIS B CA 1
ATOM 3102 C C . HIS B 1 76 ? -40.069 39.093 0.786 1.00 26.32 100 HIS B C 1
ATOM 3103 O O . HIS B 1 76 ? -40.700 38.372 0.005 1.00 27.69 100 HIS B O 1
ATOM 3110 N N . GLY B 1 77 ? -39.538 38.631 1.908 1.00 26.45 101 GLY B N 1
ATOM 3111 C CA . GLY B 1 77 ? -39.589 37.223 2.253 1.00 25.45 101 GLY B CA 1
ATOM 3112 C C . GLY B 1 77 ? -40.848 36.876 3.009 1.00 24.86 101 GLY B C 1
ATOM 3113 O O . GLY B 1 77 ? -41.511 37.764 3.590 1.00 22.72 101 GLY B O 1
ATOM 3114 N N . GLU B 1 78 ? -41.165 35.585 3.015 1.00 23.86 102 GLU B N 1
ATOM 3115 C CA . GLU B 1 78 ? -42.278 35.055 3.804 1.00 23.69 102 GLU B CA 1
ATOM 3116 C C . GLU B 1 78 ? -41.909 33.680 4.312 1.00 23.29 102 GLU B C 1
ATOM 3117 O O . GLU B 1 78 ? -41.474 32.849 3.527 1.00 23.82 102 GLU B O 1
ATOM 3123 N N . ILE B 1 79 ? -42.147 33.417 5.589 1.00 22.87 103 ILE B N 1
ATOM 3124 C CA . ILE B 1 79 ? -41.943 32.083 6.151 1.00 22.34 103 ILE B CA 1
ATOM 3125 C C . ILE B 1 79 ? -43.102 31.176 5.795 1.00 23.93 103 ILE B C 1
ATOM 3126 O O . ILE B 1 79 ? -44.241 31.555 5.974 1.00 24.70 103 ILE B O 1
ATOM 3131 N N . PHE B 1 80 ? -42.812 29.971 5.301 1.00 23.01 104 PHE B N 1
ATOM 3132 C CA . PHE B 1 80 ? -43.872 28.990 5.004 1.00 26.11 104 PHE B CA 1
ATOM 3133 C C . PHE B 1 80 ? -43.657 27.649 5.735 1.00 27.32 104 PHE B C 1
ATOM 3134 O O . PHE B 1 80 ? -44.569 26.838 5.824 1.00 28.23 104 PHE B O 1
ATOM 3142 N N . ALA B 1 81 ? -42.467 27.422 6.286 1.00 25.34 105 ALA B N 1
ATOM 3143 C CA . ALA B 1 81 ? -42.184 26.146 6.930 1.00 25.76 105 ALA B CA 1
ATOM 3144 C C . ALA B 1 81 ? -41.153 26.347 8.021 1.00 25.79 105 ALA B C 1
ATOM 3145 O O . ALA B 1 81 ? -40.476 27.391 8.065 1.00 24.54 105 ALA B O 1
ATOM 3147 N N . GLN B 1 82 ? -41.019 25.352 8.891 1.00 24.83 106 GLN B N 1
ATOM 3148 C CA . GLN B 1 82 ? -39.997 25.397 9.931 1.00 23.96 106 GLN B CA 1
ATOM 3149 C C . GLN B 1 82 ? -39.383 24.012 10.080 1.00 25.72 106 GLN B C 1
ATOM 3150 O O . GLN B 1 82 ? -40.081 23.020 9.935 1.00 26.51 106 GLN B O 1
ATOM 3156 N N . THR B 1 83 ? -38.081 23.965 10.368 1.00 23.96 107 THR B N 1
ATOM 3157 C CA . THR B 1 83 ? -37.357 22.731 10.577 1.00 24.35 107 THR B CA 1
ATOM 3158 C C . THR B 1 83 ? -37.573 22.249 12.007 1.00 25.88 107 THR B C 1
ATOM 3159 O O . THR B 1 83 ? -37.822 23.031 12.930 1.00 27.15 107 THR B O 1
ATOM 3163 N N . VAL B 1 84 ? -37.498 20.938 12.191 1.00 26.95 108 VAL B N 1
ATOM 3164 C CA . VAL B 1 84 ? -37.677 20.322 13.496 1.00 27.35 108 VAL B CA 1
ATOM 3165 C C . VAL B 1 84 ? -36.4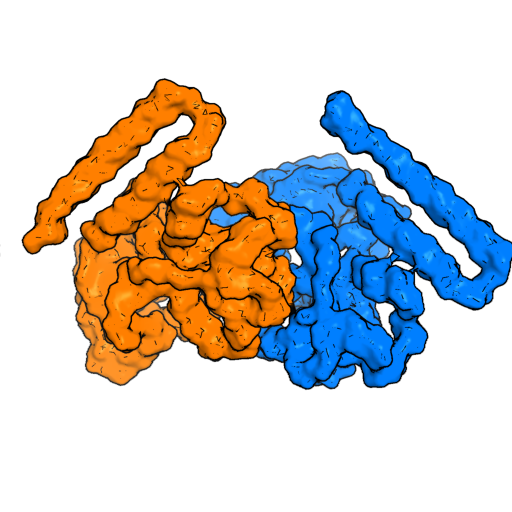50 19.423 13.749 1.00 28.94 108 VAL B C 1
ATOM 3166 O O . VAL B 1 84 ? -36.060 18.640 12.871 1.00 27.55 108 VAL B O 1
ATOM 3170 N N . ALA B 1 85 ? -35.858 19.529 14.943 1.00 28.95 109 ALA B N 1
ATOM 3171 C CA . ALA B 1 85 ? -34.631 18.801 15.252 1.00 30.70 109 ALA B CA 1
ATOM 3172 C C . ALA B 1 85 ? -34.816 17.286 15.128 1.00 31.15 109 ALA B C 1
ATOM 3173 O O . ALA B 1 85 ? -35.874 16.739 15.475 1.00 30.43 109 ALA B O 1
ATOM 3175 N N . ALA B 1 86 ? -33.792 16.620 14.591 1.00 33.11 110 ALA B N 1
ATOM 3176 C CA . ALA B 1 86 ? -33.776 15.161 14.475 1.00 34.16 110 ALA B CA 1
ATOM 3177 C C . ALA B 1 86 ? -34.034 14.533 15.831 1.00 35.77 110 ALA B C 1
ATOM 3178 O O . ALA B 1 86 ? -34.704 13.510 15.921 1.00 38.17 110 ALA B O 1
ATOM 3180 N N . SER B 1 87 ? -33.535 15.178 16.887 1.00 35.50 111 SER B N 1
ATOM 3181 C CA . SER B 1 87 ? -33.673 14.682 18.257 1.00 35.05 111 SER B CA 1
ATOM 3182 C C . SER B 1 87 ? -35.049 14.832 18.851 1.00 36.16 111 SER B C 1
ATOM 3183 O O . SER B 1 87 ? -35.313 14.296 19.916 1.00 39.14 111 SER B O 1
ATOM 3186 N N . GLY B 1 88 ? -35.906 15.613 18.216 1.00 35.81 112 GLY B N 1
ATOM 3187 C CA . GLY B 1 88 ? -37.174 15.977 18.824 1.00 37.66 112 GLY B CA 1
ATOM 3188 C C . GLY B 1 88 ? -37.134 17.170 19.759 1.00 36.21 112 GLY B C 1
ATOM 3189 O O . GLY B 1 88 ? -38.186 17.594 20.227 1.00 36.93 112 GLY B O 1
ATOM 3190 N N . ALA B 1 89 ? -35.941 17.720 20.019 1.00 34.40 113 ALA B N 1
ATOM 3191 C CA . ALA B 1 89 ? -35.784 18.955 20.792 1.00 33.41 113 ALA B CA 1
ATOM 3192 C C . ALA B 1 89 ? -36.635 20.087 20.184 1.00 32.12 113 ALA B C 1
ATOM 3193 O O . ALA B 1 89 ? -36.787 20.172 18.964 1.00 33.74 113 ALA B O 1
ATOM 3195 N N . PRO B 1 90 ? -37.206 20.962 21.027 1.00 32.32 114 PRO B N 1
ATOM 3196 C CA . PRO B 1 90 ? -38.052 22.072 20.554 1.00 30.05 114 PRO B CA 1
ATOM 3197 C C . PRO B 1 90 ? -37.291 23.272 19.969 1.00 30.88 114 PRO B C 1
ATOM 3198 O O . PRO B 1 90 ? -37.908 24.299 19.608 1.00 30.30 114 PRO B O 1
ATOM 3202 N N . GLY B 1 91 ? -35.969 23.162 19.875 1.00 26.98 115 GLY B N 1
ATOM 3203 C CA . GLY B 1 91 ? -35.158 24.228 19.290 1.00 26.56 115 GLY B CA 1
ATOM 3204 C C . GLY B 1 91 ? -33.686 23.938 19.493 1.00 26.56 115 GLY B C 1
ATOM 3205 O O . GLY B 1 91 ? -33.294 22.775 19.657 1.00 27.26 115 GLY B O 1
ATOM 3206 N N . TYR B 1 92 ? -32.866 24.984 19.492 1.00 24.62 116 TYR B N 1
ATOM 3207 C CA . TYR B 1 92 ? -31.410 24.813 19.679 1.00 23.86 116 TYR B CA 1
ATOM 3208 C C . TYR B 1 92 ? -30.903 25.917 20.580 1.00 22.21 116 TYR B C 1
ATOM 3209 O O . TYR B 1 92 ? -31.688 26.760 21.036 1.00 22.50 116 TYR B O 1
ATOM 3218 N N . TRP B 1 93 ? -29.606 25.909 20.852 1.00 21.94 117 TRP B N 1
ATOM 3219 C CA . TRP B 1 93 ? -29.064 26.859 21.799 1.00 22.39 117 TRP B CA 1
ATOM 3220 C C . TRP B 1 93 ? -27.814 27.525 21.305 1.00 23.03 117 TRP B C 1
ATOM 3221 O O . TRP B 1 93 ? -26.992 26.890 20.655 1.00 21.28 117 TRP B O 1
ATOM 3232 N N . SER B 1 94 ? -27.664 28.801 21.665 1.00 22.63 118 SER B N 1
ATOM 3233 C CA . SER B 1 94 ? -26.418 29.554 21.447 1.00 20.98 118 SER B CA 1
ATOM 3234 C C . SER B 1 94 ? -25.387 29.151 22.526 1.00 21.60 118 SER B C 1
ATOM 3235 O O . SER B 1 94 ? -25.767 28.779 23.634 1.00 21.06 118 SER B O 1
ATOM 3238 N N . LEU B 1 95 ? -24.105 29.190 22.173 1.00 21.95 119 LEU B N 1
ATOM 3239 C CA . LEU B 1 95 ? -23.018 28.849 23.063 1.00 21.35 119 LEU B CA 1
ATOM 3240 C C . LEU B 1 95 ? -21.937 29.931 23.014 1.00 22.36 119 LEU B C 1
ATOM 3241 O O . LEU B 1 95 ? -21.674 30.517 21.949 1.00 21.54 119 LEU B O 1
ATOM 3246 N N . LEU B 1 96 ? -21.294 30.186 24.152 1.00 21.81 120 LEU B N 1
ATOM 3247 C CA . LEU B 1 96 ? -19.924 30.725 24.128 1.00 21.22 120 LEU B CA 1
ATOM 3248 C C . LEU B 1 96 ? -18.935 29.574 24.408 1.00 21.84 120 LEU B C 1
ATOM 3249 O O . LEU B 1 96 ? -19.119 28.762 25.352 1.00 21.02 120 LEU B O 1
ATOM 3254 N N . ILE B 1 97 ? -17.889 29.509 23.593 1.00 22.63 121 ILE B N 1
ATOM 3255 C CA . ILE B 1 97 ? -16.859 28.457 23.665 1.00 22.22 121 ILE B CA 1
ATOM 3256 C C . ILE B 1 97 ? -15.479 29.052 23.943 1.00 22.43 121 ILE B C 1
ATOM 3257 O O . ILE B 1 97 ? -15.163 30.141 23.472 1.00 24.55 121 ILE B O 1
ATOM 3262 N N . ALA B 1 98 ? -14.680 28.326 24.725 1.00 22.79 122 ALA B N 1
ATOM 3263 C CA . ALA B 1 98 ? -13.273 28.612 24.955 1.00 24.40 122 ALA B CA 1
ATOM 3264 C C . ALA B 1 98 ? -12.491 27.325 24.674 1.00 24.62 122 ALA B C 1
ATOM 3265 O O . ALA B 1 98 ? -13.078 26.238 24.467 1.00 24.94 122 ALA B O 1
ATOM 3267 N N . ASN B 1 99 ? -11.169 27.435 24.620 1.00 24.28 123 ASN B N 1
ATOM 3268 C CA . ASN B 1 99 ? -10.358 26.256 24.453 1.00 24.99 123 ASN B CA 1
ATOM 3269 C C . ASN B 1 99 ? -10.254 25.571 25.834 1.00 28.03 123 ASN B C 1
ATOM 3270 O O . ASN B 1 99 ? -10.060 26.245 26.869 1.00 29.19 123 ASN B O 1
ATOM 3275 N N . LYS B 1 100 ? -10.385 24.243 25.873 1.00 28.40 124 LYS B N 1
ATOM 3276 C CA . LYS B 1 100 ? -10.252 23.538 27.154 1.00 30.74 124 LYS B CA 1
ATOM 3277 C C . LYS B 1 100 ? -8.903 23.758 27.863 1.00 33.34 124 LYS B C 1
ATOM 3278 O O . LYS B 1 100 ? -8.823 23.598 29.063 1.00 36.52 124 LYS B O 1
ATOM 3283 N N . ASP B 1 101 ? -7.855 24.147 27.147 1.00 34.39 125 ASP B N 1
ATOM 3284 C CA . ASP B 1 101 ? -6.550 24.366 27.791 1.00 35.79 125 ASP B CA 1
ATOM 3285 C C . ASP B 1 101 ? -6.459 25.696 28.526 1.00 37.02 125 ASP B C 1
ATOM 3286 O O . ASP B 1 101 ? -5.520 25.904 29.297 1.00 36.83 125 ASP B O 1
ATOM 3291 N N . SER B 1 102 ? -7.383 26.615 28.273 1.00 35.20 126 SER B N 1
ATOM 3292 C CA . SER B 1 102 ? -7.275 27.955 28.849 1.00 35.61 126 SER B CA 1
ATOM 3293 C C . SER B 1 102 ? -7.929 27.984 30.221 1.00 36.71 126 SER B C 1
ATOM 3294 O O . SER B 1 102 ? -8.695 27.073 30.579 1.00 36.67 126 SER B O 1
ATOM 3297 N N . LYS B 1 103 ? -7.637 29.055 30.960 1.00 35.54 127 LYS B N 1
ATOM 3298 C CA . LYS B 1 103 ? -8.241 29.272 32.277 1.00 36.96 127 LYS B CA 1
ATOM 3299 C C . LYS B 1 103 ? -9.610 29.961 32.195 1.00 35.38 127 LYS B C 1
ATOM 3300 O O . LYS B 1 103 ? -10.243 30.167 33.219 1.00 37.01 127 LYS B O 1
ATOM 3306 N N . ILE B 1 104 ? -10.107 30.289 31.002 1.00 33.58 128 ILE B N 1
ATOM 3307 C CA A ILE B 1 104 ? -11.415 30.932 30.920 0.50 31.12 128 ILE B CA 1
ATOM 3308 C CA B ILE B 1 104 ? -11.415 30.927 30.884 0.50 31.44 128 ILE B CA 1
ATOM 3309 C C . ILE B 1 104 ? -12.466 29.824 30.987 1.00 31.74 128 ILE B C 1
ATOM 3310 O O . ILE B 1 104 ? -12.675 29.073 30.018 1.00 31.75 128 ILE B O 1
ATOM 3319 N N . ASP B 1 105 ? -13.117 29.713 32.142 1.00 31.82 129 ASP B N 1
ATOM 3320 C CA . ASP B 1 105 ? -14.080 28.628 32.389 1.00 34.61 129 ASP B CA 1
ATOM 3321 C C . ASP B 1 105 ? -15.532 29.067 32.588 1.00 34.05 129 ASP B C 1
ATOM 3322 O O . ASP B 1 105 ? -16.410 28.229 32.712 1.00 35.06 129 ASP B O 1
ATOM 3327 N N . SER B 1 106 ? -15.806 30.358 32.544 1.00 30.97 130 SER B N 1
ATOM 3328 C CA . SER B 1 106 ? -17.158 30.821 32.764 1.00 30.92 130 SER B CA 1
ATOM 3329 C C . SER B 1 106 ? -17.349 32.155 32.082 1.00 28.85 130 SER B C 1
ATO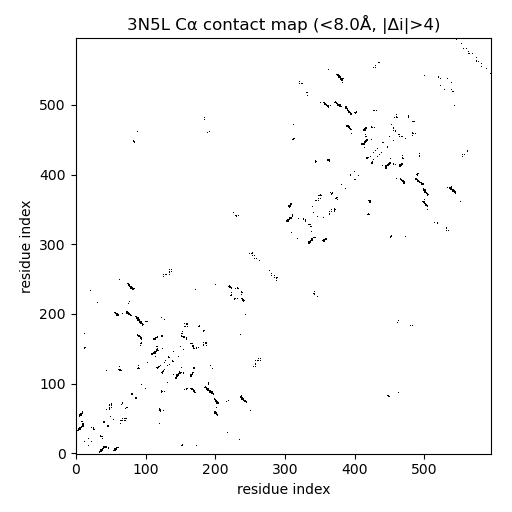M 3330 O O . SER B 1 106 ? -16.384 32.807 31.684 1.00 27.11 130 SER B O 1
ATOM 3333 N N . LEU B 1 107 ? -18.597 32.592 32.036 1.00 27.74 131 LEU B N 1
ATOM 3334 C CA . LEU B 1 107 ? -18.920 33.903 31.500 1.00 30.44 131 LEU B CA 1
ATOM 3335 C C . LEU B 1 107 ? -18.186 34.979 32.275 1.00 31.66 131 LEU B C 1
ATOM 3336 O O . LEU B 1 107 ? -17.611 35.895 31.694 1.00 28.27 131 LEU B O 1
ATOM 3341 N N . GLU B 1 108 ? -18.195 34.848 33.599 1.00 30.38 132 GLU B N 1
ATOM 3342 C CA . GLU B 1 108 ? -17.519 35.820 34.432 1.00 32.69 132 GLU B CA 1
ATOM 3343 C C . GLU B 1 108 ? -16.014 35.889 34.197 1.00 29.32 132 GLU B C 1
ATOM 3344 O O . GLU B 1 108 ? -15.451 36.985 34.215 1.00 28.87 132 GLU B O 1
ATOM 3350 N N . ASP B 1 109 ? -15.359 34.741 34.006 1.00 28.82 133 ASP B N 1
ATOM 3351 C CA . ASP B 1 109 ? -13.921 34.758 33.679 1.00 29.31 133 ASP B CA 1
ATOM 3352 C C . ASP B 1 109 ? -13.706 35.550 32.406 1.00 28.47 133 ASP B C 1
ATOM 3353 O O . ASP B 1 109 ? -12.775 36.358 32.328 1.00 28.70 133 ASP B O 1
ATOM 3366 N N . LEU B 1 111 ? -15.698 37.949 30.968 1.00 25.44 135 LEU B N 1
ATOM 3367 C CA . LEU B 1 111 ? -15.951 39.383 31.085 1.00 25.95 135 LEU B CA 1
ATOM 3368 C C . LEU B 1 111 ? -14.884 40.065 31.958 1.00 27.09 135 LEU B C 1
ATOM 3369 O O . LEU B 1 111 ? -14.380 41.139 31.604 1.00 25.79 135 LEU B O 1
ATOM 3374 N N . ALA B 1 112 ? -14.507 39.427 33.067 1.00 28.00 136 ALA B N 1
ATOM 3375 C CA . ALA B 1 112 ? -13.465 39.981 33.949 1.00 30.12 136 ALA B CA 1
ATOM 3376 C C . ALA B 1 112 ? -12.159 40.222 33.196 1.00 30.86 136 ALA B C 1
ATOM 3377 O O . ALA B 1 112 ? -11.511 41.257 33.385 1.00 34.06 136 ALA B O 1
ATOM 3379 N N . ASN B 1 113 ? -11.807 39.296 32.312 1.00 28.79 137 ASN B N 1
ATOM 3380 C CA . ASN B 1 113 ? -10.533 39.323 31.587 1.00 28.79 137 ASN B CA 1
ATOM 3381 C C . ASN B 1 113 ? -10.603 39.820 30.158 1.00 28.73 137 ASN B C 1
ATOM 3382 O O . ASN B 1 113 ? -9.620 39.717 29.407 1.00 29.70 137 ASN B O 1
ATOM 3387 N N . ALA B 1 114 ? -11.732 40.424 29.799 1.00 27.20 138 ALA B N 1
ATOM 3388 C CA . ALA B 1 114 ? -12.023 40.803 28.417 1.00 24.57 138 ALA B CA 1
ATOM 3389 C C . ALA B 1 114 ? -10.862 41.563 27.749 1.00 26.69 138 ALA B C 1
ATOM 3390 O O . ALA B 1 114 ? -10.522 41.288 26.583 1.00 25.90 138 ALA B O 1
ATOM 3392 N N . LYS B 1 115 ? -10.254 42.482 28.496 1.00 25.76 139 LYS B N 1
ATOM 3393 C CA . LYS B 1 115 ? -9.205 43.364 27.994 1.00 26.85 139 LYS B CA 1
ATOM 3394 C C . LYS B 1 115 ? -7.993 42.621 27.490 1.00 27.16 139 LYS B C 1
ATOM 3395 O O . LYS B 1 115 ? -7.292 43.167 26.663 1.00 28.43 139 LYS B O 1
ATOM 3398 N N . SER B 1 116 ? -7.757 41.390 27.964 1.00 27.88 140 SER B N 1
ATOM 3399 C CA A SER B 1 116 ? -6.624 40.584 27.477 0.60 28.62 140 SER B CA 1
ATOM 3400 C CA B SER B 1 116 ? -6.631 40.558 27.507 0.40 27.88 140 SER B CA 1
ATOM 3401 C C . SER B 1 116 ? -7.007 39.532 26.429 1.00 28.35 140 SER B C 1
ATOM 3402 O O . SER B 1 116 ? -6.134 38.797 25.937 1.00 27.48 140 SER B O 1
ATOM 3407 N N . LEU B 1 117 ? -8.281 39.465 26.051 1.00 25.16 141 LEU B N 1
ATOM 3408 C CA . LEU B 1 117 ? -8.759 38.378 25.184 1.00 24.59 141 LEU B CA 1
ATOM 3409 C C . LEU B 1 117 ? -9.158 38.794 23.782 1.00 23.67 141 LEU B C 1
ATOM 3410 O O . LEU B 1 117 ? -9.583 39.928 23.536 1.00 24.19 141 LEU B O 1
ATOM 3415 N N . THR B 1 118 ? -9.043 37.840 22.864 1.00 22.97 142 THR B N 1
ATOM 3416 C CA . THR B 1 118 ? -9.489 38.010 21.487 1.00 22.36 142 THR B CA 1
ATOM 3417 C C . THR B 1 118 ? -10.793 37.268 21.367 1.00 21.79 142 THR B C 1
ATOM 3418 O O . THR B 1 118 ? -10.874 36.080 21.692 1.00 24.33 142 THR B O 1
ATOM 3422 N N . PHE B 1 119 ? -11.823 37.985 20.928 1.00 20.65 143 PHE B N 1
ATOM 3423 C CA . PHE B 1 119 ? -13.188 37.468 20.879 1.00 20.38 143 PHE B CA 1
ATOM 3424 C C . PHE B 1 119 ? -13.642 37.278 19.446 1.00 21.21 143 PHE B C 1
ATOM 3425 O O . PHE B 1 119 ? -13.628 38.222 18.644 1.00 20.62 143 PHE B O 1
ATOM 3433 N N . GLY B 1 120 ? -14.085 36.060 19.127 1.00 20.82 144 GLY B N 1
ATOM 3434 C CA . GLY B 1 120 ? -14.664 35.769 17.824 1.00 20.60 144 GLY B CA 1
ATOM 3435 C C . GLY B 1 120 ? -16.170 35.899 17.903 1.00 22.01 144 GLY B C 1
ATOM 3436 O O . GLY B 1 120 ? -16.848 34.940 18.268 1.00 21.17 144 GLY B O 1
ATOM 3437 N N . ASN B 1 121 ? -16.680 37.095 17.588 1.00 20.64 145 ASN B N 1
ATOM 3438 C CA . ASN B 1 121 ? -18.122 37.339 17.506 1.00 19.74 145 ASN B CA 1
ATOM 3439 C C . ASN B 1 121 ? -18.675 36.762 16.191 1.00 19.77 145 ASN B C 1
ATOM 3440 O O . ASN B 1 121 ? -17.928 36.348 15.328 1.00 19.26 145 ASN B O 1
ATOM 3445 N N . GLY B 1 122 ? -19.983 36.655 16.085 1.00 20.20 146 GLY B N 1
ATOM 3446 C CA . GLY B 1 122 ? -20.598 36.007 14.915 1.00 20.27 146 GLY B CA 1
ATOM 3447 C C . GLY B 1 122 ? -20.959 36.952 13.773 1.00 21.52 146 GLY B C 1
ATOM 3448 O O . GLY B 1 122 ? -20.720 38.176 13.809 1.00 20.09 146 GLY B O 1
ATOM 3449 N N . ASP B 1 123 ? -21.538 36.349 12.746 1.00 21.43 147 ASP B N 1
ATOM 3450 C CA . ASP B 1 123 ? -22.170 37.053 11.627 1.00 21.06 147 ASP B CA 1
ATOM 3451 C C . ASP B 1 123 ? -23.223 37.989 12.199 1.00 20.34 147 ASP B C 1
ATOM 3452 O O . ASP B 1 123 ? -24.043 37.567 13.013 1.00 19.57 147 ASP B O 1
ATOM 3457 N N . PRO B 1 124 ? -23.203 39.275 11.811 1.00 21.56 148 PRO B N 1
ATOM 3458 C CA . PRO B 1 124 ? -24.159 40.202 12.433 1.00 21.51 148 PRO B CA 1
ATOM 3459 C C . PRO B 1 124 ? -25.620 39.834 12.181 1.00 21.30 148 PRO B C 1
ATOM 3460 O O . PRO B 1 124 ? -26.502 40.255 12.940 1.00 19.95 148 PRO B O 1
ATOM 3464 N N . ASN B 1 125 ? -25.885 39.009 11.174 1.00 20.59 149 ASN B N 1
ATOM 3465 C CA . ASN B 1 125 ? -27.263 38.511 10.935 1.00 20.73 149 ASN B CA 1
ATOM 3466 C C . ASN B 1 125 ? -27.568 37.128 11.543 1.00 18.84 149 ASN B C 1
ATOM 3467 O O . ASN B 1 125 ? -28.587 36.492 11.198 1.00 18.75 149 ASN B O 1
ATOM 3472 N N . SER B 1 126 ? -26.725 36.691 12.478 1.00 18.38 150 SER B N 1
ATOM 3473 C CA . SER B 1 126 ? -26.883 35.395 13.120 1.00 18.38 150 SER B CA 1
ATOM 3474 C C . SER B 1 126 ? -27.651 35.541 14.411 1.00 21.07 150 SER B C 1
ATOM 3475 O O . SER B 1 126 ? -27.350 36.404 15.255 1.00 21.47 150 SER B O 1
ATOM 3478 N N . THR B 1 127 ? -28.615 34.643 14.594 1.00 20.40 151 THR B N 1
ATOM 3479 C CA . THR B 1 127 ? -29.394 34.573 15.817 1.00 18.99 151 THR B CA 1
ATOM 3480 C C . THR B 1 127 ? -28.519 34.128 16.983 1.00 18.37 151 THR B C 1
ATOM 3481 O O . THR B 1 127 ? -28.347 34.859 17.936 1.00 19.62 151 THR B O 1
ATOM 3485 N N . SER B 1 128 ? -27.938 32.933 16.877 1.00 21.33 152 SER B N 1
ATOM 3486 C CA . SER B 1 128 ? -27.064 32.359 17.933 1.00 19.29 152 SER B CA 1
ATOM 3487 C C . SER B 1 128 ? -25.649 32.958 18.027 1.00 18.77 152 SER B C 1
ATOM 3488 O O . SER B 1 128 ? -25.024 32.923 19.091 1.00 19.09 152 SER B O 1
ATOM 3491 N N . GLY B 1 129 ? -25.160 33.488 16.915 1.00 19.68 153 GLY B N 1
ATOM 3492 C CA . GLY B 1 129 ? -23.835 34.059 16.828 1.00 19.75 153 GLY B CA 1
ATOM 3493 C C . GLY B 1 129 ? -23.717 35.510 17.210 1.00 20.43 153 GLY B C 1
ATOM 3494 O O . GLY B 1 129 ? -22.600 35.979 17.465 1.00 20.42 153 GLY B O 1
ATOM 3495 N N . TYR B 1 130 ? -24.845 36.233 17.233 1.00 19.53 154 TYR B N 1
ATOM 3496 C CA . TYR B 1 130 ? -24.814 37.672 17.408 1.00 18.47 154 TYR B CA 1
ATOM 3497 C C . TYR B 1 130 ? -25.932 38.209 18.284 1.00 21.08 154 TYR B C 1
ATOM 3498 O O . TYR B 1 130 ? -25.658 38.795 19.328 1.00 21.49 154 TYR B O 1
ATOM 3507 N N . LEU B 1 131 ? -27.184 37.997 17.882 1.00 20.19 155 LEU B N 1
ATOM 3508 C CA . LEU B 1 131 ? -28.324 38.551 18.601 1.00 19.64 155 LEU B CA 1
ATOM 3509 C C . LEU B 1 131 ? -28.458 38.014 20.028 1.00 20.24 155 LEU B C 1
ATOM 3510 O O . LEU B 1 131 ? -28.570 38.797 20.961 1.00 20.38 155 LEU B O 1
ATOM 3515 N N . VAL B 1 132 ? -28.469 36.690 20.174 1.00 19.12 156 VAL B N 1
ATOM 3516 C CA . VAL B 1 132 ? -28.722 36.056 21.463 1.00 18.59 156 VAL B CA 1
ATOM 3517 C C . VAL B 1 132 ? -27.623 36.414 22.492 1.00 20.23 156 VAL B C 1
ATOM 3518 O O . VAL B 1 132 ? -27.943 36.957 23.550 1.00 21.91 156 VAL B O 1
ATOM 3522 N N . PRO B 1 133 ? -26.333 36.155 22.180 1.00 19.63 157 PRO B N 1
ATOM 3523 C CA . PRO B 1 133 ? -25.306 36.596 23.130 1.00 21.47 157 PRO B CA 1
ATOM 3524 C C . PRO B 1 133 ? -25.239 38.109 23.213 1.00 22.23 157 PRO B C 1
ATOM 3525 O O . PRO B 1 133 ? -25.014 38.651 24.299 1.00 21.76 157 PRO B O 1
ATOM 3529 N N . GLY B 1 134 ? -25.457 38.796 22.091 1.00 19.46 158 GLY B N 1
ATOM 3530 C CA . GLY B 1 134 ? -25.494 40.266 22.091 1.00 22.06 158 GLY B CA 1
ATOM 3531 C C . GLY B 1 134 ? -26.430 40.836 23.149 1.00 23.44 158 GLY B C 1
ATOM 3532 O O . GLY B 1 134 ? -26.108 41.843 23.789 1.00 23.53 158 GLY B O 1
ATOM 3533 N N . TYR B 1 135 ? -27.586 40.185 23.339 1.00 22.42 159 TYR B N 1
ATOM 3534 C CA . TYR B 1 135 ? -28.516 40.597 24.392 1.00 22.08 159 TYR B CA 1
ATOM 3535 C C . TYR B 1 135 ? -28.160 40.003 25.751 1.00 22.23 159 TYR B C 1
ATOM 3536 O O . TYR B 1 135 ? -27.931 40.757 26.708 1.00 22.15 159 TYR B O 1
ATOM 3545 N N . TYR B 1 136 ? -28.145 38.671 25.856 1.00 21.55 160 TYR B N 1
ATOM 3546 C CA . TYR B 1 136 ? -28.098 38.038 27.192 1.00 22.46 160 TYR B CA 1
ATOM 3547 C C . TYR B 1 136 ? -26.736 38.169 27.848 1.00 25.08 160 TYR B C 1
ATOM 3548 O O . TYR B 1 136 ? -26.659 38.221 29.052 1.00 28.44 160 TYR B O 1
ATOM 3557 N N . VAL B 1 137 ? -25.669 38.215 27.068 1.00 23.81 161 VAL B N 1
ATOM 3558 C CA . VAL B 1 137 ? -24.333 38.359 27.632 1.00 25.32 161 VAL B CA 1
ATOM 3559 C C . VAL B 1 137 ? -23.946 39.829 27.630 1.00 27.56 161 VAL B C 1
ATOM 3560 O O . VAL B 1 137 ? -23.729 40.425 28.695 1.00 30.12 161 VAL B O 1
ATOM 3564 N N . PHE B 1 138 ? -23.938 40.452 26.457 1.00 22.63 162 PHE B N 1
ATOM 3565 C CA . PHE B 1 138 ? -23.372 41.802 26.354 1.00 21.44 162 PHE B CA 1
ATOM 3566 C C . PHE B 1 138 ? -24.291 42.977 26.801 1.00 20.14 162 PHE B C 1
ATOM 3567 O O . PHE B 1 138 ? -23.919 43.761 27.705 1.00 22.49 162 PHE B O 1
ATOM 3575 N N . ALA B 1 139 ? -25.486 43.110 26.244 1.00 20.54 163 ALA B N 1
ATOM 3576 C CA . ALA B 1 139 ? -26.363 44.221 26.660 1.00 20.26 163 ALA B CA 1
ATOM 3577 C C . ALA B 1 139 ? -26.723 44.108 28.145 1.00 22.14 163 ALA B C 1
ATOM 3578 O O . ALA B 1 139 ? -26.674 45.087 28.889 1.00 20.09 163 ALA B O 1
ATOM 3580 N N . LYS B 1 140 ? -27.095 42.903 28.567 1.00 22.24 164 LYS B N 1
ATOM 3581 C CA . LYS B 1 140 ? -27.553 42.675 29.930 1.00 26.25 164 LYS B CA 1
ATOM 3582 C C . LYS B 1 140 ? -26.479 42.976 30.981 1.00 24.51 164 LYS B C 1
ATOM 3583 O O . LYS B 1 140 ? -26.816 43.411 32.074 1.00 24.93 164 LYS B O 1
ATOM 3589 N N . ASN B 1 141 ? -25.220 42.728 30.629 1.00 21.81 165 ASN B N 1
ATOM 3590 C CA . ASN B 1 141 ? -24.073 42.965 31.500 1.00 23.60 165 ASN B CA 1
ATOM 3591 C C . ASN B 1 141 ? -23.389 44.307 31.246 1.00 25.23 165 ASN B C 1
ATOM 3592 O O . ASN B 1 141 ? -22.383 44.646 31.889 1.00 24.51 165 ASN B O 1
ATOM 3597 N N . ASN B 1 142 ? -24.000 45.115 30.377 1.00 24.58 166 ASN B N 1
ATOM 3598 C CA . ASN B 1 142 ? -23.452 46.405 29.968 1.00 24.46 166 ASN B CA 1
ATOM 3599 C C . ASN B 1 142 ? -21.975 46.321 29.539 1.00 24.50 166 ASN B C 1
ATOM 3600 O O . ASN B 1 142 ? -21.146 47.110 30.008 1.00 24.07 166 ASN B O 1
ATOM 3605 N N . VAL B 1 143 ? -21.675 45.401 28.624 1.00 22.96 167 VAL B N 1
ATOM 3606 C CA . VAL B 1 143 ? -20.314 45.216 28.094 1.00 23.24 167 VAL B CA 1
ATOM 3607 C C . VAL B 1 143 ? -20.381 45.320 26.571 1.00 25.41 167 VAL B C 1
ATOM 3608 O O . VAL B 1 143 ? -21.159 44.628 25.942 1.00 22.74 167 VAL B O 1
ATOM 3612 N N . ASP B 1 144 ? -19.625 46.241 25.992 1.00 24.44 168 ASP B N 1
ATOM 3613 C CA . ASP B 1 144 ? -19.672 46.437 24.542 1.00 24.07 168 ASP B CA 1
ATOM 3614 C C . ASP B 1 144 ? -18.539 45.577 23.985 1.00 23.04 168 ASP B C 1
ATOM 3615 O O . ASP B 1 144 ? -17.385 45.869 24.238 1.00 25.63 168 ASP B O 1
ATOM 3620 N N . PRO B 1 145 ? -18.857 44.502 23.266 1.00 26.28 169 PRO B N 1
ATOM 3621 C CA . PRO B 1 145 ? -17.742 43.636 22.869 1.00 29.96 169 PRO B CA 1
ATOM 3622 C C . PRO B 1 145 ? -16.642 44.387 22.068 1.00 34.24 169 PRO B C 1
ATOM 3623 O O . PRO B 1 145 ? -15.439 44.275 22.383 1.00 36.14 169 PRO B O 1
ATOM 3627 N N . VAL B 1 146 ? -17.048 45.254 21.143 1.00 34.84 170 VAL B N 1
ATOM 3628 C CA . VAL B 1 146 ? -16.073 45.979 20.326 1.00 33.53 170 VAL B CA 1
ATOM 3629 C C . VAL B 1 146 ? -15.094 46.804 21.157 1.00 35.04 170 VAL B C 1
ATOM 3630 O O . VAL B 1 146 ? -13.957 46.954 20.768 1.00 38.72 170 VAL B O 1
ATOM 3634 N N . LYS B 1 147 ? -15.510 47.340 22.300 1.00 33.09 171 LYS B N 1
ATOM 3635 C CA . LYS B 1 147 ? -14.607 48.122 23.136 1.00 31.79 171 LYS B CA 1
ATOM 3636 C C . LYS B 1 147 ? -13.968 47.330 24.283 1.00 30.36 171 LYS B C 1
ATOM 3637 O O . LYS B 1 147 ? -12.911 47.683 24.748 1.00 32.12 171 LYS B O 1
ATOM 3643 N N . ALA B 1 148 ? -14.611 46.272 24.762 1.00 27.37 172 ALA B N 1
ATOM 3644 C CA . ALA B 1 148 ? -14.175 45.604 25.985 1.00 26.58 172 ALA B CA 1
ATOM 3645 C C . ALA B 1 148 ? -13.008 44.633 25.769 1.00 25.69 172 ALA B C 1
ATOM 3646 O O . ALA B 1 148 ? -12.178 44.424 26.652 1.00 26.71 172 ALA B O 1
ATOM 3648 N N . PHE B 1 149 ? -12.992 43.978 24.618 1.00 25.17 173 PHE B N 1
ATOM 3649 C CA . PHE B 1 149 ? -11.977 42.978 24.324 1.00 23.83 173 PHE B CA 1
ATOM 3650 C C . PHE B 1 149 ? -10.730 43.612 23.735 1.00 24.82 173 PHE B C 1
ATOM 3651 O O . PHE B 1 149 ? -10.783 44.730 23.235 1.00 25.68 173 PHE B O 1
ATOM 3659 N N . LYS B 1 150 ? -9.618 42.898 23.808 1.00 24.95 174 LYS B N 1
ATOM 3660 C CA A LYS B 1 150 ? -8.384 43.371 23.171 0.60 27.05 174 LYS B CA 1
ATOM 3661 C CA B LYS B 1 150 ? -8.369 43.334 23.171 0.40 27.18 174 LYS B CA 1
ATOM 3662 C C . LYS B 1 150 ? -8.638 43.507 21.677 1.00 30.02 174 LYS B C 1
ATOM 3663 O O . LYS B 1 150 ? -8.191 44.467 21.041 1.00 27.07 174 LYS B O 1
ATOM 3674 N N . ARG B 1 151 ? -9.385 42.564 21.119 1.00 28.92 175 ARG B N 1
ATOM 3675 C CA . ARG B 1 151 ? -9.904 42.739 19.778 1.00 31.38 175 ARG B CA 1
ATOM 3676 C C . ARG B 1 151 ? -11.074 41.817 19.529 1.00 26.95 175 ARG B C 1
ATOM 3677 O O . ARG B 1 151 ? -11.194 40.779 20.191 1.00 23.73 175 ARG B O 1
ATOM 3685 N N . THR B 1 152 ? -11.893 42.210 18.556 1.00 24.28 176 THR B N 1
ATOM 3686 C CA A THR B 1 152 ? -13.118 41.505 18.228 0.70 24.77 176 THR B CA 1
ATOM 3687 C CA B THR B 1 152 ? -13.096 41.475 18.218 0.30 26.03 176 THR B CA 1
ATOM 3688 C C . THR B 1 152 ? -13.169 41.244 16.711 1.00 26.67 176 THR B C 1
ATOM 3689 O O . THR B 1 152 ? -12.931 42.164 15.914 1.00 31.21 176 THR B O 1
ATOM 3696 N N . LEU B 1 153 ? -13.480 40.014 16.350 1.00 21.80 177 LEU B N 1
ATOM 3697 C CA . LEU B 1 153 ? -13.606 39.552 14.988 1.00 22.33 177 LEU B CA 1
ATOM 3698 C C . LEU B 1 153 ? -15.049 39.171 14.727 1.00 23.09 177 LEU B C 1
ATOM 3699 O O . LEU B 1 153 ? -15.861 39.048 15.667 1.00 24.54 177 LEU B O 1
ATOM 3704 N N . ASN B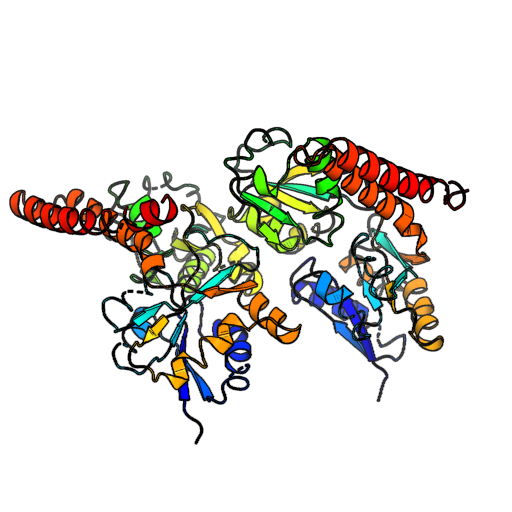 1 154 ? -15.405 39.012 13.458 1.00 23.54 178 ASN B N 1
ATOM 3705 C CA . ASN B 1 154 ? -16.747 38.524 13.094 1.00 23.28 178 ASN B CA 1
ATOM 3706 C C . ASN B 1 154 ? -16.567 37.435 12.029 1.00 22.54 178 ASN B C 1
ATOM 3707 O O . ASN B 1 154 ? -15.951 37.696 11.000 1.00 23.49 178 ASN B O 1
ATOM 3712 N N . SER B 1 155 ? -17.084 36.235 12.305 1.00 21.60 179 SER B N 1
ATOM 3713 C CA . SER B 1 155 ? -16.871 35.037 11.480 1.00 21.43 179 SER B CA 1
ATOM 3714 C C . SER B 1 155 ? -18.073 34.105 11.588 1.00 21.95 179 SER B C 1
ATOM 3715 O O . SER B 1 155 ? -18.933 34.294 12.475 1.00 19.01 179 SER B O 1
ATOM 3718 N N . SER B 1 156 ? -18.108 33.101 10.707 1.00 19.19 180 SER B N 1
ATOM 3719 C CA . SER B 1 156 ? -19.152 32.116 10.697 1.00 20.02 180 SER B CA 1
ATOM 3720 C C . SER B 1 156 ? -19.007 31.179 11.899 1.00 19.80 180 SER B C 1
ATOM 3721 O O . SER B 1 156 ? -17.928 31.092 12.524 1.00 19.30 180 SER B O 1
ATOM 3724 N N . HIS B 1 157 ? -20.066 30.423 12.174 1.00 18.45 181 HIS B N 1
ATOM 3725 C CA . HIS B 1 157 ? -20.002 29.457 13.259 1.00 19.30 181 HIS B CA 1
ATOM 3726 C C . HIS B 1 157 ? -18.770 28.506 13.129 1.00 19.81 181 HIS B C 1
ATOM 3727 O O . HIS B 1 157 ? -17.990 28.370 14.047 1.00 18.99 181 HIS B O 1
ATOM 3734 N N . GLU B 1 158 ? -18.624 27.848 11.991 1.00 21.60 182 GLU B N 1
ATOM 3735 C CA . GLU B 1 158 ? -17.506 26.918 11.811 1.00 21.55 182 GLU B CA 1
ATOM 3736 C C . GLU B 1 158 ? -16.146 27.585 11.975 1.00 20.66 182 GLU B C 1
ATOM 3737 O O . GLU B 1 158 ? -15.258 27.054 12.669 1.00 19.83 182 GLU B O 1
ATOM 3743 N N . VAL B 1 159 ? -15.957 28.742 11.346 1.00 23.24 183 VAL B N 1
ATOM 3744 C CA . VAL B 1 159 ? -14.683 29.466 11.422 1.00 20.05 183 VAL B CA 1
ATOM 3745 C C . VAL B 1 159 ? -14.362 29.801 12.887 1.00 22.53 183 VAL B C 1
ATOM 3746 O O . VAL B 1 159 ? -13.244 29.578 13.335 1.00 21.71 183 VAL B O 1
ATOM 3750 N N . ASN B 1 160 ? -15.344 30.305 13.634 1.00 20.33 184 ASN B N 1
ATOM 3751 C CA . ASN B 1 160 ? -15.191 30.553 15.066 1.00 20.11 184 ASN B CA 1
ATOM 3752 C C . ASN B 1 160 ? -14.790 29.328 15.882 1.00 20.26 184 ASN B C 1
ATOM 3753 O O . ASN B 1 160 ? -13.859 29.402 16.718 1.00 20.46 184 ASN B O 1
ATOM 3758 N N . ALA B 1 161 ? -15.466 28.208 15.656 1.00 20.27 185 ALA B N 1
ATOM 3759 C CA . ALA B 1 161 ? -15.186 27.011 16.476 1.00 19.76 185 ALA B CA 1
ATOM 3760 C C . ALA B 1 161 ? -13.765 26.516 16.226 1.00 19.64 185 ALA B C 1
ATOM 3761 O O . ALA B 1 161 ? -13.055 26.194 17.155 1.00 22.16 185 ALA B O 1
ATOM 3763 N N . LEU B 1 162 ? -13.363 26.502 14.962 1.00 20.12 186 LEU B N 1
ATOM 3764 C CA . LEU B 1 162 ? -12.040 26.075 14.560 1.00 19.88 186 LEU B CA 1
ATOM 3765 C C . LEU B 1 162 ? -10.997 27.060 15.058 1.00 19.27 186 LEU B C 1
ATOM 3766 O O . LEU B 1 162 ? -9.928 26.647 15.521 1.00 21.68 186 LEU B O 1
ATOM 3771 N N . ALA B 1 163 ? -11.339 28.354 15.041 1.00 20.11 187 ALA B N 1
ATOM 3772 C CA . ALA B 1 163 ? -10.432 29.397 15.519 1.00 20.44 187 ALA B CA 1
ATOM 3773 C C . ALA B 1 163 ? -10.144 29.255 17.030 1.00 20.66 187 ALA B C 1
ATOM 3774 O O . ALA B 1 163 ? -9.030 29.570 17.510 1.00 21.72 187 ALA B O 1
ATOM 3776 N N . VAL B 1 164 ? -11.131 28.788 17.775 1.00 20.29 188 VAL B N 1
ATOM 3777 C CA . VAL B 1 164 ? -10.949 28.479 19.203 1.00 21.17 188 VAL B CA 1
ATOM 3778 C C . VAL B 1 164 ? -10.114 27.203 19.422 1.00 20.76 188 VAL B C 1
ATOM 3779 O O . VAL B 1 164 ? -9.179 27.184 20.241 1.00 21.85 188 VAL B O 1
ATOM 3783 N N . ALA B 1 165 ? -10.458 26.152 18.697 1.00 20.91 189 ALA B N 1
ATOM 3784 C CA . ALA B 1 165 ? -9.729 24.893 18.779 1.00 21.86 189 ALA B CA 1
ATOM 3785 C C . ALA B 1 165 ? -8.272 25.082 18.399 1.00 22.22 189 ALA B C 1
ATOM 3786 O O . ALA B 1 165 ? -7.397 24.523 19.044 1.00 22.69 189 ALA B O 1
ATOM 3788 N N . ASN B 1 166 ? -8.025 25.887 17.368 1.00 22.64 190 ASN B N 1
ATOM 3789 C CA . ASN B 1 166 ? -6.665 26.148 16.863 1.00 24.37 190 ASN B CA 1
ATOM 3790 C C . ASN B 1 166 ? -5.970 27.382 17.505 1.00 26.53 190 ASN B C 1
ATOM 3791 O O . ASN B 1 166 ? -4.941 27.870 16.989 1.00 25.69 190 ASN B O 1
ATOM 3796 N N . LYS B 1 167 ? -6.546 27.874 18.610 1.00 27.40 191 LYS B N 1
ATOM 3797 C CA . LYS B 1 167 ? -5.978 28.946 19.452 1.00 27.57 191 LYS B CA 1
ATOM 3798 C C . LYS B 1 167 ? -5.745 30.294 18.772 1.00 26.61 191 LYS B C 1
ATOM 3799 O O . LYS B 1 167 ? -4.932 31.052 19.224 1.00 29.69 191 LYS B O 1
ATOM 3805 N N . GLN B 1 168 ? -6.467 30.603 17.702 1.00 24.51 192 GLN B N 1
ATOM 3806 C CA . GLN B 1 168 ? -6.387 31.906 17.070 1.00 24.20 192 GLN B CA 1
ATOM 3807 C C . GLN B 1 168 ? -7.183 32.939 17.891 1.00 25.26 192 GLN B C 1
ATOM 3808 O O . GLN B 1 168 ? -6.795 34.085 17.946 1.00 26.45 192 GLN B O 1
ATOM 3814 N N . VAL B 1 169 ? -8.324 32.548 18.462 1.00 24.49 193 VAL B N 1
ATOM 3815 C CA . VAL B 1 169 ? -9.129 33.470 19.291 1.00 25.53 193 VAL B CA 1
ATOM 3816 C C . VAL B 1 169 ? -9.345 32.761 20.617 1.00 24.95 193 VAL B C 1
ATOM 3817 O O . VAL B 1 169 ? -9.332 31.538 20.668 1.00 25.65 193 VAL B O 1
ATOM 3821 N N . ASP B 1 170 ? -9.544 33.525 21.681 1.00 23.36 194 ASP B N 1
ATOM 3822 C CA . ASP B 1 170 ? -9.717 32.966 23.026 1.00 23.38 194 ASP B CA 1
ATOM 3823 C C . ASP B 1 170 ? -11.131 32.483 23.358 1.00 24.60 194 ASP B C 1
ATOM 3824 O O . ASP B 1 170 ? -11.297 31.514 24.078 1.00 24.21 194 ASP B O 1
ATOM 3829 N N . VAL B 1 171 ? -12.136 33.202 22.867 1.00 22.81 195 VAL B N 1
ATOM 3830 C CA . VAL B 1 171 ? -13.503 32.913 23.172 1.00 21.75 195 VAL B CA 1
ATOM 3831 C C . VAL B 1 171 ? -14.288 33.229 21.897 1.00 21.54 195 VAL B C 1
ATOM 3832 O O . VAL B 1 171 ? -13.905 34.119 21.135 1.00 20.31 195 VAL B O 1
ATOM 3836 N N . ALA B 1 172 ? -15.384 32.514 21.661 1.00 21.58 196 ALA B N 1
ATOM 3837 C CA . ALA B 1 172 ? -16.222 32.800 20.484 1.00 20.34 196 ALA B CA 1
ATOM 3838 C C . ALA B 1 172 ? -17.654 32.374 20.669 1.00 21.44 196 ALA B C 1
ATOM 3839 O O . ALA B 1 172 ? -17.977 31.553 21.539 1.00 21.41 196 ALA B O 1
ATOM 3841 N N . THR B 1 173 ? -18.522 32.940 19.831 1.00 21.20 197 THR B N 1
ATOM 3842 C CA . THR B 1 173 ? -19.911 32.479 19.758 1.00 21.46 197 THR B CA 1
ATOM 3843 C C . THR B 1 173 ? -19.982 31.267 18.836 1.00 20.80 197 THR B C 1
ATOM 3844 O O . THR B 1 173 ? -19.154 31.107 17.915 1.00 20.61 197 THR B O 1
ATOM 3848 N N . PHE B 1 174 ? -20.982 30.428 19.108 1.00 21.46 198 PHE B N 1
ATOM 3849 C CA . PHE B 1 174 ? -21.225 29.153 18.403 1.00 20.47 198 PHE B CA 1
ATOM 3850 C C . PHE B 1 174 ? -22.655 28.709 18.716 1.00 20.20 198 PHE B C 1
ATOM 3851 O O . PHE B 1 174 ? -23.443 29.496 19.265 1.00 21.55 198 PHE B O 1
ATOM 3859 N N . ASN B 1 175 ? -23.006 27.469 18.399 1.00 20.76 199 ASN B N 1
ATOM 3860 C CA . ASN B 1 175 ? -24.319 26.952 18.692 1.00 21.00 199 ASN B CA 1
ATOM 3861 C C . ASN B 1 175 ? -24.292 25.437 18.721 1.00 22.59 199 ASN B C 1
ATOM 3862 O O . ASN B 1 175 ? -23.360 24.816 18.212 1.00 23.75 199 ASN B O 1
ATOM 3867 N N . THR B 1 176 ? -25.328 24.842 19.300 1.00 22.80 200 THR B N 1
ATOM 3868 C CA . THR B 1 176 ? -25.349 23.393 19.509 1.00 23.58 200 THR B CA 1
ATOM 3869 C C . THR B 1 176 ? -25.498 22.585 18.221 1.00 22.92 200 THR B C 1
ATOM 3870 O O . THR B 1 176 ? -25.066 21.437 18.195 1.00 26.05 200 THR B O 1
ATOM 3874 N N . GLU B 1 177 ? -26.124 23.145 17.182 1.00 22.96 201 GLU B N 1
ATOM 3875 C CA . GLU B 1 177 ? -26.245 22.469 15.877 1.00 24.42 201 GLU B CA 1
ATOM 3876 C C . GLU B 1 177 ? -24.885 22.435 15.145 1.00 24.86 201 GLU B C 1
ATOM 3877 O O . GLU B 1 177 ? -24.500 21.398 14.603 1.00 25.65 201 GLU B O 1
ATOM 3883 N N . GLY B 1 178 ? -24.168 23.561 15.137 1.00 23.64 202 GLY B N 1
ATOM 3884 C CA . GLY B 1 178 ? -22.741 23.605 14.684 1.00 21.38 202 GLY B CA 1
ATOM 3885 C C . GLY B 1 178 ? -21.853 22.652 15.444 1.00 21.67 202 GLY B C 1
ATOM 3886 O O . GLY B 1 178 ? -20.977 22.011 14.864 1.00 24.17 202 GLY B O 1
ATOM 3895 N N . GLU B 1 180 ? -22.694 19.817 16.951 1.00 26.26 204 GLU B N 1
ATOM 3896 C CA . GLU B 1 180 ? -22.985 18.457 16.494 1.00 27.62 204 GLU B CA 1
ATOM 3897 C C . GLU B 1 180 ? -22.317 18.191 15.158 1.00 27.68 204 GLU B C 1
ATOM 3898 O O . GLU B 1 180 ? -21.704 17.129 14.987 1.00 29.55 204 GLU B O 1
ATOM 3904 N N . ARG B 1 181 ? -22.422 19.140 14.223 1.00 26.37 205 ARG B N 1
ATOM 3905 C CA . ARG B 1 181 ? -21.740 19.013 12.918 1.00 28.00 205 ARG B CA 1
ATOM 3906 C C . ARG B 1 181 ? -20.200 18.926 13.011 1.00 26.91 205 ARG B C 1
ATOM 3907 O O . ARG B 1 181 ? -19.541 18.147 12.272 1.00 28.93 205 ARG B O 1
ATOM 3915 N N . LEU B 1 182 ? -19.628 19.715 13.905 1.00 26.41 206 LEU B N 1
ATOM 3916 C CA . LEU B 1 182 ? -18.182 19.701 14.121 1.00 26.12 206 LEU B CA 1
ATOM 3917 C C . LEU B 1 182 ? -17.758 18.354 14.725 1.00 27.41 206 LEU B C 1
ATOM 3918 O O . LEU B 1 182 ? -16.715 17.827 14.383 1.00 25.77 206 LEU B O 1
ATOM 3923 N N . GLU B 1 183 ? -18.556 17.809 15.647 1.00 28.47 207 GLU B N 1
ATOM 3924 C CA . GLU B 1 183 ? -18.263 16.473 16.231 1.00 28.60 207 GLU B CA 1
ATOM 3925 C C . GLU B 1 183 ? -18.221 15.384 15.172 1.00 30.79 207 GLU B C 1
ATOM 3926 O O . GLU B 1 183 ? -17.383 14.490 15.240 1.00 31.50 207 GLU B O 1
ATOM 3932 N N . LEU B 1 184 ? -19.090 15.489 14.174 1.00 33.03 208 LEU B N 1
ATOM 3933 C CA . LEU B 1 184 ? -19.070 14.559 13.052 1.00 34.78 208 LEU B CA 1
ATOM 3934 C C . LEU B 1 184 ? -17.871 14.798 12.111 1.00 35.68 208 LEU B C 1
ATOM 3935 O O . LEU B 1 184 ? -17.157 13.853 11.785 1.00 38.81 208 LEU B O 1
ATOM 3940 N N . THR B 1 185 ? -17.613 16.042 11.717 1.00 31.89 209 THR B N 1
ATOM 3941 C CA . THR B 1 185 ? -16.594 16.336 10.688 1.00 30.09 209 THR B CA 1
ATOM 3942 C C . THR B 1 185 ? -15.141 16.434 11.217 1.00 29.26 209 THR B C 1
ATOM 3943 O O . THR B 1 185 ? -14.190 15.958 10.569 1.00 30.32 209 THR B O 1
ATOM 3947 N N . GLN B 1 186 ? -14.970 17.050 12.383 1.00 25.32 210 GLN B N 1
ATOM 3948 C CA . GLN B 1 186 ? -13.655 17.249 12.988 1.00 27.13 210 GLN B CA 1
ATOM 3949 C C . GLN B 1 186 ? -13.733 16.996 14.490 1.00 25.81 210 GLN B C 1
ATOM 3950 O O . GLN B 1 186 ? -13.577 17.923 15.290 1.00 26.23 210 GLN B O 1
ATOM 3956 N N . PRO B 1 187 ? -13.968 15.725 14.891 1.00 27.87 211 PRO B N 1
ATOM 3957 C CA . PRO B 1 187 ? -14.103 15.403 16.324 1.00 28.90 211 PRO B CA 1
ATOM 3958 C C . PRO B 1 187 ? -12.918 15.853 17.159 1.00 28.27 211 PRO B C 1
ATOM 3959 O O . PRO B 1 187 ? -13.096 16.254 18.305 1.00 28.38 211 PRO B O 1
ATOM 3963 N N . GLU B 1 188 ? -11.710 15.807 16.586 1.00 28.26 212 GLU B N 1
ATOM 3964 C CA . GLU B 1 188 ? -10.506 16.240 17.280 1.00 28.41 212 GLU B CA 1
ATOM 3965 C C . GLU B 1 188 ? -10.597 17.727 17.646 1.00 27.70 212 GLU B C 1
ATOM 3966 O O . GLU B 1 188 ? -10.109 18.133 18.695 1.00 26.33 212 GLU B O 1
ATOM 3972 N N . LYS B 1 189 ? -11.227 18.538 16.793 1.00 26.40 213 LYS B N 1
ATOM 3973 C CA . LYS B 1 189 ? -11.343 19.976 17.075 1.00 25.65 213 LYS B CA 1
ATOM 3974 C C . LYS B 1 189 ? -12.471 20.241 18.053 1.00 25.88 213 LYS B C 1
ATOM 3975 O O . LYS B 1 189 ? -12.334 21.056 18.988 1.00 25.02 213 LYS B O 1
ATOM 3981 N N . ALA B 1 190 ? -13.598 19.555 17.874 1.00 26.55 214 ALA B N 1
ATOM 3982 C CA . ALA B 1 190 ? -14.700 19.706 18.828 1.00 26.94 214 ALA B CA 1
ATOM 3983 C C . ALA B 1 190 ? -14.264 19.356 20.251 1.00 27.53 214 ALA B C 1
ATOM 3984 O O . ALA B 1 190 ? -14.699 20.002 21.203 1.00 26.02 214 ALA B O 1
ATOM 3986 N N . ARG B 1 191 ? -13.412 18.340 20.378 1.00 27.74 215 ARG B N 1
ATOM 3987 C CA . ARG B 1 191 ? -12.866 17.925 21.661 1.00 30.76 215 ARG B CA 1
ATOM 3988 C C . ARG B 1 191 ? -12.099 19.007 22.382 1.00 31.37 215 ARG B C 1
ATOM 3989 O O . ARG B 1 191 ? -11.954 18.928 23.602 1.00 32.05 215 ARG B O 1
ATOM 3997 N N . GLN B 1 192 ? -11.548 19.970 21.639 1.00 29.39 216 GLN B N 1
ATOM 3998 C CA . GLN B 1 192 ? -10.757 21.045 22.247 1.00 29.46 216 GLN B CA 1
ATOM 3999 C C . GLN B 1 192 ? -11.611 22.163 22.817 1.00 27.91 216 GLN B C 1
ATOM 4000 O O . GLN B 1 192 ? -11.083 23.060 23.478 1.00 30.28 216 GLN B O 1
ATOM 4006 N N . LEU B 1 193 ? -12.916 22.122 22.565 1.00 25.87 217 LEU B N 1
ATOM 4007 C CA . LEU B 1 193 ? -13.793 23.198 22.991 1.00 26.28 217 LEU B CA 1
ATOM 4008 C C . LEU B 1 193 ? -14.432 22.946 24.347 1.00 28.68 217 LEU B C 1
ATOM 4009 O O . LEU B 1 193 ? -14.766 21.825 24.701 1.00 28.00 217 LEU B O 1
ATOM 4014 N N . LYS B 1 194 ? -14.598 24.022 25.097 1.00 28.79 218 LYS B N 1
ATOM 4015 C CA . LYS B 1 194 ? -15.290 23.987 26.360 1.00 29.44 218 LYS B CA 1
ATOM 4016 C C . LYS B 1 194 ? -16.440 24.988 26.253 1.00 26.61 218 LYS B C 1
ATOM 4017 O O . LYS B 1 194 ? -16.226 26.120 25.878 1.00 27.73 218 LYS B O 1
ATOM 4023 N N . VAL B 1 195 ? -17.654 24.573 26.572 1.00 26.84 219 VAL B N 1
ATOM 4024 C CA . VAL B 1 195 ? -18.776 25.493 26.640 1.00 24.08 219 VAL B CA 1
ATOM 4025 C C . VAL B 1 195 ? -18.708 26.282 27.928 1.00 24.34 219 VAL B C 1
ATOM 4026 O O . VAL B 1 195 ? -18.669 25.693 29.005 1.00 26.83 219 VAL B O 1
ATOM 4030 N N . ILE B 1 196 ? -18.651 27.609 27.853 1.00 24.55 220 ILE B N 1
ATOM 4031 C CA . ILE B 1 196 ? -18.624 28.424 29.079 1.00 25.37 220 ILE B CA 1
ATOM 4032 C C . ILE B 1 196 ? -19.981 29.116 29.337 1.00 26.41 220 ILE B C 1
ATOM 4033 O O . ILE B 1 196 ? -20.179 29.718 30.392 1.00 25.07 220 ILE B O 1
ATOM 4038 N N . TRP B 1 197 ? -20.891 29.064 28.364 1.00 25.64 221 TRP B N 1
ATOM 4039 C CA . TRP B 1 197 ? -22.205 29.693 28.520 1.00 25.15 221 TRP B CA 1
ATOM 4040 C C . TRP B 1 197 ? -23.148 29.112 27.478 1.00 26.00 221 TRP B C 1
ATOM 4041 O O . TRP B 1 197 ? -22.742 28.841 26.362 1.00 24.64 221 TRP B O 1
ATOM 4052 N N . LYS B 1 198 ? -24.410 28.947 27.852 1.00 24.39 222 LYS B N 1
ATOM 4053 C CA . LYS B 1 198 ? -25.415 28.354 26.969 1.00 26.52 222 LYS B CA 1
ATOM 4054 C C . LYS B 1 198 ? -26.634 29.214 27.139 1.00 25.50 222 LYS B C 1
ATOM 4055 O O . LYS B 1 198 ? -26.971 29.584 28.276 1.00 24.39 222 LYS B O 1
ATOM 4061 N N . SER B 1 199 ? -27.258 29.578 26.024 1.00 25.26 223 SER B N 1
ATOM 4062 C CA . SER B 1 199 ? -28.375 30.528 26.032 1.00 23.60 223 SER B CA 1
ATOM 4063 C C . SER B 1 199 ? -29.701 29.862 26.374 1.00 25.57 223 SER B C 1
ATOM 4064 O O . SER B 1 199 ? -29.781 28.649 26.474 1.00 22.96 223 SER B O 1
ATOM 4067 N N . PRO B 1 200 ? -30.765 30.669 26.515 1.00 24.90 224 PRO B N 1
ATOM 4068 C CA . PRO B 1 200 ? -32.104 30.090 26.436 1.00 26.19 224 PRO B CA 1
ATOM 4069 C C . PRO B 1 200 ? -32.401 29.517 25.063 1.00 23.64 224 PRO B C 1
ATOM 4070 O O . PRO B 1 200 ? -31.725 29.843 24.074 1.00 23.29 224 PRO B O 1
ATOM 4074 N N . LEU B 1 201 ? -33.411 28.670 25.018 1.00 23.91 225 LEU B N 1
ATOM 4075 C CA . LEU B 1 201 ? -33.860 28.023 23.793 1.00 24.52 225 LEU B CA 1
ATOM 4076 C C . LEU B 1 201 ? -34.163 29.021 22.686 1.00 23.54 225 LEU B C 1
ATOM 4077 O O . LEU B 1 201 ? -34.792 30.064 22.927 1.00 24.04 225 LEU B O 1
ATOM 4082 N N . ILE B 1 202 ? -33.726 28.671 21.481 1.00 20.44 226 ILE B N 1
ATOM 4083 C CA . ILE B 1 202 ? -33.990 29.429 20.241 1.00 22.13 226 ILE B CA 1
ATOM 4084 C C . ILE B 1 202 ? -34.851 28.528 19.358 1.00 22.21 226 ILE B C 1
ATOM 4085 O O . ILE B 1 202 ? -34.540 27.341 19.211 1.00 21.35 226 ILE B O 1
ATOM 4090 N N . PRO B 1 203 ? -35.914 29.072 18.746 1.00 23.73 227 PRO B N 1
ATOM 4091 C CA . PRO B 1 203 ? -36.758 28.197 17.904 1.00 23.87 227 PRO B CA 1
ATOM 4092 C C . PRO B 1 203 ? -36.045 27.708 16.665 1.00 23.67 227 PRO B C 1
ATOM 4093 O O . PRO B 1 203 ? -35.043 28.289 16.255 1.00 24.38 227 PRO B O 1
ATOM 4097 N N . GLY B 1 204 ? -36.596 26.661 16.057 1.00 21.82 228 GLY B N 1
ATOM 4098 C CA . GLY B 1 204 ? -36.044 26.068 14.851 1.00 22.40 228 GLY B CA 1
ATOM 4099 C C . GLY B 1 204 ? -36.062 27.018 13.685 1.00 22.90 228 GLY B C 1
ATOM 4100 O O . GLY B 1 204 ? -36.924 27.917 13.599 1.00 24.47 228 GLY B O 1
ATOM 4101 N N . ASP B 1 205 ? -35.094 26.818 12.795 1.00 23.01 229 ASP B N 1
ATOM 4102 C CA . ASP B 1 205 ? -34.929 27.641 11.604 1.00 23.36 229 ASP B CA 1
ATOM 4103 C C . ASP B 1 205 ? -36.121 27.573 10.686 1.00 22.52 229 ASP B C 1
ATOM 4104 O O . ASP B 1 205 ? -36.639 26.489 10.421 1.00 24.88 229 ASP B O 1
ATOM 4109 N N . PRO B 1 206 ? -36.543 28.724 10.173 1.00 23.07 230 PRO B N 1
ATOM 4110 C CA . PRO B 1 206 ? -37.580 28.706 9.162 1.00 22.90 230 PRO B CA 1
ATOM 4111 C C . PRO B 1 206 ? -37.038 28.523 7.746 1.00 23.22 230 PRO B C 1
ATOM 4112 O O . PRO B 1 206 ? -35.850 28.774 7.478 1.00 23.41 230 PRO B O 1
ATOM 4116 N N . LEU B 1 207 ? -37.927 28.099 6.855 1.00 24.19 231 LEU B N 1
ATOM 4117 C CA A LEU B 1 207 ? -37.686 28.195 5.417 0.60 25.27 231 LEU B CA 1
ATOM 4118 C CA B LEU B 1 207 ? -37.707 28.172 5.408 0.40 24.76 231 LEU B CA 1
ATOM 4119 C C . LEU B 1 207 ? -38.515 29.362 4.894 1.00 25.29 231 LEU B C 1
ATOM 4120 O O . LEU B 1 207 ? -39.698 29.548 5.274 1.00 24.88 231 LEU B O 1
ATOM 4129 N N . VAL B 1 208 ? -37.901 30.164 4.034 1.00 25.67 232 VAL B N 1
ATOM 4130 C CA . VAL B 1 208 ? -38.483 31.424 3.595 1.00 23.59 232 VAL B CA 1
ATOM 4131 C C . VAL B 1 208 ? -38.443 31.489 2.078 1.00 25.86 232 VAL B C 1
ATOM 4132 O O . VAL B 1 208 ? -37.401 31.168 1.459 1.00 24.64 232 VAL B O 1
ATOM 4136 N N . TRP B 1 209 ? -39.551 31.901 1.463 1.00 22.81 233 TRP B N 1
ATOM 4137 C CA . TRP B 1 209 ? -39.536 32.176 0.028 1.00 23.60 233 TRP B CA 1
ATOM 4138 C C . TRP B 1 209 ? -39.705 33.668 -0.261 1.00 26.04 233 TRP B C 1
ATOM 4139 O O . TRP B 1 209 ? -40.227 34.412 0.577 1.00 25.40 233 TRP B O 1
ATOM 4150 N N . ARG B 1 210 ? -39.254 34.119 -1.438 1.00 25.67 234 ARG B N 1
ATOM 4151 C CA . ARG B 1 210 ? -39.626 35.469 -1.853 1.00 26.13 234 ARG B CA 1
ATOM 4152 C C . ARG B 1 210 ? -41.122 35.439 -2.183 1.00 26.83 234 ARG B C 1
ATOM 4153 O O . ARG B 1 210 ? -41.606 34.494 -2.804 1.00 25.73 234 ARG B O 1
ATOM 4161 N N . ASN B 1 211 ? -41.846 36.446 -1.701 1.00 29.06 235 ASN B N 1
ATOM 4162 C CA . ASN B 1 211 ? -43.312 36.412 -1.747 1.00 30.47 235 ASN B CA 1
ATOM 4163 C C . ASN B 1 211 ? -43.901 36.579 -3.146 1.00 31.74 235 ASN B C 1
ATOM 4164 O O . ASN B 1 211 ? -45.089 36.337 -3.328 1.00 31.01 235 ASN B O 1
ATOM 4169 N N . ASN B 1 212 ? -43.064 36.972 -4.105 1.00 31.73 236 ASN B N 1
ATOM 4170 C CA . ASN B 1 212 ? -43.438 37.061 -5.515 1.00 32.57 236 ASN B CA 1
ATOM 4171 C C . ASN B 1 212 ? -43.114 35.818 -6.343 1.00 33.38 236 ASN B C 1
ATOM 4172 O O . ASN B 1 212 ? -43.155 35.872 -7.579 1.00 35.69 236 ASN B O 1
ATOM 4177 N N . LEU B 1 213 ? -42.782 34.696 -5.697 1.00 31.77 237 LEU B N 1
ATOM 4178 C CA . LEU B 1 213 ? -42.759 33.423 -6.417 1.00 31.75 237 LEU B CA 1
ATOM 4179 C C . LEU B 1 213 ? -44.160 33.135 -6.985 1.00 30.50 237 LEU B C 1
ATOM 4180 O O . LEU B 1 213 ? -45.166 33.592 -6.430 1.00 29.15 237 LEU B O 1
ATOM 4185 N N . SER B 1 214 ? -44.236 32.361 -8.067 1.00 31.80 238 SER B N 1
ATOM 4186 C CA . SER B 1 214 ? -45.550 32.012 -8.653 1.00 32.54 238 SER B CA 1
ATOM 4187 C C . SER B 1 214 ? -46.365 31.098 -7.714 1.00 31.21 238 SER B C 1
ATOM 4188 O O . SER B 1 214 ? -45.789 30.327 -6.931 1.00 31.09 238 SER B O 1
ATOM 4191 N N . ASP B 1 215 ? -47.689 31.154 -7.838 1.00 33.30 239 ASP B N 1
ATOM 4192 C CA . ASP B 1 215 ? -48.560 30.243 -7.089 1.00 31.48 239 ASP B CA 1
ATOM 4193 C C . ASP B 1 215 ? -48.119 28.809 -7.292 1.00 31.51 239 ASP B C 1
ATOM 4194 O O . ASP B 1 215 ? -48.059 28.035 -6.347 1.00 33.17 239 ASP B O 1
ATOM 4199 N N . GLU B 1 216 ? -47.810 28.451 -8.530 1.00 33.23 240 GLU B N 1
ATOM 4200 C CA . GLU B 1 216 ? -47.458 27.075 -8.850 1.00 34.80 240 GLU B CA 1
ATOM 4201 C C . GLU B 1 216 ? -46.209 26.637 -8.075 1.00 36.04 240 GLU B C 1
ATOM 4202 O O . GLU B 1 216 ? -46.160 25.528 -7.508 1.00 34.10 240 GLU B O 1
ATOM 4208 N N . GLN B 1 217 ? -45.188 27.495 -8.078 1.00 33.86 241 GLN B N 1
ATOM 4209 C CA . GLN B 1 217 ? -43.982 27.224 -7.311 1.00 35.69 241 GLN B CA 1
ATOM 4210 C C . GLN B 1 217 ? -44.276 27.074 -5.801 1.00 32.64 241 GLN B C 1
ATOM 4211 O O . GLN B 1 217 ? -43.865 26.096 -5.151 1.00 30.52 241 GLN B O 1
ATOM 4217 N N . LYS B 1 218 ? -45.009 28.029 -5.258 1.00 31.86 242 LYS B N 1
ATOM 4218 C CA . LYS B 1 218 ? -45.324 27.983 -3.825 1.00 30.80 242 LYS B CA 1
ATOM 4219 C C . LYS B 1 218 ? -46.062 26.677 -3.471 1.00 31.17 242 LYS B C 1
ATOM 4220 O O . LYS B 1 218 ? -45.743 26.014 -2.483 1.00 29.47 242 LYS B O 1
ATOM 4226 N N . ASN B 1 219 ? -47.046 26.313 -4.301 1.00 31.61 243 ASN B N 1
ATOM 4227 C CA . ASN B 1 219 ? -47.830 25.125 -4.036 1.00 30.91 243 ASN B CA 1
ATOM 4228 C C . ASN B 1 219 ? -46.985 23.858 -4.135 1.00 31.05 243 ASN B C 1
ATOM 4229 O O . ASN B 1 219 ? -47.100 22.987 -3.271 1.00 30.46 243 ASN B O 1
ATOM 4234 N N . LYS B 1 220 ? -46.119 23.765 -5.137 1.00 30.91 244 LYS B N 1
ATOM 4235 C CA A LYS B 1 220 ? -45.244 22.594 -5.265 0.50 33.46 244 LYS B CA 1
ATOM 4236 C CA B LYS B 1 220 ? -45.241 22.592 -5.266 0.50 33.49 244 LYS B CA 1
ATOM 4237 C C . LYS B 1 220 ? -44.199 22.546 -4.149 1.00 33.10 244 LYS B C 1
ATOM 4238 O O . LYS B 1 220 ? -43.875 21.464 -3.647 1.00 33.08 244 LYS B O 1
ATOM 4249 N N . LEU B 1 221 ? -43.690 23.712 -3.735 1.00 32.94 245 LEU B N 1
ATOM 4250 C CA . LEU B 1 221 ? -42.719 23.733 -2.633 1.00 32.82 245 LEU B CA 1
ATOM 4251 C C . LEU B 1 221 ? -43.386 23.278 -1.340 1.00 32.27 245 LEU B C 1
ATOM 4252 O O . LEU B 1 221 ? -42.830 22.454 -0.615 1.00 32.77 245 LEU B O 1
ATOM 4257 N N . ARG B 1 222 ? -44.604 23.763 -1.072 1.00 31.85 246 ARG B N 1
ATOM 4258 C CA . ARG B 1 222 ? -45.320 23.317 0.112 1.00 30.59 246 ARG B CA 1
ATOM 4259 C C . ARG B 1 222 ? -45.533 21.809 0.092 1.00 32.10 246 ARG B C 1
ATOM 4260 O O . ARG B 1 222 ? -45.338 21.144 1.097 1.00 31.91 246 ARG B O 1
ATOM 4268 N N . ASP B 1 223 ? -45.972 21.279 -1.052 1.00 32.01 247 ASP B N 1
ATOM 4269 C CA . ASP B 1 223 ? -46.222 19.843 -1.175 1.00 33.96 247 ASP B CA 1
ATOM 4270 C C . ASP B 1 223 ? -44.918 19.091 -0.881 1.00 33.25 247 ASP B C 1
ATOM 4271 O O . ASP B 1 223 ? -44.906 18.133 -0.124 1.00 35.35 247 ASP B O 1
ATOM 4276 N N . PHE B 1 224 ? -43.821 19.548 -1.459 1.00 33.21 248 PHE B N 1
ATOM 4277 C CA . PHE B 1 224 ? -42.538 18.840 -1.265 1.00 33.11 248 PHE B CA 1
ATOM 4278 C C . PHE B 1 224 ? -42.119 18.802 0.212 1.00 32.38 248 PHE B C 1
ATOM 4279 O O . PHE B 1 224 ? -41.938 17.720 0.788 1.00 31.69 248 PHE B O 1
ATOM 4287 N N . PHE B 1 225 ? -42.024 19.976 0.833 1.00 28.88 249 PHE B N 1
ATOM 4288 C CA . PHE B 1 225 ? -41.532 20.052 2.211 1.00 30.14 249 PHE B CA 1
ATOM 4289 C C . PHE B 1 225 ? -42.419 19.321 3.200 1.00 31.04 249 PHE B C 1
ATOM 4290 O O . PHE B 1 225 ? -41.924 18.610 4.088 1.00 29.20 249 PHE B O 1
ATOM 4298 N N . PHE B 1 226 ? -43.733 19.499 3.068 1.00 31.04 250 PHE B N 1
ATOM 4299 C CA . PHE B 1 226 ? -44.625 18.866 4.028 1.00 32.89 250 PHE B CA 1
ATOM 4300 C C . PHE B 1 226 ? -44.799 17.383 3.819 1.00 35.80 250 PHE B C 1
ATOM 4301 O O . PHE B 1 226 ? -45.119 16.685 4.773 1.00 38.75 250 PHE B O 1
ATOM 4309 N N . LYS B 1 227 ? -44.552 16.889 2.608 1.00 34.90 251 LYS B N 1
ATOM 4310 C CA . LYS B 1 227 ? -44.678 15.448 2.345 1.00 37.72 251 LYS B CA 1
ATOM 4311 C C . LYS B 1 227 ? -43.327 14.731 2.441 1.00 38.30 251 LYS B C 1
ATOM 4312 O O . LYS B 1 227 ? -43.307 13.518 2.428 1.00 41.40 251 LYS B O 1
ATOM 4318 N N . TYR B 1 228 ? -42.216 15.475 2.580 1.00 37.02 252 TYR B N 1
ATOM 4319 C CA . TYR B 1 228 ? -40.852 14.883 2.630 1.00 35.37 252 TYR B CA 1
ATOM 4320 C C . TYR B 1 228 ? -40.579 14.098 3.894 1.00 36.81 252 TYR B C 1
ATOM 4321 O O . TYR B 1 228 ? -40.989 14.512 4.956 1.00 37.30 252 TYR B O 1
ATOM 4330 N N . GLY B 1 229 ? -39.859 12.980 3.770 1.00 38.39 253 GLY B N 1
ATOM 4331 C CA . GLY B 1 229 ? -39.581 12.057 4.888 1.00 38.66 253 GLY B CA 1
ATOM 4332 C C . GLY B 1 229 ? -40.368 10.746 4.827 1.00 41.03 253 GLY B C 1
ATOM 4333 O O . GLY B 1 229 ? -40.501 10.049 5.830 1.00 42.84 253 GLY B O 1
ATOM 4334 N N . ALA B 1 230 ? -40.833 10.376 3.638 1.00 44.23 254 ALA B N 1
ATOM 4335 C CA . ALA B 1 230 ? -41.794 9.268 3.467 1.00 44.74 254 ALA B CA 1
ATOM 4336 C C . ALA B 1 230 ? -41.176 7.856 3.424 1.00 47.48 254 ALA B C 1
ATOM 4337 O O . ALA B 1 230 ? -41.872 6.860 3.651 1.00 51.49 254 ALA B O 1
ATOM 4339 N N . ASN B 1 231 ? -39.894 7.765 3.105 1.00 46.19 255 ASN B N 1
ATOM 4340 C CA . ASN B 1 231 ? -39.203 6.488 3.007 1.00 45.66 255 ASN B CA 1
ATOM 4341 C C . ASN B 1 231 ? -37.790 6.584 3.605 1.00 45.34 255 ASN B C 1
ATOM 4342 O O . ASN B 1 231 ? -37.409 7.640 4.093 1.00 45.14 255 ASN B O 1
ATOM 4347 N N . ALA B 1 232 ? -37.017 5.498 3.556 1.00 44.64 256 ALA B N 1
ATOM 4348 C CA . ALA B 1 232 ? -35.716 5.433 4.222 1.00 44.06 256 ALA B CA 1
ATOM 4349 C C . ALA B 1 232 ? -34.728 6.430 3.608 1.00 43.08 256 ALA B C 1
ATOM 4350 O O . ALA B 1 232 ? -33.954 7.082 4.316 1.00 42.20 256 ALA B O 1
ATOM 4352 N N . GLU B 1 233 ? -34.766 6.545 2.284 1.00 42.76 257 GLU B N 1
ATOM 4353 C CA . GLU B 1 233 ? -33.888 7.453 1.564 1.00 41.79 257 GLU B CA 1
ATOM 4354 C C . GLU B 1 233 ? -34.098 8.895 2.036 1.00 38.64 257 GLU B C 1
ATOM 4355 O O . GLU B 1 233 ? -33.136 9.609 2.320 1.00 38.20 257 GLU B O 1
ATOM 4361 N N . GLN B 1 234 ? -35.358 9.307 2.125 1.00 39.14 258 GLN B N 1
ATOM 4362 C CA . GLN B 1 234 ? -35.709 10.687 2.515 1.00 37.18 258 GLN B CA 1
ATOM 4363 C C . GLN B 1 234 ? -35.383 10.959 3.982 1.00 36.27 258 GLN B C 1
ATOM 4364 O O . GLN B 1 234 ? -34.880 12.010 4.326 1.00 36.87 258 GLN B O 1
ATOM 4370 N N . LYS B 1 235 ? -35.640 9.969 4.825 1.00 37.84 259 LYS B N 1
ATOM 4371 C CA . LYS B 1 235 ? -35.318 10.046 6.240 1.00 37.40 259 LYS B CA 1
ATOM 4372 C C . LYS B 1 235 ? -33.836 10.166 6.504 1.00 37.63 259 LYS B C 1
ATOM 4373 O O . LYS B 1 235 ? -33.441 10.844 7.448 1.00 36.63 259 LYS B O 1
ATOM 4379 N N . LYS B 1 236 ? -33.021 9.489 5.690 1.00 39.57 260 LYS B N 1
ATOM 4380 C CA A LYS B 1 236 ? -31.560 9.570 5.799 0.70 39.46 260 LYS B CA 1
ATOM 4381 C CA B LYS B 1 236 ? -31.566 9.576 5.826 0.30 38.40 260 LYS B CA 1
ATOM 4382 C C . LYS B 1 236 ? -31.074 10.980 5.460 1.00 36.04 260 LYS B C 1
ATOM 4383 O O . LYS B 1 236 ? -30.225 11.549 6.168 1.00 37.28 260 LYS B O 1
ATOM 4394 N N . VAL B 1 237 ? -31.608 11.541 4.373 1.00 34.48 261 VAL B N 1
ATOM 4395 C CA . VAL B 1 237 ? -31.285 12.905 3.952 1.00 34.28 261 VAL B CA 1
ATOM 4396 C C . VAL B 1 237 ? -31.630 13.892 5.073 1.00 33.75 261 VAL B C 1
ATOM 4397 O O . VAL B 1 237 ? -30.825 14.758 5.420 1.00 36.67 261 VAL B O 1
ATOM 4401 N N . LEU B 1 238 ? -32.816 13.736 5.652 1.00 35.43 262 LEU B N 1
ATOM 4402 C CA . LEU B 1 238 ? -33.225 14.528 6.823 1.00 32.23 262 LEU B CA 1
ATOM 4403 C C . LEU B 1 238 ? -32.256 14.365 7.998 1.00 30.60 262 LEU B C 1
ATOM 4404 O O . LEU B 1 238 ? -31.857 15.348 8.595 1.00 32.76 262 LEU B O 1
ATOM 4409 N N . ALA B 1 239 ? -31.906 13.125 8.320 1.00 34.03 263 ALA B N 1
ATOM 4410 C CA . ALA B 1 239 ? -30.998 12.805 9.439 1.00 33.90 263 ALA B CA 1
ATOM 4411 C C . ALA B 1 239 ? -29.662 13.497 9.292 1.00 33.06 263 ALA B C 1
ATOM 4412 O O . ALA B 1 239 ? -29.137 14.045 10.262 1.00 33.08 263 ALA B O 1
ATOM 4414 N N . ASP B 1 240 ? -29.129 13.482 8.076 1.00 33.06 264 ASP B N 1
ATOM 4415 C CA . ASP B 1 240 ? -27.840 14.123 7.792 1.00 34.04 264 ASP B CA 1
ATOM 4416 C C . ASP B 1 240 ? -27.926 15.653 7.885 1.00 33.54 264 ASP B C 1
ATOM 4417 O O . ASP B 1 240 ? -26.923 16.305 8.161 1.00 33.25 264 ASP B O 1
ATOM 4422 N N . LEU B 1 241 ? -29.122 16.212 7.679 1.00 30.85 265 LEU B N 1
ATOM 4423 C CA . LEU B 1 241 ? -29.358 17.645 7.887 1.00 28.16 265 LEU B CA 1
ATOM 4424 C C . LEU B 1 241 ? -29.734 17.988 9.338 1.00 28.18 265 LEU B C 1
ATOM 4425 O O . LEU B 1 241 ? -30.001 19.160 9.652 1.00 31.65 265 LEU B O 1
ATOM 4430 N N . GLN B 1 242 ? -29.726 16.981 10.214 1.00 28.98 266 GLN B N 1
ATOM 4431 C CA . GLN B 1 242 ? -30.026 17.131 11.651 1.00 29.54 266 GLN B CA 1
ATOM 4432 C C . GLN B 1 242 ? -31.517 17.465 11.929 1.00 29.56 266 GLN B C 1
ATOM 4433 O O . GLN B 1 242 ? -31.851 18.030 12.964 1.00 27.85 266 GLN B O 1
ATOM 4439 N N . TRP B 1 243 ? -32.389 17.023 11.029 1.00 29.74 267 TRP B N 1
ATOM 4440 C CA . TRP B 1 243 ? -33.829 17.271 11.133 1.00 30.61 267 TRP B CA 1
ATOM 4441 C C . TRP B 1 243 ? -34.615 15.994 11.134 1.00 32.36 267 TRP B C 1
ATOM 4442 O O . TRP B 1 243 ? -34.201 15.008 10.518 1.00 31.66 267 TRP B O 1
ATOM 4453 N N . SER B 1 244 ? -35.773 16.027 11.801 1.00 32.44 268 SER B N 1
ATOM 4454 C CA . SER B 1 244 ? -36.746 14.935 11.726 1.00 34.44 268 SER B CA 1
ATOM 4455 C C . SER B 1 244 ? -37.789 15.157 10.628 1.00 35.55 268 SER B C 1
ATOM 4456 O O . SER B 1 244 ? -38.275 14.197 10.003 1.00 37.81 268 SER B O 1
ATOM 4459 N N . LYS B 1 245 ? -38.157 16.410 10.404 1.00 33.63 269 LYS B N 1
ATOM 4460 C CA . LYS B 1 245 ? -39.211 16.731 9.466 1.00 34.87 269 LYS B CA 1
ATOM 4461 C C . LYS B 1 245 ? -39.290 18.231 9.257 1.00 33.74 269 LYS B C 1
ATOM 4462 O O . LYS B 1 245 ? -38.591 19.011 9.924 1.00 33.03 269 LYS B O 1
ATOM 4468 N N . PHE B 1 246 ? -40.150 18.614 8.319 1.00 32.40 270 PHE B N 1
ATOM 4469 C CA . PHE B 1 246 ? -40.565 19.995 8.166 1.00 29.27 270 PHE B CA 1
ATOM 4470 C C . PHE B 1 246 ? -42.009 20.113 8.599 1.00 29.90 270 PHE B C 1
ATOM 4471 O O . PHE B 1 246 ? -42.813 19.206 8.373 1.00 31.16 270 PHE B O 1
ATOM 4479 N N . GLN B 1 247 ? -42.334 21.245 9.222 1.00 27.95 271 GLN B N 1
ATOM 4480 C CA . GLN B 1 247 ? -43.701 21.526 9.633 1.00 27.29 271 GLN B CA 1
ATOM 4481 C C . GLN B 1 247 ? -44.082 22.906 9.154 1.00 25.15 271 GLN B C 1
ATOM 4482 O O . GLN B 1 247 ? -43.223 23.735 8.913 1.00 26.86 271 GLN B O 1
ATOM 4488 N N . ALA B 1 248 ? -45.376 23.138 8.988 1.00 24.97 272 ALA B N 1
ATOM 4489 C CA . ALA B 1 248 ? -45.870 24.421 8.542 1.00 24.81 272 ALA B CA 1
ATOM 4490 C C . ALA B 1 248 ? -45.529 25.525 9.552 1.00 24.80 272 ALA B C 1
ATOM 4491 O O . ALA B 1 248 ? -45.534 25.309 10.774 1.00 25.63 272 ALA B O 1
ATOM 4493 N N . SER B 1 249 ? -45.257 26.715 9.053 1.00 24.65 273 SER B N 1
ATOM 4494 C CA . SER B 1 249 ? -45.014 27.856 9.914 1.00 24.80 273 SER B CA 1
ATOM 4495 C C . SER B 1 249 ? -45.375 29.119 9.167 1.00 24.42 273 SER B C 1
ATOM 4496 O O . SER B 1 249 ? -45.746 29.071 8.003 1.00 25.41 273 SER B O 1
ATOM 4499 N N . ASP B 1 250 ? -45.242 30.260 9.830 1.00 25.47 274 ASP B N 1
ATOM 4500 C CA . ASP B 1 250 ? -45.617 31.532 9.223 1.00 26.26 274 ASP B CA 1
ATOM 4501 C C . ASP B 1 250 ? -44.756 32.643 9.819 1.00 23.67 274 ASP B C 1
ATOM 4502 O O . ASP B 1 250 ? -43.907 32.380 10.691 1.00 22.22 274 ASP B O 1
ATOM 4507 N N . ASP B 1 251 ? -44.974 33.884 9.384 1.00 24.93 275 ASP B N 1
ATOM 4508 C CA . ASP B 1 251 ? -44.149 35.017 9.860 1.00 23.81 275 ASP B CA 1
ATOM 4509 C C . ASP B 1 251 ? -44.202 35.244 11.357 1.00 25.12 275 ASP B C 1
ATOM 4510 O O . ASP B 1 251 ? -43.266 35.790 11.939 1.00 23.51 275 ASP B O 1
ATOM 4515 N N . ASP B 1 252 ? -45.305 34.854 11.987 1.00 23.32 276 ASP B N 1
ATOM 4516 C CA . ASP B 1 252 ? -45.454 35.038 13.426 1.00 23.55 276 ASP B CA 1
ATOM 4517 C C . ASP B 1 252 ? -44.466 34.223 14.260 1.00 22.97 276 ASP B C 1
ATOM 4518 O O . ASP B 1 252 ? -44.262 34.498 15.447 1.00 25.78 276 ASP B O 1
ATOM 4523 N N . GLN B 1 253 ? -43.840 33.232 13.644 1.00 24.65 277 GLN B N 1
ATOM 4524 C CA . GLN B 1 253 ? -42.737 32.527 14.267 1.00 23.88 277 GLN B CA 1
ATOM 4525 C C . GLN B 1 253 ? -41.693 33.552 14.780 1.00 23.44 277 GLN B C 1
ATOM 4526 O O . GLN B 1 253 ? -41.015 33.317 15.773 1.00 22.13 277 GLN B O 1
ATOM 4532 N N . LEU B 1 254 ? -41.547 34.656 14.053 1.00 20.98 278 LEU B N 1
ATOM 4533 C CA . LEU B 1 254 ? -40.562 35.665 14.361 1.00 22.92 278 LEU B CA 1
ATOM 4534 C C . LEU B 1 254 ? -40.934 36.616 15.503 1.00 23.67 278 LEU B C 1
ATOM 4535 O O . LEU B 1 254 ? -40.084 37.371 15.952 1.00 24.06 278 LEU B O 1
ATOM 4540 N N . LEU B 1 255 ? -42.170 36.601 15.986 1.00 23.89 279 LEU B N 1
ATOM 4541 C CA . LEU B 1 255 ? -42.554 37.599 16.982 1.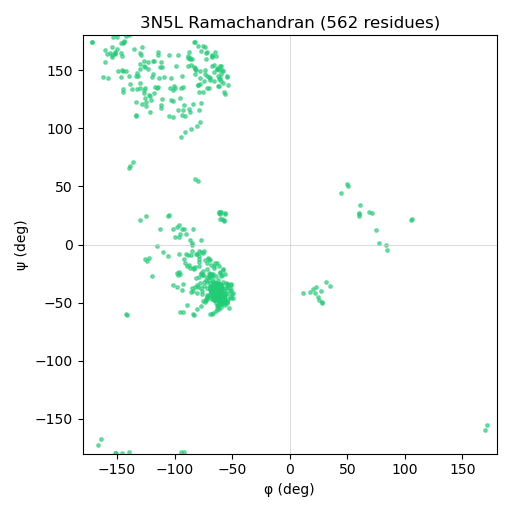00 23.66 279 LEU B CA 1
ATOM 4542 C C . LEU B 1 255 ? -41.604 37.656 18.222 1.00 23.18 279 LEU B C 1
ATOM 4543 O O . LEU B 1 255 ? -41.181 38.741 18.608 1.00 21.98 279 LEU B O 1
ATOM 4548 N N . PRO B 1 256 ? -41.252 36.501 18.823 1.00 22.15 280 PRO B N 1
ATOM 4549 C CA . PRO B 1 256 ? -40.296 36.513 19.954 1.00 24.09 280 PRO B CA 1
ATOM 4550 C C . PRO B 1 256 ? -38.886 36.913 19.580 1.00 21.75 280 PRO B C 1
ATOM 4551 O O . PRO B 1 256 ? -38.147 37.427 20.417 1.00 22.54 280 PRO B O 1
ATOM 4555 N N . ILE B 1 257 ? -38.515 36.672 18.333 1.00 23.25 281 ILE B N 1
ATOM 4556 C CA . ILE B 1 257 ? -37.200 37.071 17.810 1.00 21.82 281 ILE B CA 1
ATOM 4557 C C . ILE B 1 257 ? -37.191 38.600 17.647 1.00 21.66 281 ILE B C 1
ATOM 4558 O O . ILE B 1 257 ? -36.227 39.266 17.998 1.00 21.13 281 ILE B O 1
ATOM 4563 N N . ARG B 1 258 ? -38.267 39.153 17.110 1.00 21.26 282 ARG B N 1
ATOM 4564 C CA . ARG B 1 258 ? -38.438 40.619 17.050 1.00 21.45 282 ARG B CA 1
ATOM 4565 C C . ARG B 1 258 ? -38.420 41.243 18.455 1.00 21.03 282 ARG B C 1
ATOM 4566 O O . ARG B 1 258 ? -37.877 42.313 18.653 1.00 21.01 282 ARG B O 1
ATOM 4574 N N . GLN B 1 259 ? -39.008 40.564 19.430 1.00 21.31 283 GLN B N 1
ATOM 4575 C CA . GLN B 1 259 ? -39.037 41.113 20.770 1.00 21.17 283 GLN B CA 1
ATOM 4576 C C . GLN B 1 259 ? -37.621 41.158 21.320 1.00 23.12 283 GLN B C 1
ATOM 4577 O O . GLN B 1 259 ? -37.242 42.150 21.916 1.00 20.44 283 GLN B O 1
ATOM 4583 N N . LEU B 1 260 ? -36.864 40.075 21.125 1.00 21.86 284 LEU B N 1
ATOM 4584 C CA . LEU B 1 260 ? -35.481 40.005 21.587 1.00 22.27 284 LEU B CA 1
ATOM 4585 C C . LEU B 1 260 ? -34.643 41.051 20.889 1.00 22.95 284 LEU B C 1
ATOM 4586 O O . LEU B 1 260 ? -33.828 41.721 21.511 1.00 23.74 284 LEU B O 1
ATOM 4591 N N . GLU B 1 261 ? -34.868 41.241 19.595 1.00 22.58 285 GLU B N 1
ATOM 4592 C CA . GLU B 1 261 ? -34.178 42.311 18.877 1.00 21.95 285 GLU B CA 1
ATOM 4593 C C . GLU B 1 261 ? -34.435 43.688 19.501 1.00 23.10 285 GLU B C 1
ATOM 4594 O O . GLU B 1 261 ? -33.496 44.489 19.705 1.00 22.30 285 GLU B O 1
ATOM 4600 N N . LEU B 1 262 ? -35.697 43.961 19.810 1.00 24.08 286 LEU B N 1
ATOM 4601 C CA . LEU B 1 262 ? -36.058 45.231 20.428 1.00 24.85 286 LEU B CA 1
ATOM 4602 C C . LEU B 1 262 ? -35.547 45.354 21.871 1.00 22.54 286 LEU B C 1
ATOM 4603 O O . LEU B 1 262 ? -35.176 46.448 22.281 1.00 23.26 286 LEU B O 1
ATOM 4608 N N . PHE B 1 263 ? -35.551 44.269 22.643 1.00 21.78 287 PHE B N 1
ATOM 4609 C CA . PHE B 1 263 ? -34.954 44.299 23.989 1.00 22.25 287 PHE B CA 1
ATOM 4610 C C . PHE B 1 263 ? -33.490 44.684 23.853 1.00 23.27 287 PHE B C 1
ATOM 4611 O O . PHE B 1 263 ? -32.968 45.486 24.654 1.00 24.89 287 PHE B O 1
ATOM 4619 N N . LYS B 1 264 ? -32.813 44.105 22.856 1.00 22.84 288 LYS B N 1
ATOM 4620 C CA . LYS B 1 264 ? -31.418 44.409 22.645 1.00 23.12 288 LYS B CA 1
ATOM 4621 C C . LYS B 1 264 ? -31.218 45.854 22.273 1.00 23.56 288 LYS B C 1
ATOM 4622 O O . LYS B 1 264 ? -30.340 46.501 22.821 1.00 22.11 288 LYS B O 1
ATOM 4628 N N . GLN B 1 265 ? -31.958 46.351 21.293 1.00 21.42 289 GLN B N 1
ATOM 4629 C CA . GLN B 1 265 ? -31.793 47.738 20.907 1.00 21.67 289 GLN B CA 1
ATOM 4630 C C . GLN B 1 265 ? -32.101 48.665 22.077 1.00 22.18 289 GLN B C 1
ATOM 4631 O O . GLN B 1 265 ? -31.421 49.650 22.293 1.00 21.43 289 GLN B O 1
ATOM 4637 N N . ARG B 1 266 ? -33.126 48.342 22.843 1.00 23.08 290 ARG B N 1
ATOM 4638 C CA . ARG B 1 266 ? -33.514 49.196 23.946 1.00 23.60 290 ARG B CA 1
ATOM 4639 C C . ARG B 1 266 ? -32.435 49.260 25.033 1.00 22.85 290 ARG B C 1
ATOM 4640 O O . ARG B 1 266 ? -32.115 50.337 25.522 1.00 22.72 290 ARG B O 1
ATOM 4648 N N . THR B 1 267 ? -31.921 48.099 25.425 1.00 19.62 291 THR B N 1
ATOM 4649 C CA . THR B 1 267 ? -30.866 48.001 26.393 1.00 20.77 291 THR B CA 1
ATOM 4650 C C . THR B 1 267 ? -29.554 48.645 25.907 1.00 22.86 291 THR B C 1
ATOM 4651 O O . THR B 1 267 ? -28.889 49.329 26.685 1.00 22.83 291 THR B O 1
ATOM 4655 N N . ASP B 1 268 ? -29.195 48.468 24.632 1.00 21.98 292 ASP B N 1
ATOM 4656 C CA . ASP B 1 268 ? -28.049 49.184 24.065 1.00 22.78 292 ASP B CA 1
ATOM 4657 C C . ASP B 1 268 ? -28.249 50.716 24.192 1.00 23.00 292 ASP B C 1
ATOM 4658 O O . ASP B 1 268 ? -27.311 51.446 24.572 1.00 23.60 292 ASP B O 1
ATOM 4663 N N . VAL B 1 269 ? -29.451 51.213 23.899 1.00 22.37 293 VAL B N 1
ATOM 4664 C CA . VAL B 1 269 ? -29.722 52.662 24.027 1.00 22.68 293 VAL B CA 1
ATOM 4665 C C . VAL B 1 269 ? -29.609 53.100 25.510 1.00 24.60 293 VAL B C 1
ATOM 4666 O O . VAL B 1 269 ? -28.932 54.089 25.822 1.00 22.87 293 VAL B O 1
ATOM 4670 N N . ALA B 1 270 ? -30.217 52.336 26.414 1.00 23.21 294 ALA B N 1
ATOM 4671 C CA . ALA B 1 270 ? -30.193 52.661 27.835 1.00 22.86 294 ALA B CA 1
ATOM 4672 C C . ALA B 1 270 ? -28.755 52.711 28.354 1.00 23.19 294 ALA B C 1
ATOM 4673 O O . ALA B 1 270 ? -28.404 53.592 29.134 1.00 23.72 294 ALA B O 1
ATOM 4675 N N . ASN B 1 271 ? -27.946 51.752 27.895 1.00 20.75 295 ASN B N 1
ATOM 4676 C CA . ASN B 1 271 ? -26.559 51.597 28.281 1.00 23.24 295 ASN B CA 1
ATOM 4677 C C . ASN B 1 271 ? -25.636 52.664 27.717 1.00 22.82 295 ASN B C 1
ATOM 4678 O O . ASN B 1 271 ? -24.509 52.767 28.146 1.00 24.29 295 ASN B O 1
ATOM 4683 N N . ASN B 1 272 ? -26.082 53.399 26.704 1.00 23.68 296 ASN B N 1
ATOM 4684 C CA . ASN B 1 272 ? -25.218 54.347 26.017 1.00 26.63 296 ASN B CA 1
ATOM 4685 C C . ASN B 1 272 ? -25.070 55.614 26.838 1.00 26.39 296 ASN B C 1
ATOM 4686 O O . ASN B 1 272 ? -25.985 56.452 26.896 1.00 27.81 296 ASN B O 1
ATOM 4691 N N . ALA B 1 273 ? -23.899 55.765 27.451 1.00 26.33 297 ALA B N 1
ATOM 4692 C CA . ALA B 1 273 ? -23.656 56.926 28.311 1.00 27.21 297 ALA B CA 1
ATOM 4693 C C . ALA B 1 273 ? -23.381 58.195 27.524 1.00 30.19 297 ALA B C 1
ATOM 4694 O O . ALA B 1 273 ? -23.301 59.260 28.109 1.00 32.72 297 ALA B O 1
ATOM 4696 N N . ASN B 1 274 ? -23.252 58.101 26.208 1.00 32.01 298 ASN B N 1
ATOM 4697 C CA . ASN B 1 274 ? -22.967 59.270 25.386 1.00 35.22 298 ASN B CA 1
ATOM 4698 C C . ASN B 1 274 ? -24.171 60.043 24.900 1.00 35.77 298 ASN B C 1
ATOM 4699 O O . ASN B 1 274 ? -24.007 61.107 24.321 1.00 38.89 298 ASN B O 1
ATOM 4704 N N . LEU B 1 275 ? -25.365 59.504 25.096 1.00 32.61 299 LEU B N 1
ATOM 4705 C CA . LEU B 1 275 ? -26.575 60.161 24.651 1.00 31.06 299 LEU B CA 1
ATOM 4706 C C . LEU B 1 275 ? -26.983 61.203 25.697 1.00 32.35 299 LEU B C 1
ATOM 4707 O O . LEU B 1 275 ? -26.723 61.035 26.901 1.00 28.44 299 LEU B O 1
ATOM 4712 N N . GLY B 1 276 ? -27.643 62.263 25.246 1.00 33.87 300 GLY B N 1
ATOM 4713 C CA . GLY B 1 276 ? -28.216 63.252 26.164 1.00 34.76 300 GLY B CA 1
ATOM 4714 C C . GLY B 1 276 ? -29.438 62.693 26.865 1.00 32.74 300 GLY B C 1
ATOM 4715 O O . GLY B 1 276 ? -30.028 61.716 26.395 1.00 32.74 300 GLY B O 1
ATOM 4716 N N . ALA B 1 277 ? -29.790 63.299 27.997 1.00 33.15 301 ALA B N 1
ATOM 4717 C CA . ALA B 1 277 ? -30.920 62.860 28.850 1.00 31.96 301 ALA B CA 1
ATOM 4718 C C . ALA B 1 277 ? -32.232 62.817 28.068 1.00 30.71 301 ALA B C 1
ATOM 4719 O O . ALA B 1 277 ? -32.936 61.780 28.031 1.00 26.96 301 ALA B O 1
ATOM 4721 N N . GLU B 1 278 ? -32.537 63.932 27.395 1.00 31.15 302 GLU B N 1
ATOM 4722 C CA . GLU B 1 278 ? -33.757 64.031 26.589 1.00 31.55 302 GLU B CA 1
ATOM 4723 C C . GLU B 1 278 ? -33.710 63.120 25.379 1.00 31.36 302 GLU B C 1
ATOM 4724 O O . GLU B 1 278 ? -34.699 62.467 25.025 1.00 29.66 302 GLU B O 1
ATOM 4730 N N . GLU B 1 279 ? -32.550 63.069 24.752 1.00 32.06 303 GLU B N 1
ATOM 4731 C CA . GLU B 1 279 ? -32.353 62.242 23.581 1.00 32.94 303 GLU B CA 1
ATOM 4732 C C . GLU B 1 279 ? -32.601 60.784 23.955 1.00 30.04 303 GLU B C 1
ATOM 4733 O O . GLU B 1 279 ? -33.326 60.075 23.277 1.00 28.73 303 GLU B O 1
ATOM 4739 N N . LYS B 1 280 ? -31.983 60.337 25.044 1.00 29.09 304 LYS B N 1
ATOM 4740 C CA . LYS B 1 280 ? -32.175 58.969 25.483 1.00 27.62 304 LYS B CA 1
ATOM 4741 C C . LYS B 1 280 ? -33.636 58.690 25.894 1.00 28.32 304 LYS B C 1
ATOM 4742 O O . LYS B 1 280 ? -34.200 57.647 25.517 1.00 26.23 304 LYS B O 1
ATOM 4748 N N . ALA B 1 281 ? -34.229 59.604 26.671 1.00 27.65 305 ALA B N 1
ATOM 4749 C CA . ALA B 1 281 ? -35.601 59.431 27.137 1.00 28.32 305 ALA B CA 1
ATOM 4750 C C . ALA B 1 281 ? -36.582 59.300 25.968 1.00 28.90 305 ALA B C 1
ATOM 4751 O O . ALA B 1 281 ? -37.446 58.433 26.002 1.00 27.30 305 ALA B O 1
ATOM 4753 N N . ALA B 1 282 ? -36.412 60.105 24.910 1.00 30.09 306 ALA B N 1
ATOM 4754 C CA . ALA B 1 282 ? -37.266 59.981 23.718 1.00 31.12 306 ALA B CA 1
ATOM 4755 C C . ALA B 1 282 ? -37.056 58.668 22.986 1.00 30.46 306 ALA B C 1
ATOM 4756 O O . ALA B 1 282 ? -38.038 58.038 22.569 1.00 32.37 306 ALA B O 1
ATOM 4758 N N . LYS B 1 283 ? -35.796 58.248 22.828 1.00 30.12 307 LYS B N 1
ATOM 4759 C CA . LYS B 1 283 ? -35.471 56.978 22.124 1.00 31.76 307 LYS B CA 1
ATOM 4760 C C . LYS B 1 283 ? -36.079 55.767 22.825 1.00 27.61 307 LYS B C 1
ATOM 4761 O O . LYS B 1 283 ? -36.659 54.891 22.196 1.00 28.77 307 LYS B O 1
ATOM 4767 N N . LEU B 1 284 ? -35.951 55.745 24.146 1.00 25.36 308 LEU B N 1
ATOM 4768 C CA . LEU B 1 284 ? -36.414 54.623 24.928 1.00 24.47 308 LEU B CA 1
ATOM 4769 C C . LEU B 1 284 ? -37.948 54.542 24.914 1.00 26.73 308 LEU B C 1
ATOM 4770 O O . LEU B 1 284 ? -38.525 53.457 24.837 1.00 25.73 308 LEU B O 1
ATOM 4775 N N . LYS B 1 285 ? -38.591 55.699 25.012 1.00 27.07 309 LYS B N 1
ATOM 4776 C CA . LYS B 1 285 ? -40.040 55.791 24.883 1.00 29.19 309 LYS B CA 1
ATOM 4777 C C . LYS B 1 285 ? -40.513 55.224 23.534 1.00 29.27 309 LYS B C 1
ATOM 4778 O O . LYS B 1 285 ? -41.459 54.439 23.495 1.00 28.35 309 LYS B O 1
ATOM 4784 N N . ALA B 1 286 ? -39.855 55.636 22.446 1.00 29.09 310 ALA B N 1
ATOM 4785 C CA . ALA B 1 286 ? -40.215 55.180 21.097 1.00 29.24 310 ALA B CA 1
ATOM 4786 C C . ALA B 1 286 ? -40.078 53.654 21.005 1.00 29.86 310 ALA B C 1
ATOM 4787 O O . ALA B 1 286 ? -41.001 52.969 20.540 1.00 26.68 310 ALA B O 1
ATOM 4789 N N . LEU B 1 287 ? -38.962 53.120 21.497 1.00 29.04 311 LEU B N 1
ATOM 4790 C CA . LEU B 1 287 ? -38.760 51.673 21.503 1.00 27.73 311 LEU B CA 1
ATOM 4791 C C . LEU B 1 287 ? -39.811 50.957 22.361 1.00 26.92 311 LEU B C 1
ATOM 4792 O O . LEU B 1 287 ? -40.294 49.898 21.996 1.00 25.67 311 LEU B O 1
ATOM 4797 N N . ASP B 1 288 ? -40.148 51.532 23.509 1.00 27.19 312 ASP B N 1
ATOM 4798 C CA . ASP B 1 288 ? -41.158 50.941 24.376 1.00 27.96 312 ASP B CA 1
ATOM 4799 C C . ASP B 1 288 ? -42.544 50.908 23.719 1.00 28.56 312 ASP B C 1
ATOM 4800 O O . ASP B 1 288 ? -43.289 49.966 23.944 1.00 26.88 312 ASP B O 1
ATOM 4805 N N . GLU B 1 289 ? -42.875 51.913 22.912 1.00 29.39 313 GLU B N 1
ATOM 4806 C CA . GLU B 1 289 ? -44.141 51.874 22.165 1.00 33.15 313 GLU B CA 1
ATOM 4807 C C . GLU B 1 289 ? -44.097 50.794 21.102 1.00 31.16 313 GLU B C 1
ATOM 4808 O O . GLU B 1 289 ? -45.089 50.112 20.909 1.00 33.69 313 GLU B O 1
ATOM 4814 N N . GLU B 1 290 ? -42.953 50.617 20.436 1.00 31.52 314 GLU B N 1
ATOM 4815 C CA . GLU B 1 290 ? -42.792 49.519 19.479 1.00 31.29 314 GLU B CA 1
ATOM 4816 C C . GLU B 1 290 ? -42.976 48.158 20.153 1.00 29.61 314 GLU B C 1
ATOM 4817 O O . GLU B 1 290 ? -43.616 47.267 19.593 1.00 29.67 314 GLU B O 1
ATOM 4823 N N . LEU B 1 291 ? -42.373 47.998 21.329 1.00 26.92 315 LEU B N 1
ATOM 4824 C CA . LEU B 1 291 ? -42.505 46.778 22.125 1.00 26.11 315 LEU B CA 1
ATOM 4825 C C . LEU B 1 291 ? -43.952 46.543 22.558 1.00 26.96 315 LEU B C 1
ATOM 4826 O O . LEU B 1 291 ? -44.420 45.443 22.481 1.00 29.18 315 LEU B O 1
ATOM 4831 N N . ALA B 1 292 ? -44.640 47.588 22.993 1.00 27.64 316 ALA B N 1
ATOM 4832 C CA . ALA B 1 292 ? -46.038 47.486 23.410 1.00 30.68 316 ALA B CA 1
ATOM 4833 C C . ALA B 1 292 ? -46.907 47.006 22.245 1.00 30.88 316 ALA B C 1
ATOM 4834 O O . ALA B 1 292 ? -47.741 46.117 22.399 1.00 32.69 316 ALA B O 1
ATOM 4836 N N . LYS B 1 293 ? -46.688 47.592 21.076 1.00 32.26 317 LYS B N 1
ATOM 4837 C CA A LYS B 1 293 ? -47.417 47.208 19.878 0.50 33.78 317 LYS B CA 1
ATOM 4838 C CA B LYS B 1 293 ? -47.409 47.209 19.871 0.50 33.43 317 LYS B CA 1
ATOM 4839 C C . LYS B 1 293 ? -47.110 45.733 19.543 1.00 33.38 317 LYS B C 1
ATOM 4840 O O . LYS B 1 293 ? -48.016 44.936 19.276 1.00 32.69 317 LYS B O 1
ATOM 4851 N N . LEU B 1 294 ? -45.833 45.351 19.585 1.00 31.19 318 LEU B N 1
ATOM 4852 C CA . LEU B 1 294 ? -45.466 43.962 19.328 1.00 29.26 318 LEU B CA 1
ATOM 4853 C C . LEU B 1 294 ? -46.092 43.021 20.345 1.00 28.80 318 LEU B C 1
ATOM 4854 O O . LEU B 1 294 ? -46.620 41.989 19.972 1.00 28.76 318 LEU B O 1
ATOM 4859 N N . GLU B 1 295 ? -46.007 43.358 21.623 1.00 29.00 319 GLU B N 1
ATOM 4860 C CA . GLU B 1 295 ? -46.472 42.436 22.667 1.00 31.43 319 GLU B CA 1
ATOM 4861 C C . GLU B 1 295 ? -48.005 42.291 22.685 1.00 34.60 319 GLU B C 1
ATOM 4862 O O . GLU B 1 295 ? -48.526 41.277 23.116 1.00 33.36 319 GLU B O 1
ATOM 4868 N N . LYS B 1 296 ? -48.713 43.298 22.191 1.00 36.65 320 LYS B N 1
ATOM 4869 C CA . LYS B 1 296 ? -50.156 43.198 22.024 1.00 39.36 320 LYS B CA 1
ATOM 4870 C C . LYS B 1 296 ? -50.457 42.167 20.946 1.00 39.43 320 LYS B C 1
ATOM 4871 O O . LYS B 1 296 ? -51.340 41.311 21.113 1.00 38.63 320 LYS B O 1
ATOM 4877 N N . ARG B 1 297 ? -49.709 42.245 19.846 1.00 37.32 321 ARG B N 1
ATOM 4878 C CA . ARG B 1 297 ? -49.854 41.280 18.754 1.00 38.08 321 ARG B CA 1
ATOM 4879 C C . ARG B 1 297 ? -49.521 39.863 19.242 1.00 35.96 321 ARG B C 1
ATOM 4880 O O . ARG B 1 297 ? -50.225 38.916 18.928 1.00 39.39 321 ARG B O 1
ATOM 4893 N N . ALA B 1 299 ? -49.835 38.651 22.367 1.00 41.83 323 ALA B N 1
ATOM 4894 C CA . ALA B 1 299 ? -50.981 38.237 23.185 1.00 47.15 323 ALA B CA 1
ATOM 4895 C C . ALA B 1 299 ? -52.131 37.749 22.293 1.00 51.67 323 ALA B C 1
ATOM 4896 O O . ALA B 1 299 ? -52.666 36.652 22.495 1.00 56.24 323 ALA B O 1
ATOM 4898 N N . GLU B 1 300 ? -52.484 38.545 21.291 1.00 54.29 324 GLU B N 1
ATOM 4899 C CA . GLU B 1 300 ? -53.490 38.139 20.309 1.00 58.59 324 GLU B CA 1
ATOM 4900 C C . GLU B 1 300 ? -53.130 36.870 19.532 1.00 63.38 324 GLU B C 1
ATOM 4901 O O . GLU B 1 300 ? -53.909 35.924 19.524 1.00 65.31 324 GLU B O 1
ATOM 4907 N N . ARG B 1 301 ? -51.944 36.854 18.913 1.00 66.80 325 ARG B N 1
ATOM 4908 C CA A ARG B 1 301 ? -51.548 35.764 17.991 0.60 68.54 325 ARG B CA 1
ATOM 4909 C CA B ARG B 1 301 ? -51.520 35.778 17.992 0.40 68.08 325 ARG B CA 1
ATOM 4910 C C . ARG B 1 301 ? -50.927 34.536 18.681 1.00 69.43 325 ARG B C 1
ATOM 4911 O O . ARG B 1 301 ? -50.347 33.672 18.031 1.00 69.68 325 ARG B O 1
ATOM 4920 N N . GLU B 1 302 ? -51.052 34.456 19.999 1.00 73.74 326 GLU B N 1
ATOM 4921 C CA . GLU B 1 302 ? -50.693 33.252 20.743 1.00 76.97 326 GLU B CA 1
ATOM 4922 C C . GLU B 1 302 ? -51.867 33.105 21.729 1.00 81.25 326 GLU B C 1
ATOM 4923 O O . GLU B 1 302 ? -51.710 33.395 22.920 1.00 83.38 326 GLU B O 1
ATOM 4929 N N . GLN B 1 303 ? -53.055 32.727 21.207 1.00 83.84 327 GLN B N 1
ATOM 4930 C CA . GLN B 1 303 ? -54.313 32.581 22.020 1.00 86.03 327 GLN B CA 1
ATOM 4931 C C . GLN B 1 303 ? -55.302 31.560 21.442 1.00 86.79 327 GLN B C 1
ATOM 4932 O O . GLN B 1 303 ? -54.908 30.634 20.731 1.00 86.82 327 GLN B O 1
#

CATH classification: 3.40.190.10 (+2 more: 3.40.190.10, 1.20.58.90)

Secondary structure (DSSP, 8-state):
-PPEEEEEE--SS-HHHHHHHHHHHHH--TTTSSEEEEE--SSHHHHHH---SS-SEEE--TTT--HHHHS-EEEEEEEEETT--SEEEEEEEEETT-S--SS---TTGGG-EEEE--TT-IIIIIHHIIIIIITTT--HHHHSSEEEE--HHHHHHHHHTTSSSEEEEES---HHHHH-HHHHTTEEEEEEEEEEEPPEEEEETTS-HHHHHHHHHHHHH---SHHHHHHHHHTTEEEEEE--GGGGHHHHHHHHHHHHHHHHH-TTS-HHHHHHHHHHHHHHHHHHHH--HHHHHHH-/-PPEEEEEE--SS-HHHHHHHHHHHHH--TTT-SEEEEE--SSHHHHHH---SS-SEEE--TTT--HHHHS-EEEEEEEEETT--S-EEEEEEEETTSS--SS---TTGGG-EEEE--TT-IIIIIHHIIIIIIHHT--HHHHSSEEEE--HHHHHHHHHTTSSSEEEEES---HHHHH-HHHHTTEEEEEEEEEEPPPEEEEETTS-HHHHHHHHHHHHH---SHHHHHHHHHTTEEEEEE--GGGGHHHHHHHHHHHHHHHHH-TTS-HHHHHHHHHHHHHHHHHHHH--TT--

Nearest PDB structures (foldseek):
  3n5l-assembly2_B  TM=9.990E-01  e=7.089E-62  Pseudomonas aeruginosa PAO1
  3p7i-assembly1_A-2  TM=9.776E-01  e=2.082E-48  Escherichia coli UTI89
  3quj-assembly1_B  TM=9.721E-01  e=6.256E-47  Escherichia coli UTI89
  3quj-assembly1_A  TM=9.693E-01  e=1.551E-45  Escherichia coli UTI89
  3quj-assembly2_C  TM=9.094E-01  e=8.777E-45  Escherichia coli UTI89

InterPro domains:
  IPR005770 Phosphate/phosphite/phosphonate ABC transporter, periplasmic binding protein [TIGR01098] (7-252)
  IPR017797 Phosphonate ABC transporter, substrate-binding protein [TIGR03431] (2-289)

Foldseek 3Di:
DAAEAEEEEFPLDDVVLVCVLVVLVQVVVVQLVHNYHYDYDQGLVVQLVVLVVVHFKYFDALLSCVNVVRSQKKFWKFFAFQVRDQFWKKFKKFFPPDPCQALCVLVCAQAFEEEAEGCSDVRRHLQCLQPRDLVVLHDNVPRHVYYHYHHQVVQLQCRLVVNGGMGMHIDVSVVCCVPPVSSVNRMDTHDITPGDGTITMMGNPPDDPSVVVSVSVDQQPFDPDDSRCVSQVSVRGRGMGTDIPCSSLVVVLSNLSSVLSVLVSDPVDDPVRSVVVNVVSVVVNVVSVVCVVVVVVVVD/DFAEAEEEEFPLDDPVLCCVLCVLVQVVVVQLVHNYDYDYDQGLVVQLVVLVVVHFKYFDALLSCVSVVRSQKKFWKFFAFPVRDQFWKKFKKFFPVDPCQALVVLVCQQAFEEEAEGCSHVRRHLQCLQPRDLVVLHDSCPSHVHYHYHHQLVFLQCRLVVVGGMGMHIDLSVVCCVVPVVSVVRMDTRDITPGDGTITMMGNPPDDPSVVVSVSCPQQVFPPDPSRCVSQVSVRGRGMGTDIPCSNLVVVLSNLSSVLSVLVSDPPDDPVRSVVVNVVSVVVNVVSVVVCVVVD

Sequence (596 aa):
DQPVINFGIISTESSSQNLKSIWEPFLKDSQQQTGYQVKAFFAPDYAGIIQGRFDKVDIAWYGNKAAEAVDRAHHGEIFAQTVAASGAPGYWSLLIANKDSKIDDSLEEDLANAKSSLTTFGNGDPNSTSGYLVPGYYVFAKKNNVDPVKAFKRRTTLNSSHEVNALAVANKQVVDVVATFNTEGERLELTQPEKARQLKVIWKSPLIPGDPLLVWRNNLSDEQKNKKLLRDFFFKYGANAEQKKVLADLQWSKFQASDDDQLLPIRQLELFKQQRTDVANNANLGAEEKAAKLKALDEELAKKLEKRRAEREQKTAADQPVINFGIISTESSSQNLKSIWEPFLKDSQQQTGYQVKAFFAPDYAGIIQGRFDKVDIAWYGNKAAEAVDRRAHGEIFAQTVAASGAPGYWSLLIANKDSKIIDSLEDLANAKSSLTFGNGDPNSTSGYLVPGYYVFAKNNVDPVKAFKKRTTLNSSHEVNALAVANKQVDVATFNTEGERLELTQPEKARQLKVIWKSPLIPGDPLLVWRNNLSDEQKNKKLRDFFFKYGANAEQKKKVLADLQWSKFQASDDDQLLPIRQLELFKQRTDVANNANLGAEEKAAKLKALDEELAKKLEKRAERREQ

Solvent-accessible surface area: 27013 Å² total

B-factor: mean 30.65, std 13.38, range [11.52, 130.02]

Radius of gyration: 26.77 Å; Cα contacts (8 Å, |Δi|>4): 1217; chains: 2; bounding box: 90×62×62 Å